Protein AF-A0A7J4ZTN0-F1 (afdb_monomer)

Foldseek 3Di:
DDDDDDDDDDDDDDDDDDDDDDDDDDDDDDDDDDDDDDDDDPDPPPDPPPFFWDKDWAQEDEQEEAAAQDKAKDKTKIATQTRAKKFKAAKDKAFDPQKDKDPLQFPHHRDIAHHGGMGIIMIMGRHNDFAKGKMKIWIAIRGPVCRIRIHIYIYGYFQKAKFWLDKDQPQLPPVLGKIKTKIFIHGNVLFGDPFDDKDKWKDKQNHTFVVVHWDKDKDQDFFAEEEEEEAEPAPVDDPLRLVLVLVLVLLLLVVQLVVHDQRHWYWYWYDAPHIDIDPIDRSNPCSVVVSCVSVDDDPDDRHGGAQQVRLLVRLVNQLPDDIPGTEYEYEELPGHDHDPDDLVRSLVSLLVSSYAYEYEHEDDPNDGDQNSRQVSRVSSRHHYHYDYPVDSVRSSVVSVSVSSRSNGIMMIMGRDPDDPFDKIKMKMWMDRPNRIYIDIGIGGHRD

Sequence (447 aa):
MFKHIKKTVRRLRSPYVIGLFILTLSGCGGGGGSAGTSGGGGGSTPSPSTASPTISTQSSVDLGTTVVNGTSAQLLTIRNTGTAALALGQLSLAGDAQFKIDPGTDTCSKKSVAPSSACTSSIQLTPTGQQGYTATLMIPSNDPANKVLTVALSGKGTALDLKSTGVVRTGCTAIPPQLQLLVTVADSTGQPAALTSPLFTVFENGVPITSPAPAITPVTTRSSLSVTVVMDYSGSLSLAEQQWMQDNTKGFIDSLVSTVQTTDEVSIMKFATDYHPTPFYPLASSVQVLKNAIDAPYVYDSSTSSIWDSTYAAVDNTAARTNDQRIVILLSDGEDIPKTHTLTDLINHAIAQKIPVFTVTILHPNHSYPALMQQLALQTGGQSFSASTSDTADLQGIYGKISNILTSQFKIIYNTTSTGGATVALDVKVDDNGSYGEFTTTAIGCK

Organism: NCBI:txid2603858

Radius of gyration: 28.39 Å; Cα contacts (8 Å, |Δi|>4): 1004; chains: 1; bounding box: 93×72×72 Å

Structure (mmCIF, N/CA/C/O backbone):
data_AF-A0A7J4ZTN0-F1
#
_entry.id   AF-A0A7J4ZTN0-F1
#
loop_
_atom_site.group_PDB
_atom_site.id
_atom_site.type_symbol
_atom_site.label_atom_id
_atom_site.label_alt_id
_atom_site.label_comp_id
_atom_site.label_asym_id
_atom_site.label_entity_id
_atom_site.label_seq_id
_atom_site.pdbx_PDB_ins_code
_atom_site.Cartn_x
_atom_site.Cartn_y
_atom_site.Cartn_z
_atom_site.occupancy
_atom_site.B_iso_or_equiv
_atom_site.auth_seq_id
_atom_site.auth_comp_id
_atom_site.auth_asym_id
_atom_site.auth_atom_id
_atom_site.pdbx_PDB_model_num
ATOM 1 N N . MET A 1 1 ? 61.941 3.567 32.586 1.00 32.84 1 MET A N 1
ATOM 2 C CA . MET A 1 1 ? 62.769 2.344 32.491 1.00 32.84 1 MET A CA 1
ATOM 3 C C . MET A 1 1 ? 61.823 1.180 32.192 1.00 32.84 1 MET A C 1
ATOM 5 O O . MET A 1 1 ? 60.808 1.076 32.860 1.00 32.84 1 MET A O 1
ATOM 9 N N . PHE A 1 2 ? 62.093 0.451 31.103 1.00 32.00 2 PHE A N 1
ATOM 10 C CA . PHE A 1 2 ? 61.326 -0.620 30.424 1.00 32.00 2 PHE A CA 1
ATOM 11 C C . PHE A 1 2 ? 60.493 -1.567 31.328 1.00 32.00 2 PHE A C 1
ATOM 13 O O . PHE A 1 2 ? 60.932 -1.891 32.421 1.00 32.00 2 PHE A O 1
ATOM 20 N N . LYS A 1 3 ? 59.336 -2.118 30.911 1.00 30.67 3 LYS A N 1
ATOM 21 C CA . LYS A 1 3 ? 59.200 -3.096 29.805 1.00 30.67 3 LYS A CA 1
ATOM 22 C C . LYS A 1 3 ? 57.733 -3.317 29.366 1.00 30.67 3 LYS A C 1
ATOM 24 O O . LYS A 1 3 ? 56.824 -3.350 30.185 1.00 30.67 3 LYS A O 1
ATOM 29 N N . HIS A 1 4 ? 57.555 -3.516 28.057 1.00 32.78 4 HIS A N 1
ATOM 30 C CA . HIS A 1 4 ? 56.346 -3.941 27.336 1.00 32.78 4 HIS A CA 1
ATOM 31 C C . HIS A 1 4 ? 55.794 -5.317 27.747 1.00 32.78 4 HIS A C 1
ATOM 33 O O . HIS A 1 4 ? 56.591 -6.192 28.061 1.00 32.78 4 HIS A O 1
ATOM 39 N N . ILE A 1 5 ? 54.486 -5.541 27.522 1.00 35.44 5 ILE A N 1
ATOM 40 C CA . ILE A 1 5 ? 53.915 -6.730 26.846 1.00 35.44 5 ILE A CA 1
ATOM 41 C C . ILE A 1 5 ? 52.587 -6.324 26.166 1.00 35.44 5 ILE A C 1
ATOM 43 O O . ILE A 1 5 ? 51.660 -5.843 26.814 1.00 35.44 5 ILE A O 1
ATOM 47 N N . LYS A 1 6 ? 52.514 -6.515 24.840 1.00 32.66 6 LYS A N 1
ATOM 48 C CA . LYS A 1 6 ? 51.302 -6.429 24.004 1.00 32.66 6 LYS A CA 1
ATOM 49 C C . LYS A 1 6 ? 50.502 -7.733 24.145 1.00 32.66 6 LYS A C 1
ATOM 51 O O . LYS A 1 6 ? 51.098 -8.805 24.059 1.00 32.66 6 LYS A O 1
ATOM 56 N N . LYS A 1 7 ? 49.172 -7.662 24.279 1.00 33.34 7 LYS A N 1
ATOM 57 C CA . LYS A 1 7 ? 48.268 -8.810 24.074 1.00 33.34 7 LYS A CA 1
ATOM 58 C C . LYS A 1 7 ? 47.487 -8.645 22.771 1.00 33.34 7 LYS A C 1
ATOM 60 O O . LYS A 1 7 ? 46.783 -7.666 22.560 1.00 33.34 7 LYS A O 1
ATOM 65 N N . THR A 1 8 ? 47.674 -9.636 21.913 1.00 31.06 8 THR A N 1
ATOM 66 C CA . THR A 1 8 ? 47.109 -9.819 20.577 1.00 31.06 8 THR A CA 1
ATOM 67 C C . THR A 1 8 ? 45.717 -10.450 20.677 1.00 31.06 8 THR A C 1
ATOM 69 O O . THR A 1 8 ? 45.578 -11.494 21.310 1.00 31.06 8 THR A O 1
ATOM 72 N N . VAL A 1 9 ? 44.704 -9.875 20.020 1.00 34.56 9 VAL A N 1
ATOM 73 C CA . VAL A 1 9 ? 43.389 -10.513 19.816 1.00 34.56 9 VAL A CA 1
ATOM 74 C C . VAL A 1 9 ? 43.355 -11.109 18.407 1.00 34.56 9 VAL A C 1
ATOM 76 O O . VAL A 1 9 ? 43.468 -10.393 17.412 1.00 34.56 9 VAL A O 1
ATOM 79 N N . ARG A 1 10 ? 43.251 -12.441 18.324 1.00 31.12 10 ARG A N 1
ATOM 80 C CA . ARG A 1 10 ? 43.102 -13.207 17.077 1.00 31.12 10 ARG A CA 1
ATOM 81 C C . ARG A 1 10 ? 41.671 -13.067 16.547 1.00 31.12 10 ARG A C 1
ATOM 83 O O . ARG A 1 10 ? 40.724 -13.428 17.235 1.00 31.12 10 ARG A O 1
ATOM 90 N N . ARG A 1 11 ? 41.537 -12.604 15.300 1.00 35.75 11 ARG A N 1
ATOM 91 C CA . ARG A 1 11 ? 40.323 -12.726 14.478 1.00 35.75 11 ARG A CA 1
ATOM 92 C C . ARG A 1 11 ? 40.216 -14.162 13.947 1.00 35.75 11 ARG A C 1
ATOM 94 O O . ARG A 1 11 ? 41.165 -14.633 13.324 1.00 35.75 11 ARG A O 1
ATOM 101 N N . LEU A 1 12 ? 39.076 -14.827 14.144 1.00 31.66 12 LEU A N 1
ATOM 102 C CA . LEU A 1 12 ? 38.696 -15.996 13.346 1.00 31.66 12 LEU A CA 1
ATOM 103 C C . LEU A 1 12 ? 38.152 -15.503 11.997 1.00 31.66 12 LEU A C 1
ATOM 105 O O . LEU A 1 12 ? 37.191 -14.740 11.954 1.00 31.66 12 LEU A O 1
ATOM 109 N N . ARG A 1 13 ? 38.766 -15.942 10.896 1.00 34.88 13 ARG A N 1
ATOM 110 C CA . ARG A 1 13 ? 38.182 -15.907 9.551 1.00 34.88 13 ARG A CA 1
ATOM 111 C C . ARG A 1 13 ? 38.177 -17.336 9.015 1.00 34.88 13 ARG A C 1
ATOM 113 O O . ARG A 1 13 ? 39.221 -17.981 8.987 1.00 34.88 13 ARG A O 1
ATOM 120 N N . SER A 1 14 ? 36.988 -17.803 8.647 1.00 32.47 14 SER A N 1
ATOM 121 C CA . SER A 1 14 ? 36.740 -19.065 7.946 1.00 32.47 14 SER A CA 1
ATOM 122 C C . SER A 1 14 ? 37.242 -18.960 6.496 1.00 32.47 14 SER A C 1
ATOM 124 O O . SER A 1 14 ? 36.987 -17.926 5.870 1.00 32.47 14 SER A O 1
ATOM 126 N N . PRO A 1 15 ? 37.968 -19.951 5.946 1.00 38.59 15 PRO A N 1
ATOM 127 C CA . PRO A 1 15 ? 38.427 -19.899 4.565 1.00 38.59 15 PRO A CA 1
ATOM 128 C C . PRO A 1 15 ? 37.366 -20.453 3.600 1.00 38.59 15 PRO A C 1
ATOM 130 O O . PRO A 1 15 ? 37.013 -21.629 3.649 1.00 38.59 15 PRO A O 1
ATOM 133 N N . TYR A 1 16 ? 36.906 -19.600 2.683 1.00 32.16 16 TYR A N 1
ATOM 134 C CA . TYR A 1 16 ? 36.279 -20.023 1.431 1.00 32.16 16 TYR A CA 1
ATOM 135 C C . TYR A 1 16 ? 37.354 -20.595 0.498 1.00 32.16 16 TYR A C 1
ATOM 137 O O . TYR A 1 16 ? 38.393 -19.974 0.265 1.00 32.16 16 TYR A O 1
ATOM 145 N N . VAL A 1 17 ? 37.098 -21.793 -0.023 1.00 30.70 17 VAL A N 1
ATOM 146 C CA . VAL A 1 17 ? 37.941 -22.500 -0.990 1.00 30.70 17 VAL A CA 1
ATOM 147 C C . VAL A 1 17 ? 37.737 -21.872 -2.371 1.00 30.70 17 VAL A C 1
ATOM 149 O O . VAL A 1 17 ? 36.678 -22.014 -2.973 1.00 30.70 17 VAL A O 1
ATOM 152 N N . ILE A 1 18 ? 38.757 -21.169 -2.867 1.00 34.44 18 ILE A N 1
ATOM 153 C CA . ILE A 1 18 ? 38.851 -20.693 -4.252 1.00 34.44 18 ILE A CA 1
ATOM 154 C C . ILE A 1 18 ? 39.603 -21.766 -5.046 1.00 34.44 18 ILE A C 1
ATOM 156 O O . ILE A 1 18 ? 40.796 -21.983 -4.836 1.00 34.44 18 ILE A O 1
ATOM 160 N N . GLY A 1 19 ? 38.895 -22.462 -5.937 1.00 30.70 19 GLY A N 1
ATOM 161 C CA . GLY A 1 19 ? 39.480 -23.414 -6.880 1.00 30.70 19 GLY A CA 1
ATOM 162 C C . GLY A 1 19 ? 40.251 -22.686 -7.980 1.00 30.70 19 GLY A C 1
ATOM 163 O O . GLY A 1 19 ? 39.658 -22.139 -8.905 1.00 30.70 19 GLY A O 1
ATOM 164 N N . LEU A 1 20 ? 41.578 -22.674 -7.858 1.00 31.66 20 LEU A N 1
ATOM 165 C CA . LEU A 1 20 ? 42.525 -22.160 -8.843 1.00 31.66 20 LEU A CA 1
ATOM 166 C C . LEU A 1 20 ? 42.738 -23.216 -9.944 1.00 31.66 20 LEU A C 1
ATOM 168 O O . LEU A 1 20 ? 43.332 -24.264 -9.694 1.00 31.66 20 LEU A O 1
ATOM 172 N N . PHE A 1 21 ? 42.256 -22.948 -11.160 1.00 29.62 21 PHE A N 1
ATOM 173 C CA . PHE A 1 21 ? 42.554 -23.761 -12.342 1.00 29.62 21 PHE A CA 1
ATOM 174 C C . PHE A 1 21 ? 44.011 -23.526 -12.769 1.00 29.62 21 PHE A C 1
ATOM 176 O O . PHE A 1 21 ? 44.382 -22.430 -13.188 1.00 29.62 21 PHE A O 1
ATOM 183 N N . ILE A 1 22 ? 44.841 -24.561 -12.637 1.00 34.78 22 ILE A N 1
ATOM 184 C CA . ILE A 1 22 ? 46.240 -24.564 -13.071 1.00 34.78 22 ILE A CA 1
ATOM 185 C C . ILE A 1 22 ? 46.281 -24.838 -14.578 1.00 34.78 22 ILE A C 1
ATOM 187 O O . ILE A 1 22 ? 45.883 -25.905 -15.040 1.00 34.78 22 ILE A O 1
ATOM 191 N N . LEU A 1 23 ? 46.787 -23.862 -15.331 1.00 35.38 23 LEU A N 1
ATOM 192 C CA . LEU A 1 23 ? 47.111 -23.968 -16.750 1.00 35.38 23 LEU A CA 1
ATOM 193 C C . LEU A 1 23 ? 48.499 -24.621 -16.887 1.00 35.38 23 LEU A C 1
ATOM 195 O O . LEU A 1 23 ? 49.513 -23.980 -16.611 1.00 35.38 23 LEU A O 1
ATOM 199 N N . THR A 1 24 ? 48.574 -25.893 -17.286 1.00 36.56 24 THR A N 1
ATOM 200 C CA . THR A 1 24 ? 49.847 -26.549 -17.621 1.00 36.56 24 THR A CA 1
ATOM 201 C C . THR A 1 24 ? 50.124 -26.447 -19.121 1.00 36.56 24 THR A C 1
ATOM 203 O O . THR A 1 24 ? 49.520 -27.126 -19.945 1.00 36.56 24 THR A O 1
ATOM 206 N N . LEU A 1 25 ? 51.089 -25.598 -19.480 1.00 39.62 25 LEU A N 1
ATOM 207 C CA . LEU A 1 25 ? 51.778 -25.651 -20.767 1.00 39.62 25 LEU A CA 1
ATOM 208 C C . LEU A 1 25 ? 52.844 -26.751 -20.697 1.00 39.62 25 LEU A C 1
ATOM 210 O O . LEU A 1 25 ? 53.791 -26.649 -19.921 1.00 39.62 25 LEU A O 1
ATOM 214 N N . SER A 1 26 ? 52.707 -27.783 -21.526 1.00 43.97 26 SER A N 1
ATOM 215 C CA . SER A 1 26 ? 53.802 -28.697 -21.856 1.00 43.97 26 SER A CA 1
ATOM 216 C C . SER A 1 26 ? 53.943 -28.744 -23.372 1.00 43.97 26 SER A C 1
ATOM 218 O O . SER A 1 26 ? 53.002 -29.056 -24.098 1.00 43.97 26 SER A O 1
ATOM 220 N N . GLY A 1 27 ? 55.118 -28.335 -23.840 1.00 36.62 27 GLY A N 1
ATOM 221 C CA . GLY A 1 27 ? 55.518 -28.403 -25.233 1.00 36.62 27 GLY A CA 1
ATOM 222 C C . GLY A 1 27 ? 56.656 -29.399 -25.430 1.00 36.62 27 GLY A C 1
ATOM 223 O O . GLY A 1 27 ? 57.496 -29.577 -24.551 1.00 36.62 27 GLY A O 1
ATOM 224 N N . CYS A 1 28 ? 56.693 -29.911 -26.662 1.00 42.56 28 CYS A N 1
ATOM 225 C CA . CYS A 1 28 ? 57.789 -30.566 -27.379 1.00 42.56 28 CYS A CA 1
ATOM 226 C C . CYS A 1 28 ? 57.965 -32.092 -27.238 1.00 42.56 28 CYS A C 1
ATOM 228 O O . CYS A 1 28 ? 58.131 -32.628 -26.148 1.00 42.56 28 CYS A O 1
ATOM 230 N N . GLY A 1 29 ? 58.029 -32.755 -28.402 1.00 35.97 29 GLY A N 1
ATOM 231 C CA . GLY A 1 29 ? 58.545 -34.116 -28.583 1.00 35.97 29 GLY A CA 1
ATOM 232 C C . GLY A 1 29 ? 57.846 -34.886 -29.708 1.00 35.97 29 GLY A C 1
ATOM 233 O O . GLY A 1 29 ? 56.831 -35.525 -29.467 1.00 35.97 29 GLY A O 1
ATOM 234 N N . GLY A 1 30 ? 58.367 -34.809 -30.938 1.00 41.50 30 GLY A N 1
ATOM 235 C CA . GLY A 1 30 ? 57.843 -35.530 -32.105 1.00 41.50 30 GLY A CA 1
ATOM 236 C C . GLY A 1 30 ? 58.261 -37.006 -32.192 1.00 41.50 30 GLY A C 1
ATOM 237 O O . GLY A 1 30 ? 59.211 -37.438 -31.546 1.00 41.50 30 GLY A O 1
ATOM 238 N N . GLY A 1 31 ? 57.573 -37.754 -33.059 1.00 35.38 31 GLY A N 1
ATOM 239 C CA . GLY A 1 31 ? 57.921 -39.120 -33.466 1.00 35.38 31 GLY A CA 1
ATOM 240 C C . GLY A 1 31 ? 56.782 -39.756 -34.266 1.00 35.38 31 GLY A C 1
ATOM 241 O O . GLY A 1 31 ? 55.691 -39.940 -33.738 1.00 35.38 31 GLY A O 1
ATOM 242 N N . GLY A 1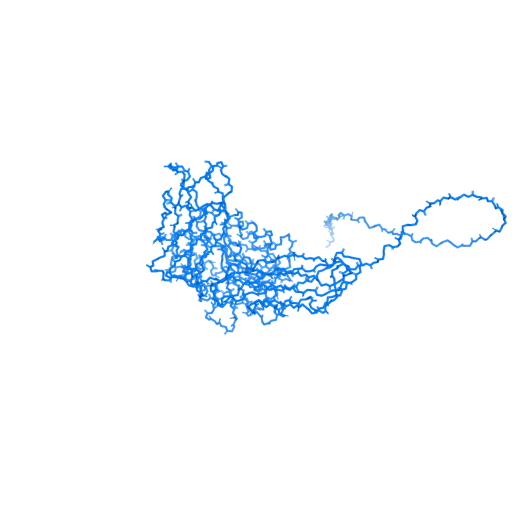 32 ? 57.005 -40.014 -35.556 1.00 38.25 32 GLY A N 1
ATOM 243 C CA . GLY A 1 32 ? 56.001 -40.555 -36.475 1.00 38.25 32 GLY A CA 1
ATOM 244 C C . GLY A 1 32 ? 55.905 -42.084 -36.496 1.00 38.25 32 GLY A C 1
ATOM 245 O O . GLY A 1 32 ? 56.768 -42.777 -35.968 1.00 38.25 32 GLY A O 1
ATOM 246 N N . GLY A 1 33 ? 54.890 -42.582 -37.214 1.00 34.47 33 GLY A N 1
ATOM 247 C CA . GLY A 1 33 ? 54.909 -43.913 -37.83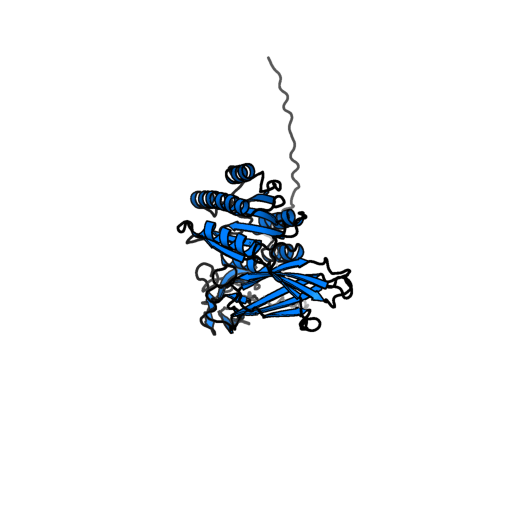0 1.00 34.47 33 GLY A CA 1
ATOM 248 C C . GLY A 1 33 ? 53.761 -44.867 -37.482 1.00 34.47 33 GLY A C 1
ATOM 249 O O . GLY A 1 33 ? 53.815 -45.556 -36.475 1.00 34.47 33 GLY A O 1
ATOM 250 N N . SER A 1 34 ? 52.849 -45.004 -38.452 1.00 35.84 34 SER A N 1
ATOM 251 C CA . SER A 1 34 ? 52.187 -46.247 -38.898 1.00 35.84 34 SER A CA 1
ATOM 252 C C . SER A 1 34 ? 50.897 -46.785 -38.245 1.00 35.84 34 SER A C 1
ATOM 254 O O . SER A 1 34 ? 50.847 -47.180 -37.091 1.00 35.84 34 SER A O 1
ATOM 256 N N . ALA A 1 35 ? 49.928 -46.962 -39.159 1.00 39.12 35 ALA A N 1
ATOM 257 C CA . ALA A 1 35 ? 49.027 -48.107 -39.351 1.00 39.12 35 ALA A CA 1
ATOM 258 C C . ALA A 1 35 ? 47.830 -48.329 -38.399 1.00 39.12 35 ALA A C 1
ATOM 260 O O . ALA A 1 35 ? 47.941 -48.941 -37.349 1.00 39.12 35 ALA A O 1
ATOM 261 N N . GLY A 1 36 ? 46.653 -47.927 -38.904 1.00 37.94 36 GLY A N 1
ATOM 262 C CA . GLY A 1 36 ? 45.451 -48.758 -39.084 1.00 37.94 36 GLY A CA 1
ATOM 263 C C . GLY A 1 36 ? 44.827 -49.460 -37.876 1.00 37.94 36 GLY A C 1
ATOM 264 O O . GLY A 1 36 ? 45.369 -50.439 -37.390 1.00 37.94 36 GLY A O 1
ATOM 265 N N . THR A 1 37 ? 43.590 -49.091 -37.526 1.00 37.31 37 THR A N 1
ATOM 266 C CA . THR A 1 37 ? 42.411 -49.987 -37.560 1.00 37.31 37 THR A CA 1
ATOM 267 C C . THR A 1 37 ? 41.137 -49.276 -37.087 1.00 37.31 37 THR A C 1
ATOM 269 O O . THR A 1 37 ? 41.153 -48.306 -36.339 1.00 37.31 37 THR A O 1
ATOM 272 N N . SER A 1 38 ? 40.031 -49.784 -37.619 1.00 49.16 38 SER A N 1
ATOM 273 C CA . SER A 1 38 ? 38.614 -49.493 -37.405 1.00 49.16 38 SER A CA 1
ATOM 274 C C . SER A 1 38 ? 38.144 -49.331 -35.954 1.00 49.16 38 SER A C 1
ATOM 276 O O . SER A 1 38 ? 38.465 -50.154 -35.101 1.00 49.16 38 SER A O 1
ATOM 278 N N . GLY A 1 39 ? 37.228 -48.384 -35.731 1.00 41.44 39 GLY A N 1
ATOM 279 C CA . GLY A 1 39 ? 36.425 -48.297 -34.510 1.00 41.44 39 GLY A CA 1
ATOM 280 C C . GLY A 1 39 ? 35.384 -47.183 -34.595 1.00 41.44 39 GLY A C 1
ATOM 281 O O . GLY A 1 39 ? 35.598 -46.093 -34.077 1.00 41.44 39 GLY A O 1
ATOM 282 N N . GLY A 1 40 ? 34.271 -47.436 -35.288 1.00 47.84 40 GLY A N 1
ATOM 283 C CA . GLY A 1 40 ? 33.120 -46.534 -35.333 1.00 47.84 40 GLY A CA 1
ATOM 284 C C . GLY A 1 40 ? 32.408 -46.486 -33.982 1.00 47.84 40 GLY A C 1
ATOM 285 O O . GLY A 1 40 ? 31.509 -47.279 -33.727 1.00 47.84 40 GLY A O 1
ATOM 286 N N . GLY A 1 41 ? 32.820 -45.559 -33.119 1.00 43.81 41 GLY A N 1
ATOM 287 C CA . GLY A 1 41 ? 32.062 -45.142 -31.945 1.00 43.81 41 GLY A CA 1
ATOM 288 C C . GLY A 1 41 ? 31.221 -43.925 -32.307 1.00 43.81 41 GLY A C 1
ATOM 289 O O . GLY A 1 41 ? 31.761 -42.834 -32.474 1.00 43.81 41 GLY A O 1
ATOM 290 N N . GLY A 1 42 ? 29.908 -44.110 -32.447 1.00 48.47 42 GLY A N 1
ATOM 291 C CA . GLY A 1 42 ? 28.936 -43.026 -32.577 1.00 48.47 42 GLY A CA 1
ATOM 292 C C . GLY A 1 42 ? 28.850 -42.223 -31.281 1.00 48.47 42 GLY A C 1
ATOM 293 O O . GLY A 1 42 ? 27.915 -42.385 -30.506 1.00 48.47 42 GLY A O 1
ATOM 294 N N . GLY A 1 43 ? 29.848 -41.380 -31.029 1.00 46.59 43 GLY A N 1
ATOM 295 C CA . GLY A 1 43 ? 29.748 -40.308 -30.056 1.00 46.59 43 GLY A CA 1
ATOM 296 C C . GLY A 1 43 ? 28.819 -39.253 -30.633 1.00 46.59 43 GLY A C 1
ATOM 297 O O . GLY A 1 43 ? 29.200 -38.530 -31.549 1.00 46.59 43 GLY A O 1
ATOM 298 N N . SER A 1 44 ? 27.593 -39.180 -30.121 1.00 49.25 44 SER A N 1
ATOM 299 C CA . SER A 1 44 ? 26.737 -38.013 -30.296 1.00 49.25 44 SER A CA 1
ATOM 300 C C . SER A 1 44 ? 27.487 -36.806 -29.739 1.00 49.25 44 SER A C 1
ATOM 302 O O . SER A 1 44 ? 27.484 -36.561 -28.533 1.00 49.25 44 SER A O 1
ATOM 304 N N . THR A 1 45 ? 28.177 -36.076 -30.613 1.00 47.75 45 THR A N 1
ATOM 305 C CA . THR A 1 45 ? 28.620 -34.717 -30.325 1.00 47.75 45 THR A CA 1
ATOM 306 C C . THR A 1 45 ? 27.388 -33.967 -29.824 1.00 47.75 45 THR A C 1
ATOM 308 O O . THR A 1 45 ? 26.385 -33.976 -30.548 1.00 47.75 45 THR A O 1
ATOM 311 N N . PRO A 1 46 ? 27.388 -33.366 -28.619 1.00 50.94 46 PRO A N 1
ATOM 312 C CA . PRO A 1 46 ? 26.290 -32.494 -28.242 1.00 50.94 46 PRO A CA 1
ATOM 313 C C . PRO A 1 46 ? 26.198 -31.433 -29.336 1.00 50.94 46 PRO A C 1
ATOM 315 O O . PRO A 1 46 ? 27.168 -30.716 -29.587 1.00 50.94 46 PRO A O 1
ATOM 318 N N . SER A 1 47 ? 25.074 -31.415 -30.058 1.00 54.81 47 SER A N 1
ATOM 319 C CA . SER A 1 47 ? 24.800 -30.375 -31.046 1.00 54.81 47 SER A CA 1
ATOM 320 C C . SER A 1 47 ? 25.051 -29.038 -30.349 1.00 54.81 47 SER A C 1
ATOM 322 O O . SER A 1 47 ? 24.552 -28.877 -29.229 1.00 54.81 47 SER A O 1
ATOM 324 N N . PRO A 1 48 ? 25.846 -28.113 -30.917 1.00 55.84 48 PRO A N 1
ATOM 325 C CA . PRO A 1 48 ? 26.105 -26.841 -30.265 1.00 55.84 48 PRO A CA 1
ATOM 326 C C . PRO A 1 48 ? 24.752 -26.192 -29.993 1.00 55.84 48 PRO A C 1
ATOM 328 O O . PRO A 1 48 ? 24.015 -25.869 -30.925 1.00 55.84 48 PRO A O 1
ATOM 331 N N . SER A 1 49 ? 24.393 -26.082 -28.713 1.00 65.25 49 SER A N 1
ATOM 332 C CA . SER A 1 49 ? 23.203 -25.360 -28.289 1.00 65.25 49 SER A CA 1
ATOM 333 C C . SER A 1 49 ? 23.429 -23.913 -28.696 1.00 65.25 49 SER A C 1
ATOM 335 O O . SER A 1 49 ? 24.164 -23.185 -28.030 1.00 65.25 49 SER A O 1
ATOM 337 N N . THR A 1 50 ? 22.871 -23.516 -29.836 1.00 79.50 50 THR A N 1
ATOM 338 C CA . THR A 1 50 ? 22.949 -22.145 -30.331 1.00 79.50 50 THR A CA 1
ATOM 339 C C . THR A 1 50 ? 22.384 -21.227 -29.265 1.00 79.50 50 THR A C 1
ATOM 341 O O . THR A 1 50 ? 21.233 -21.396 -28.857 1.00 79.50 50 THR A O 1
ATOM 344 N N . ALA A 1 51 ? 23.204 -20.286 -28.795 1.00 89.44 51 ALA A N 1
ATOM 345 C CA . ALA A 1 51 ? 22.770 -19.312 -27.812 1.00 89.44 51 ALA A CA 1
ATOM 346 C C . ALA A 1 51 ? 21.522 -18.587 -28.337 1.00 89.44 51 ALA A C 1
ATOM 348 O O . ALA A 1 51 ? 21.511 -18.118 -29.477 1.00 89.44 51 ALA A O 1
ATOM 349 N N . SER A 1 52 ? 20.467 -18.532 -27.531 1.00 94.00 52 SER A N 1
ATOM 350 C CA . SER A 1 52 ? 19.171 -17.990 -27.942 1.00 94.00 52 SER A CA 1
ATOM 351 C C . SER A 1 52 ? 18.574 -17.162 -26.807 1.00 94.00 52 SER A C 1
ATOM 353 O O . SER A 1 52 ? 18.696 -17.575 -25.649 1.00 94.00 52 SER A O 1
ATOM 355 N N . PRO A 1 53 ? 17.998 -15.980 -27.081 1.00 97.12 53 PRO A N 1
ATOM 356 C CA . PRO A 1 53 ? 17.283 -15.220 -26.067 1.00 97.12 53 PRO A CA 1
ATOM 357 C C . PRO A 1 53 ? 15.944 -15.899 -25.755 1.00 97.12 53 PRO A C 1
ATOM 359 O O . PRO A 1 53 ? 15.328 -16.510 -26.627 1.00 97.12 53 PRO A O 1
ATOM 362 N N . THR A 1 54 ? 15.484 -15.788 -24.511 1.00 97.88 54 THR A N 1
ATOM 363 C CA . THR A 1 54 ? 14.179 -16.329 -24.101 1.00 97.88 54 THR A CA 1
ATOM 364 C C . THR A 1 54 ? 13.512 -15.352 -23.149 1.00 97.88 54 THR A C 1
ATOM 366 O O . THR A 1 54 ? 13.982 -15.163 -22.021 1.00 97.88 54 THR A O 1
ATOM 369 N N . ILE A 1 55 ? 12.440 -14.706 -23.608 1.00 98.00 55 ILE A N 1
ATOM 370 C CA . ILE A 1 55 ? 11.693 -13.737 -22.806 1.00 98.00 55 ILE A CA 1
ATOM 371 C C . ILE A 1 55 ? 10.785 -14.457 -21.804 1.00 98.00 55 ILE A C 1
ATOM 373 O O . ILE A 1 55 ? 10.144 -15.456 -22.119 1.00 98.00 55 ILE A O 1
ATOM 377 N N . SER A 1 56 ? 10.719 -13.943 -20.578 1.00 97.25 56 SER A N 1
ATOM 378 C CA . SER A 1 56 ? 9.812 -14.434 -19.541 1.00 97.25 56 SER A CA 1
ATOM 379 C C . SER A 1 56 ? 9.227 -13.271 -18.742 1.00 97.25 56 SER A C 1
ATOM 381 O O . SER A 1 56 ? 9.956 -12.383 -18.297 1.00 97.25 56 SER A O 1
ATOM 383 N N . THR A 1 57 ? 7.905 -13.264 -18.572 1.00 96.00 57 THR A N 1
ATOM 384 C CA . THR A 1 57 ? 7.160 -12.322 -17.724 1.00 96.00 57 THR A CA 1
ATOM 385 C C . THR A 1 57 ? 5.773 -12.898 -17.398 1.00 96.00 57 THR A C 1
ATOM 387 O O . THR A 1 57 ? 5.441 -13.999 -17.842 1.00 96.00 57 THR A O 1
ATOM 390 N N . GLN A 1 58 ? 4.972 -12.186 -16.605 1.00 92.44 58 GLN A N 1
ATOM 391 C CA . GLN A 1 58 ? 3.592 -12.567 -16.289 1.00 92.44 58 GLN A CA 1
ATOM 392 C C . GLN A 1 58 ? 2.708 -12.493 -17.545 1.00 92.44 58 GLN A C 1
ATOM 394 O O . GLN A 1 58 ? 2.845 -11.574 -18.343 1.00 92.44 58 GLN A O 1
ATOM 399 N N . SER A 1 59 ? 1.773 -13.431 -17.719 1.00 93.69 59 SER A N 1
ATOM 400 C CA . SER A 1 59 ? 0.826 -13.415 -18.850 1.00 93.69 59 SER A CA 1
ATOM 401 C C . SER A 1 59 ? -0.328 -12.427 -18.662 1.00 93.69 59 SER A C 1
ATOM 403 O O . SER A 1 59 ? -0.983 -12.044 -19.632 1.00 93.69 59 SER A O 1
ATOM 405 N N . SER A 1 60 ? -0.589 -12.021 -17.419 1.00 96.00 60 SER A N 1
ATOM 406 C CA . SER A 1 60 ? -1.621 -11.051 -17.068 1.00 96.00 60 SER A CA 1
ATOM 407 C C . SER A 1 60 ? -1.240 -10.247 -15.831 1.00 96.00 60 SER A C 1
ATOM 409 O O . SER A 1 60 ? -0.618 -10.789 -14.916 1.00 96.00 60 SER A O 1
ATOM 411 N N . VAL A 1 61 ? -1.676 -8.991 -15.784 1.00 94.12 61 VAL A N 1
ATOM 412 C CA . VAL A 1 61 ? -1.557 -8.106 -14.623 1.00 94.12 61 VAL A CA 1
ATOM 413 C C . VAL A 1 61 ? -2.920 -7.488 -14.344 1.00 94.12 61 VAL A C 1
ATOM 415 O O . VAL A 1 61 ? -3.502 -6.836 -15.210 1.00 94.12 61 VAL A O 1
ATOM 418 N N . ASP A 1 62 ? -3.409 -7.683 -13.124 1.00 92.81 62 ASP A N 1
ATOM 419 C CA . ASP A 1 62 ? -4.575 -6.973 -12.618 1.00 92.81 62 ASP A CA 1
ATOM 420 C C . ASP A 1 62 ? -4.106 -5.792 -11.766 1.00 92.81 62 ASP A C 1
ATOM 422 O O . ASP A 1 62 ? -3.404 -5.974 -10.769 1.00 92.81 62 ASP A O 1
ATOM 426 N N . LEU A 1 63 ? -4.470 -4.577 -12.174 1.00 91.25 63 LEU A N 1
ATOM 427 C CA . LEU A 1 63 ? -4.216 -3.359 -11.407 1.00 91.25 63 LEU A CA 1
ATOM 428 C C . LEU A 1 63 ? -5.237 -3.168 -10.273 1.00 91.25 63 LEU A C 1
ATOM 430 O O . LEU A 1 63 ? -5.075 -2.274 -9.443 1.00 91.25 63 LEU A O 1
ATOM 434 N N . GLY A 1 64 ? -6.247 -4.040 -10.195 1.00 89.00 64 GLY A N 1
ATOM 435 C CA . GLY A 1 64 ? -7.237 -4.063 -9.132 1.00 89.00 64 GLY A CA 1
ATOM 436 C C . GLY A 1 64 ? -8.242 -2.920 -9.239 1.00 89.00 64 GLY A C 1
ATOM 437 O O . GLY A 1 64 ? -8.510 -2.374 -10.314 1.00 89.00 64 GLY A O 1
ATOM 438 N N . THR A 1 65 ? -8.835 -2.579 -8.100 1.00 89.31 65 THR A N 1
ATOM 439 C CA . THR A 1 65 ? -9.868 -1.547 -7.996 1.00 89.31 65 THR A CA 1
ATOM 440 C C . THR A 1 65 ? -9.254 -0.215 -7.577 1.00 89.31 65 THR A C 1
ATOM 442 O O . THR A 1 65 ? -8.450 -0.155 -6.646 1.00 89.31 65 THR A O 1
ATOM 445 N N . THR A 1 66 ? -9.625 0.872 -8.248 1.00 89.62 66 THR A N 1
ATOM 446 C CA . THR A 1 66 ? -9.166 2.235 -7.943 1.00 89.62 66 THR A CA 1
ATOM 447 C C . THR A 1 66 ? -10.310 3.221 -8.119 1.00 89.62 66 THR A C 1
ATOM 449 O O . THR A 1 66 ? -11.134 3.071 -9.020 1.00 89.62 66 THR A O 1
ATOM 452 N N . VAL A 1 67 ? -10.367 4.243 -7.268 1.00 91.69 67 VAL A N 1
ATOM 453 C CA . VAL A 1 67 ? -11.367 5.304 -7.405 1.00 91.69 67 VAL A CA 1
ATOM 454 C C . VAL A 1 67 ? -11.188 6.103 -8.693 1.00 91.69 67 VAL A C 1
ATOM 456 O O . VAL A 1 67 ? -10.078 6.245 -9.204 1.00 91.69 67 VAL A O 1
ATOM 459 N N . VAL A 1 68 ? -12.280 6.652 -9.221 1.00 93.00 68 VAL A N 1
ATOM 460 C CA . VAL A 1 68 ? -12.253 7.537 -10.392 1.00 93.00 68 VAL A CA 1
ATOM 461 C C . VAL A 1 68 ? -11.270 8.692 -10.169 1.00 93.00 68 VAL A C 1
ATOM 463 O O . VAL A 1 68 ? -11.261 9.316 -9.111 1.00 93.00 68 VAL A O 1
ATOM 466 N N . ASN A 1 69 ? -10.450 8.968 -11.185 1.00 89.88 69 ASN A N 1
ATOM 467 C CA . ASN A 1 69 ? -9.332 9.919 -11.201 1.00 89.88 69 ASN A CA 1
ATOM 468 C C . ASN A 1 69 ? -8.156 9.579 -10.271 1.00 89.88 69 ASN A C 1
ATOM 470 O O . ASN A 1 69 ? -7.139 10.269 -10.314 1.00 89.88 69 ASN A O 1
ATOM 474 N N . GLY A 1 70 ? -8.255 8.514 -9.473 1.00 86.62 70 GLY A N 1
ATOM 475 C CA . GLY A 1 70 ? -7.099 7.897 -8.841 1.00 86.62 70 GLY A CA 1
ATOM 476 C C . GLY A 1 70 ? -6.278 7.121 -9.868 1.00 86.62 70 GLY A C 1
ATOM 477 O O . GLY A 1 70 ? -6.792 6.691 -10.899 1.00 86.62 70 GLY A O 1
ATOM 478 N N . THR A 1 71 ? -5.001 6.914 -9.576 1.00 88.50 71 THR A N 1
ATOM 479 C CA . THR A 1 71 ? -4.119 6.063 -10.382 1.00 88.50 71 THR A CA 1
ATOM 480 C C . THR A 1 71 ? -3.796 4.822 -9.577 1.00 88.50 71 THR A C 1
ATOM 482 O O . THR A 1 71 ? -3.456 4.981 -8.416 1.00 88.50 71 THR A O 1
ATOM 485 N N . SER A 1 72 ? -3.894 3.623 -10.148 1.00 88.44 72 SER A N 1
ATOM 486 C CA . SER A 1 72 ? -3.212 2.420 -9.651 1.00 88.44 72 SER A CA 1
ATOM 487 C C . SER A 1 72 ? -2.001 2.128 -10.513 1.00 88.44 72 SER A C 1
ATOM 489 O O . SER A 1 72 ? -1.984 2.456 -11.700 1.00 88.44 72 SER A O 1
ATOM 491 N N . ALA A 1 73 ? -1.000 1.472 -9.937 1.00 88.12 73 ALA A N 1
ATOM 492 C CA . ALA A 1 73 ? 0.172 1.046 -10.673 1.00 88.12 73 ALA A CA 1
ATOM 493 C C . ALA A 1 73 ? 0.651 -0.343 -10.238 1.00 88.12 73 ALA A C 1
ATOM 495 O O . ALA A 1 73 ? 0.477 -0.747 -9.088 1.00 88.12 73 ALA A O 1
ATOM 496 N N . GLN A 1 74 ? 1.252 -1.071 -11.175 1.00 87.12 74 GLN A N 1
ATOM 497 C CA . GLN A 1 74 ? 1.881 -2.372 -10.955 1.00 87.12 74 GLN A CA 1
ATOM 498 C C . GLN A 1 74 ? 3.223 -2.410 -11.688 1.00 87.12 74 GLN A C 1
ATOM 500 O O . GLN A 1 74 ? 3.302 -2.071 -12.873 1.00 87.12 74 GLN A O 1
ATOM 505 N N . LEU A 1 75 ? 4.283 -2.835 -10.994 1.00 86.25 75 LEU A N 1
ATOM 506 C CA . LEU A 1 75 ? 5.606 -2.974 -11.599 1.00 86.25 75 LEU A CA 1
ATOM 507 C C . LEU A 1 75 ? 5.722 -4.316 -12.332 1.00 86.25 75 LEU A C 1
ATOM 509 O O . LEU A 1 75 ? 5.751 -5.379 -11.712 1.00 86.25 75 LEU A O 1
ATOM 513 N N . LEU A 1 76 ? 5.859 -4.274 -13.656 1.00 92.19 76 LEU A N 1
ATOM 514 C CA . LEU A 1 76 ? 6.104 -5.459 -14.469 1.00 92.19 76 LEU A CA 1
ATOM 515 C C . LEU A 1 76 ? 7.607 -5.743 -14.556 1.00 92.19 76 LEU A C 1
ATOM 517 O O . LEU A 1 76 ? 8.396 -4.857 -14.880 1.00 92.19 76 LEU A O 1
ATOM 521 N N . THR A 1 77 ? 8.003 -6.997 -14.328 1.00 93.75 77 THR A N 1
ATOM 522 C CA . THR A 1 77 ? 9.388 -7.460 -14.517 1.00 93.75 77 THR A CA 1
ATOM 523 C C . THR A 1 77 ? 9.498 -8.340 -15.758 1.00 93.75 77 THR A C 1
ATOM 525 O O . THR A 1 77 ? 8.824 -9.368 -15.860 1.00 93.75 77 THR A O 1
ATOM 528 N N . ILE A 1 78 ? 10.390 -7.981 -16.681 1.00 97.19 78 ILE A N 1
ATOM 529 C CA . ILE A 1 78 ? 10.687 -8.745 -17.898 1.00 97.19 78 ILE A CA 1
ATOM 530 C C . ILE A 1 78 ? 12.086 -9.346 -17.762 1.00 97.19 78 ILE A C 1
ATOM 532 O O . ILE A 1 78 ? 13.060 -8.634 -17.522 1.00 97.19 78 ILE A O 1
ATOM 536 N N . ARG A 1 79 ? 12.194 -10.668 -17.908 1.00 97.94 79 ARG A N 1
ATOM 537 C CA . ARG A 1 79 ? 13.434 -11.428 -17.699 1.00 97.94 79 ARG A CA 1
ATOM 538 C C . ARG A 1 79 ? 13.938 -12.041 -18.996 1.00 97.94 79 ARG A C 1
ATOM 540 O O . ARG A 1 79 ? 13.150 -12.534 -19.803 1.00 97.94 79 ARG A O 1
ATOM 547 N N . ASN A 1 80 ? 15.259 -12.084 -19.141 1.00 97.88 80 ASN A N 1
ATOM 548 C CA . ASN A 1 80 ? 15.916 -12.922 -20.133 1.00 97.88 80 ASN A CA 1
ATOM 549 C C . ASN A 1 80 ? 16.388 -14.222 -19.474 1.00 97.88 80 ASN A C 1
ATOM 551 O O . ASN A 1 80 ? 17.373 -14.246 -18.740 1.00 97.88 80 ASN A O 1
ATOM 555 N N . THR A 1 81 ? 15.668 -15.303 -19.745 1.00 97.25 81 THR A N 1
ATOM 556 C CA . THR A 1 81 ? 15.977 -16.660 -19.256 1.00 97.25 81 THR A CA 1
ATOM 557 C C . THR A 1 81 ? 16.798 -17.474 -20.257 1.00 97.25 81 THR A C 1
ATOM 559 O O . THR A 1 81 ? 17.165 -18.614 -19.979 1.00 97.25 81 THR A O 1
ATOM 562 N N . GLY A 1 82 ? 17.089 -16.886 -21.420 1.00 96.50 82 GLY A N 1
ATOM 563 C CA . GLY A 1 82 ? 17.901 -17.491 -22.461 1.00 96.50 82 GLY A CA 1
ATOM 564 C C . GLY A 1 82 ? 19.398 -17.302 -22.233 1.00 96.50 82 GLY A C 1
ATOM 565 O O . GLY A 1 82 ? 19.858 -16.775 -21.221 1.00 96.50 82 GLY A O 1
ATOM 566 N N . THR A 1 83 ? 20.174 -17.724 -23.226 1.00 96.56 83 THR A N 1
ATOM 567 C CA . THR A 1 83 ? 21.646 -17.726 -23.207 1.00 96.56 83 THR A CA 1
ATOM 568 C C . THR A 1 83 ? 22.272 -16.673 -24.125 1.00 96.56 83 THR A C 1
ATOM 570 O O . THR A 1 83 ? 23.488 -16.498 -24.109 1.00 96.56 83 THR A O 1
ATOM 573 N N . ALA A 1 84 ? 21.464 -15.936 -24.896 1.00 97.50 84 ALA A N 1
ATOM 574 C CA . ALA A 1 84 ? 21.889 -14.778 -25.690 1.00 97.50 84 ALA A CA 1
ATOM 575 C C . ALA A 1 84 ? 21.160 -13.497 -25.254 1.00 97.50 84 ALA A C 1
ATOM 577 O O . ALA A 1 84 ? 20.151 -13.558 -24.557 1.00 97.50 84 ALA A O 1
ATOM 578 N N . ALA A 1 85 ? 21.669 -12.331 -25.660 1.00 97.88 85 ALA A N 1
ATOM 579 C CA . ALA A 1 85 ? 21.070 -11.040 -25.320 1.00 97.88 85 ALA A CA 1
ATOM 580 C C . ALA A 1 85 ? 19.657 -10.881 -25.918 1.00 97.88 85 ALA A C 1
ATOM 582 O O . ALA A 1 85 ? 19.451 -11.062 -27.123 1.00 97.88 85 ALA A O 1
ATOM 583 N N . LEU A 1 86 ? 18.700 -10.513 -25.064 1.00 98.31 86 LEU A N 1
ATOM 584 C CA . LEU A 1 86 ? 17.310 -10.252 -25.426 1.00 98.31 86 LEU A CA 1
ATOM 585 C C . LEU A 1 86 ? 17.163 -8.774 -25.790 1.00 98.31 86 LEU A C 1
ATOM 587 O O . LEU A 1 86 ? 17.169 -7.910 -24.917 1.00 98.31 86 LEU A O 1
ATOM 591 N N . ALA A 1 87 ? 17.045 -8.482 -27.080 1.00 98.38 87 ALA A N 1
ATOM 592 C CA . ALA A 1 87 ? 16.763 -7.142 -27.572 1.00 98.38 87 ALA A CA 1
ATOM 593 C C . ALA A 1 87 ? 15.251 -6.903 -27.555 1.00 98.38 87 ALA A C 1
ATOM 595 O O . ALA A 1 87 ? 14.503 -7.625 -28.216 1.00 98.38 87 ALA A O 1
ATOM 596 N N . LEU A 1 88 ? 14.819 -5.887 -26.812 1.00 98.56 88 LEU A N 1
ATOM 597 C CA . LEU A 1 88 ? 13.429 -5.459 -26.712 1.00 98.56 88 LEU A CA 1
ATOM 598 C C . LEU A 1 88 ? 13.156 -4.290 -27.662 1.00 98.56 88 LEU A C 1
ATOM 600 O O . LEU A 1 88 ? 13.991 -3.405 -27.857 1.00 98.56 88 LEU A O 1
ATOM 604 N N . GLY A 1 89 ? 11.963 -4.281 -28.250 1.00 98.19 89 GLY A N 1
ATOM 605 C CA . GLY A 1 89 ? 11.434 -3.149 -29.002 1.00 98.19 89 GLY A CA 1
ATOM 606 C C . GLY A 1 89 ? 10.845 -2.069 -28.094 1.00 98.19 89 GLY A C 1
ATOM 607 O O . GLY A 1 89 ? 11.038 -2.062 -26.880 1.00 98.19 89 GLY A O 1
ATOM 608 N N . GLN A 1 90 ? 10.113 -1.133 -28.694 1.00 97.75 90 GLN A N 1
ATOM 609 C CA . GLN A 1 90 ? 9.302 -0.176 -27.942 1.00 97.75 90 GLN A CA 1
ATOM 610 C C . GLN A 1 90 ? 8.099 -0.910 -27.338 1.00 97.75 90 GLN A C 1
ATOM 612 O O . GLN A 1 90 ? 7.317 -1.495 -28.091 1.00 97.75 90 GLN A O 1
ATOM 617 N N . LEU A 1 91 ? 7.935 -0.863 -26.014 1.00 98.00 91 LEU A N 1
ATOM 618 C CA . LEU A 1 91 ? 6.709 -1.351 -25.386 1.00 98.00 91 LEU A CA 1
ATOM 619 C C . LEU A 1 91 ? 5.544 -0.452 -25.806 1.00 98.00 91 LEU A C 1
ATOM 621 O O . LEU A 1 91 ? 5.701 0.762 -25.976 1.00 98.00 91 LEU A O 1
ATOM 625 N N . SER A 1 92 ? 4.376 -1.056 -25.999 1.00 97.56 92 SER A N 1
ATOM 626 C CA . SER A 1 92 ? 3.172 -0.339 -26.423 1.00 97.56 92 SER A CA 1
ATOM 627 C C . SER A 1 92 ? 1.914 -0.960 -25.831 1.00 97.56 92 SER A C 1
ATOM 629 O O . SER A 1 92 ? 1.882 -2.152 -25.534 1.00 97.56 92 SER A O 1
ATOM 631 N N . LEU A 1 93 ? 0.884 -0.135 -25.657 1.00 98.19 93 LEU A N 1
ATOM 632 C CA . LEU A 1 93 ? -0.417 -0.533 -25.129 1.00 98.19 93 LEU A CA 1
ATOM 633 C C . LEU A 1 93 ? -1.472 -0.469 -26.235 1.00 98.19 93 LEU A C 1
ATOM 635 O O . LEU A 1 93 ? -1.460 0.448 -27.057 1.00 98.19 93 LEU A O 1
ATOM 639 N N . ALA A 1 94 ? -2.398 -1.422 -26.218 1.00 98.00 94 ALA A N 1
ATOM 640 C CA . ALA A 1 94 ? -3.602 -1.429 -27.042 1.00 98.00 94 ALA A CA 1
ATOM 641 C C . ALA A 1 94 ? -4.832 -1.701 -26.162 1.00 98.00 94 ALA A C 1
ATOM 643 O O . ALA A 1 94 ? -4.758 -2.541 -25.269 1.00 98.00 94 ALA A O 1
ATOM 644 N N . GLY A 1 95 ? -5.954 -1.020 -26.410 1.00 97.75 95 GLY A N 1
ATOM 645 C CA . GLY A 1 95 ? -7.169 -1.109 -25.589 1.00 97.75 95 GLY A CA 1
ATOM 646 C C . GLY A 1 95 ? -7.522 0.232 -24.951 1.00 97.75 95 GLY A C 1
ATOM 647 O O . GLY A 1 95 ? -7.370 1.272 -25.596 1.00 97.75 95 GLY A O 1
ATOM 648 N N . ASP A 1 96 ? -7.990 0.208 -23.704 1.00 98.12 96 ASP A N 1
ATOM 649 C CA . ASP A 1 96 ? -8.425 1.412 -22.997 1.00 98.12 96 ASP A CA 1
ATOM 650 C C . ASP A 1 96 ? -7.287 2.426 -22.802 1.00 98.12 96 ASP A C 1
ATOM 652 O O . ASP A 1 96 ? -6.191 2.107 -22.334 1.00 98.12 96 ASP A O 1
ATOM 656 N N . ALA A 1 97 ? -7.558 3.691 -23.138 1.00 97.38 97 ALA A N 1
ATOM 657 C CA . ALA A 1 97 ? -6.564 4.767 -23.143 1.00 97.38 97 ALA A CA 1
ATOM 658 C C . ALA A 1 97 ? -6.106 5.201 -21.737 1.00 97.38 97 ALA A C 1
ATOM 660 O O . ALA A 1 97 ? -5.120 5.937 -21.614 1.00 97.38 97 ALA A O 1
ATOM 661 N N . GLN A 1 98 ? -6.829 4.766 -20.704 1.00 97.88 98 GLN A N 1
ATOM 662 C CA . GLN A 1 98 ? -6.561 4.999 -19.286 1.00 97.88 98 GLN A CA 1
ATOM 663 C C . GLN A 1 98 ? -5.342 4.221 -18.785 1.00 97.88 98 GLN A C 1
ATOM 665 O O . GLN A 1 98 ? -4.792 4.582 -17.747 1.00 97.88 98 GLN A O 1
ATOM 670 N N . PHE A 1 99 ? -4.898 3.195 -19.519 1.00 98.06 99 PHE A N 1
ATOM 671 C CA . PHE A 1 99 ? -3.624 2.550 -19.238 1.00 98.06 99 PHE A CA 1
ATOM 672 C C . PHE A 1 99 ? -2.458 3.372 -19.791 1.00 98.06 99 PHE A C 1
ATOM 674 O O . PHE A 1 99 ? -2.497 3.854 -20.930 1.00 98.06 99 PHE A O 1
ATOM 681 N N . LYS A 1 100 ? -1.394 3.501 -18.997 1.00 96.75 100 LYS A N 1
ATOM 682 C CA . LYS A 1 100 ? -0.144 4.175 -19.369 1.00 96.75 100 LYS A CA 1
ATOM 683 C C . LYS A 1 100 ? 1.062 3.339 -18.961 1.00 96.75 100 LYS A C 1
ATOM 685 O O . LYS A 1 100 ? 1.035 2.648 -17.950 1.00 96.75 100 LYS A O 1
ATOM 690 N N . ILE A 1 101 ? 2.123 3.425 -19.759 1.00 95.00 101 ILE A N 1
ATOM 691 C CA . ILE A 1 101 ? 3.464 3.014 -19.341 1.00 95.00 101 ILE A CA 1
ATOM 692 C C . ILE A 1 101 ? 4.106 4.248 -18.725 1.00 95.00 101 ILE A C 1
ATOM 694 O O . ILE A 1 101 ? 4.126 5.302 -19.364 1.00 95.00 101 ILE A O 1
ATOM 698 N N . ASP A 1 102 ? 4.606 4.120 -17.506 1.00 87.88 102 ASP A N 1
ATOM 699 C CA . ASP A 1 102 ? 5.323 5.197 -16.842 1.00 87.88 102 ASP A CA 1
ATOM 700 C C . ASP A 1 102 ? 6.729 5.356 -17.451 1.00 87.88 102 ASP A C 1
ATOM 702 O O . ASP A 1 102 ? 7.575 4.468 -17.292 1.00 87.88 102 ASP A O 1
ATOM 706 N N . PRO A 1 103 ? 7.016 6.471 -18.145 1.00 83.25 103 PRO A N 1
ATOM 707 C CA . PRO A 1 103 ? 8.310 6.668 -18.784 1.00 83.25 103 PRO A CA 1
ATOM 708 C C . PRO A 1 103 ? 9.459 6.804 -17.776 1.00 83.25 103 PRO A C 1
ATOM 710 O O . PRO A 1 103 ? 10.602 6.553 -18.150 1.00 83.25 103 PRO A O 1
ATOM 713 N N . GLY A 1 104 ? 9.183 7.192 -16.524 1.00 77.62 104 GLY A N 1
ATOM 714 C CA . GLY A 1 104 ? 10.203 7.341 -15.484 1.00 77.62 104 GLY A CA 1
ATOM 715 C C . GLY A 1 104 ? 10.739 6.007 -14.965 1.00 77.62 104 GLY A C 1
ATOM 716 O O . GLY A 1 104 ? 11.873 5.940 -14.501 1.00 77.62 104 GLY A O 1
ATOM 717 N N . THR A 1 105 ? 9.955 4.934 -15.088 1.00 80.81 105 THR A N 1
ATOM 718 C CA . THR A 1 105 ? 10.315 3.592 -14.596 1.00 80.81 105 THR A CA 1
ATOM 719 C C . THR A 1 105 ? 10.542 2.576 -15.713 1.00 80.81 105 THR A C 1
ATOM 721 O O . THR A 1 105 ? 10.932 1.442 -15.438 1.00 80.81 105 THR A O 1
ATOM 724 N N . ASP A 1 106 ? 10.319 2.946 -16.978 1.00 91.56 106 ASP A N 1
ATOM 725 C CA . ASP A 1 106 ? 10.541 2.066 -18.124 1.00 91.56 106 ASP A CA 1
ATOM 726 C C . ASP A 1 106 ? 12.037 1.888 -18.427 1.00 91.56 106 ASP A C 1
ATOM 728 O O . ASP A 1 106 ? 12.672 2.653 -19.157 1.00 91.56 106 ASP A O 1
ATOM 732 N N . THR A 1 107 ? 12.592 0.802 -17.895 1.00 93.50 107 THR A N 1
ATOM 733 C CA . THR A 1 107 ? 13.960 0.349 -18.174 1.00 93.50 107 THR A CA 1
ATOM 734 C C . THR A 1 107 ? 14.012 -0.719 -19.271 1.00 93.50 107 THR A C 1
ATOM 736 O O . THR A 1 107 ? 15.074 -1.292 -19.519 1.00 93.50 107 THR A O 1
ATOM 739 N N . CYS A 1 108 ? 12.891 -0.999 -19.943 1.00 96.81 108 CYS A N 1
ATOM 740 C CA . CYS A 1 108 ? 12.751 -2.093 -20.901 1.00 96.81 108 CYS A CA 1
ATOM 741 C C . CYS A 1 108 ? 12.692 -1.627 -22.360 1.00 96.81 108 CYS A C 1
ATOM 743 O O . CYS A 1 108 ? 13.317 -2.248 -23.225 1.00 96.81 108 CYS A O 1
ATOM 745 N N . SER A 1 109 ? 11.968 -0.546 -22.667 1.00 97.12 109 SER A N 1
ATOM 746 C CA . SER A 1 109 ? 11.764 -0.113 -24.054 1.00 97.12 109 SER A CA 1
ATOM 747 C C . SER A 1 109 ? 13.076 0.172 -24.782 1.00 97.12 109 SER A C 1
ATOM 749 O O . SER A 1 109 ? 13.887 0.996 -24.355 1.00 97.12 109 SER A O 1
ATOM 751 N N . LYS A 1 110 ? 13.257 -0.476 -25.941 1.00 97.12 110 LYS A N 1
ATOM 752 C CA . LYS A 1 110 ? 14.440 -0.347 -26.813 1.00 97.12 110 LYS A CA 1
ATOM 753 C C . LYS A 1 110 ? 15.760 -0.719 -26.120 1.00 97.12 110 LYS A C 1
ATOM 755 O O . LYS A 1 110 ? 16.821 -0.220 -26.506 1.00 97.12 110 LYS A O 1
ATOM 760 N N . LYS A 1 111 ? 15.718 -1.564 -25.086 1.00 97.56 111 LYS A N 1
ATOM 761 C CA . LYS A 1 111 ? 16.907 -2.023 -24.353 1.00 97.56 111 LYS A CA 1
ATOM 762 C C . LYS A 1 111 ? 17.316 -3.440 -24.737 1.00 97.56 111 LYS A C 1
ATOM 764 O O . LYS A 1 111 ? 16.553 -4.201 -25.324 1.00 97.56 111 LYS A O 1
ATOM 769 N N . SER A 1 112 ? 18.555 -3.780 -24.390 1.00 97.12 112 SER A N 1
ATOM 770 C CA . SER A 1 112 ? 19.100 -5.132 -24.498 1.00 97.12 112 SER A CA 1
ATOM 771 C C . SER A 1 112 ? 19.310 -5.693 -23.097 1.00 97.12 112 SER A C 1
ATOM 773 O O . SER A 1 112 ? 20.043 -5.105 -22.301 1.00 97.12 112 SER A O 1
ATOM 775 N N . VAL A 1 113 ? 18.655 -6.809 -22.793 1.00 97.62 113 VAL A N 1
ATOM 776 C CA . VAL A 1 113 ? 18.717 -7.484 -21.496 1.00 97.62 113 VAL A CA 1
ATOM 777 C C . VAL A 1 113 ? 19.677 -8.665 -21.610 1.00 97.62 113 VAL A C 1
ATOM 779 O O . VAL A 1 113 ? 19.456 -9.599 -22.388 1.00 97.62 113 VAL A O 1
ATOM 782 N N . ALA A 1 114 ? 20.770 -8.629 -20.847 1.00 97.88 114 ALA A N 1
ATOM 783 C CA . ALA A 1 114 ? 21.758 -9.705 -20.829 1.00 97.88 114 ALA A CA 1
ATOM 784 C C . ALA A 1 114 ? 21.153 -11.033 -20.317 1.00 97.88 114 ALA A C 1
ATOM 786 O O . ALA A 1 114 ? 20.132 -11.009 -19.622 1.00 97.88 114 ALA A O 1
ATOM 787 N N . PRO A 1 115 ? 21.754 -12.194 -20.639 1.00 97.62 115 PRO A N 1
ATOM 788 C CA . PRO A 1 115 ? 21.350 -13.475 -20.060 1.00 97.62 115 PRO A CA 1
ATOM 789 C C . PRO A 1 115 ? 21.242 -13.411 -18.532 1.00 97.62 115 PRO A C 1
ATOM 791 O O . PRO A 1 115 ? 22.048 -12.747 -17.874 1.00 97.62 115 PRO A O 1
ATOM 794 N N . SER A 1 116 ? 20.228 -14.075 -17.976 1.00 93.88 116 SER A N 1
ATOM 795 C CA . SER A 1 116 ? 19.918 -14.100 -16.536 1.00 93.88 116 SER A CA 1
ATOM 796 C C . SER A 1 116 ? 19.636 -12.732 -15.896 1.00 93.88 116 SER A C 1
ATOM 798 O O . SER A 1 116 ? 19.542 -12.638 -14.673 1.00 93.88 116 SER A O 1
ATOM 800 N N . SER A 1 117 ? 19.489 -11.671 -16.694 1.00 96.50 117 SER A N 1
ATOM 801 C CA . SER A 1 117 ? 19.163 -10.320 -16.225 1.00 96.50 117 SER A CA 1
ATOM 802 C C . SER A 1 117 ? 17.685 -9.990 -16.450 1.00 96.50 117 SER A C 1
ATOM 804 O O . SER A 1 117 ? 16.950 -10.723 -17.122 1.00 96.50 117 SER A O 1
ATOM 806 N N . ALA A 1 118 ? 17.242 -8.872 -15.878 1.00 96.19 118 ALA A N 1
ATOM 807 C CA . ALA A 1 118 ? 15.877 -8.380 -15.995 1.00 96.19 118 ALA A CA 1
ATOM 808 C C . ALA A 1 118 ? 15.847 -6.866 -16.223 1.00 96.19 118 ALA A C 1
ATOM 810 O O . ALA A 1 118 ? 16.810 -6.167 -15.913 1.00 96.19 118 ALA A O 1
ATOM 811 N N . CYS A 1 119 ? 14.722 -6.383 -16.733 1.00 96.00 119 CYS A N 1
ATOM 812 C CA . CYS A 1 119 ? 14.338 -4.978 -16.718 1.00 96.00 119 CYS A CA 1
ATOM 813 C C . CYS A 1 119 ? 12.926 -4.856 -16.128 1.00 96.00 119 CYS A C 1
ATOM 815 O O . CYS A 1 119 ? 12.192 -5.846 -16.019 1.00 96.00 119 CYS A O 1
ATOM 817 N N . THR A 1 120 ? 12.548 -3.645 -15.746 1.00 93.19 120 THR A N 1
ATOM 818 C CA . THR A 1 120 ? 11.254 -3.326 -15.142 1.00 93.19 120 THR A CA 1
ATOM 819 C C . THR A 1 120 ? 10.564 -2.169 -15.862 1.00 93.19 120 THR A C 1
ATOM 821 O O . THR A 1 120 ? 11.215 -1.337 -16.497 1.00 93.19 120 THR A O 1
ATOM 824 N N . SER A 1 121 ? 9.234 -2.137 -15.790 1.00 92.31 121 SER A N 1
ATOM 825 C CA . SER A 1 121 ? 8.406 -1.041 -16.297 1.00 92.31 121 SER A CA 1
ATOM 826 C C . SER A 1 121 ? 7.107 -0.971 -15.495 1.00 92.31 121 SER A C 1
ATOM 828 O O . SER A 1 121 ? 6.459 -2.000 -15.290 1.00 92.31 121 SER A O 1
ATOM 830 N N . SER A 1 122 ? 6.734 0.214 -15.005 1.00 89.62 122 SER A N 1
ATOM 831 C CA . SER A 1 122 ? 5.470 0.395 -14.288 1.00 89.62 122 SER A CA 1
ATOM 832 C C . SER A 1 122 ? 4.325 0.630 -15.266 1.00 89.62 122 SER A C 1
ATOM 834 O O . SER A 1 122 ? 4.387 1.508 -16.133 1.00 89.62 122 SER A O 1
ATOM 836 N N . ILE A 1 123 ? 3.266 -0.158 -15.107 1.00 95.12 123 ILE A N 1
ATOM 837 C CA . ILE A 1 123 ? 2.003 0.022 -15.813 1.00 95.12 123 ILE A CA 1
ATOM 838 C C . ILE A 1 123 ? 1.043 0.719 -14.863 1.00 95.12 123 ILE A C 1
ATOM 840 O O . ILE A 1 123 ? 0.883 0.287 -13.724 1.00 95.12 123 ILE A O 1
ATOM 844 N N . GLN A 1 124 ? 0.406 1.783 -15.339 1.00 94.88 124 GLN A N 1
ATOM 845 C CA . GLN A 1 124 ? -0.538 2.594 -14.581 1.00 94.88 124 GLN A CA 1
ATOM 846 C C . GLN A 1 124 ? -1.936 2.509 -15.197 1.00 94.88 124 GLN A C 1
ATOM 848 O O . GLN A 1 124 ? -2.062 2.423 -16.419 1.00 94.88 124 GLN A O 1
ATOM 853 N N . LEU A 1 125 ? -2.974 2.578 -14.365 1.00 95.81 125 LEU A N 1
ATOM 854 C CA . LEU A 1 125 ? -4.372 2.745 -14.757 1.00 95.81 125 LEU A CA 1
ATOM 855 C C . LEU A 1 125 ? -4.951 3.949 -14.016 1.00 95.81 125 LEU A C 1
ATOM 857 O O . LEU A 1 125 ? -4.941 3.970 -12.789 1.00 95.81 125 LEU A O 1
ATOM 861 N N . THR A 1 126 ? -5.518 4.905 -14.751 1.00 95.44 126 THR A N 1
ATOM 862 C CA . THR A 1 126 ? -6.265 6.039 -14.177 1.00 95.44 126 THR A CA 1
ATOM 863 C C . THR A 1 126 ? -7.722 5.991 -14.647 1.00 95.44 126 THR A C 1
ATOM 865 O O . THR A 1 126 ? -8.035 6.510 -15.724 1.00 95.44 126 THR A O 1
ATOM 868 N N . PRO A 1 127 ? -8.636 5.339 -13.902 1.00 96.19 127 PRO A N 1
ATOM 869 C CA . PRO A 1 127 ? -10.032 5.204 -14.305 1.00 96.19 127 PRO A CA 1
ATOM 870 C C . PRO A 1 127 ? -10.734 6.562 -14.412 1.00 96.19 127 PRO A C 1
ATOM 872 O O . PRO A 1 127 ? -10.655 7.377 -13.499 1.00 96.19 127 PRO A O 1
ATOM 875 N N . THR A 1 128 ? -11.502 6.792 -15.478 1.00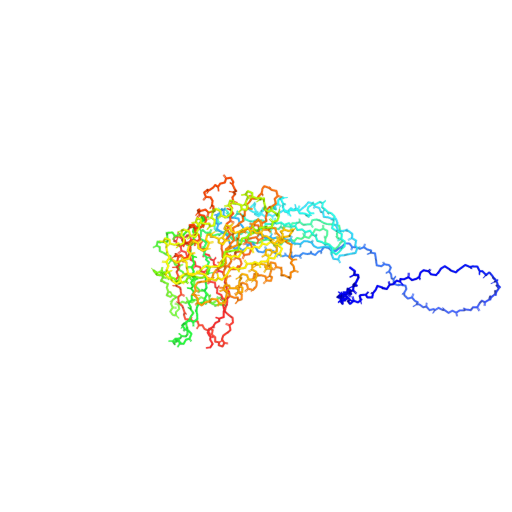 95.75 128 THR A N 1
ATOM 876 C CA . THR A 1 128 ? -12.297 8.029 -15.662 1.00 95.75 128 THR A CA 1
ATOM 877 C C . THR A 1 128 ? -13.777 7.855 -15.308 1.00 95.75 128 THR A C 1
ATOM 879 O O . THR A 1 128 ? -14.579 8.763 -15.494 1.00 95.75 128 THR A O 1
ATOM 882 N N . GLY A 1 129 ? -14.160 6.671 -14.834 1.00 95.50 129 GLY A N 1
ATOM 883 C CA . GLY A 1 129 ? -15.543 6.285 -14.574 1.00 95.50 129 GLY A CA 1
ATOM 884 C C . GLY A 1 129 ? -15.647 4.895 -13.950 1.00 95.50 129 GLY A C 1
ATOM 885 O O . GLY A 1 129 ? -14.681 4.126 -13.980 1.00 95.50 129 GLY A O 1
ATOM 886 N N . GLN A 1 130 ? -16.823 4.596 -13.397 1.00 95.06 130 GLN A N 1
ATOM 887 C CA . GLN A 1 130 ? -17.137 3.358 -12.678 1.00 95.06 130 GLN A CA 1
ATOM 888 C C . GLN A 1 130 ? -17.395 2.191 -13.641 1.00 95.06 130 GLN A C 1
ATOM 890 O O . GLN A 1 130 ? -18.531 1.946 -14.042 1.00 95.06 130 GLN A O 1
ATOM 895 N N . GLN A 1 131 ? -16.342 1.493 -14.055 1.00 95.75 131 GLN A N 1
ATOM 896 C CA . GLN A 1 131 ? -16.425 0.385 -15.012 1.00 95.75 131 GLN A CA 1
ATOM 897 C C . GLN A 1 131 ? -15.161 -0.478 -14.970 1.00 95.75 131 GLN A C 1
ATOM 899 O O . GLN A 1 131 ? -14.164 -0.105 -14.349 1.00 95.75 131 GLN A O 1
ATOM 904 N N . GLY A 1 132 ? -15.197 -1.630 -15.639 1.00 96.69 132 GLY A N 1
ATOM 905 C CA . GLY A 1 132 ? -13.992 -2.406 -15.925 1.00 96.69 132 GLY A CA 1
ATOM 906 C C . GLY A 1 132 ? -13.190 -1.780 -17.065 1.00 96.69 132 GLY A C 1
ATOM 907 O O . GLY A 1 132 ? -13.778 -1.275 -18.018 1.00 96.69 132 GLY A O 1
ATOM 908 N N . TYR A 1 133 ? -11.867 -1.846 -16.961 1.00 98.31 133 TYR A N 1
ATOM 909 C CA . TYR A 1 133 ? -10.918 -1.424 -17.986 1.00 98.31 133 TYR A CA 1
ATOM 910 C C . TYR A 1 133 ? -10.042 -2.609 -18.379 1.00 98.31 133 TYR A C 1
ATOM 912 O O . TYR A 1 133 ? -9.627 -3.400 -17.527 1.00 98.31 133 TYR A O 1
ATOM 920 N N . THR A 1 134 ? -9.738 -2.719 -19.667 1.00 98.50 134 THR A N 1
ATOM 921 C CA . THR A 1 134 ? -8.857 -3.746 -20.218 1.00 98.50 134 THR A CA 1
ATOM 922 C C . THR A 1 134 ? -7.900 -3.172 -21.255 1.00 98.50 134 THR A C 1
ATOM 924 O O . THR A 1 134 ? -8.244 -2.313 -22.067 1.00 98.50 134 THR A O 1
ATOM 927 N N . ALA A 1 135 ? -6.675 -3.681 -21.249 1.00 98.50 135 ALA A N 1
ATOM 928 C CA . ALA A 1 135 ? -5.685 -3.385 -22.271 1.00 98.50 135 ALA A CA 1
ATOM 929 C C . ALA A 1 135 ? -4.783 -4.596 -22.506 1.00 98.50 135 ALA A C 1
ATOM 931 O O . ALA A 1 135 ? -4.853 -5.614 -21.824 1.00 98.50 135 ALA A O 1
ATOM 932 N N . THR A 1 136 ? -3.931 -4.502 -23.513 1.00 98.50 136 THR A N 1
ATOM 933 C CA . THR A 1 136 ? -2.879 -5.469 -23.797 1.00 98.50 136 THR A CA 1
ATOM 934 C C . THR A 1 136 ? -1.566 -4.720 -23.924 1.00 98.50 136 THR A C 1
ATOM 936 O O . THR A 1 136 ? -1.442 -3.810 -24.747 1.00 98.50 136 THR A O 1
ATOM 939 N N . LEU A 1 137 ? -0.581 -5.110 -23.120 1.00 98.44 137 LEU A N 1
ATOM 940 C CA . LEU A 1 137 ? 0.799 -4.681 -23.291 1.00 98.44 137 LEU A CA 1
ATOM 941 C C . LEU A 1 137 ? 1.472 -5.578 -24.327 1.00 98.44 137 LEU A C 1
ATOM 943 O O . LEU A 1 137 ? 1.480 -6.800 -24.190 1.00 98.44 137 LEU A O 1
ATOM 947 N N . MET A 1 138 ? 2.060 -4.963 -25.347 1.00 98.31 138 MET A N 1
ATOM 948 C CA . MET A 1 138 ? 2.831 -5.634 -26.385 1.00 98.31 138 MET A CA 1
ATOM 949 C C . MET A 1 138 ? 4.321 -5.396 -26.156 1.00 98.31 138 MET A C 1
ATOM 951 O O . MET A 1 138 ? 4.770 -4.250 -26.052 1.00 98.31 138 MET A O 1
ATOM 955 N N . ILE A 1 139 ? 5.084 -6.487 -26.123 1.00 98.38 139 ILE A N 1
ATOM 956 C CA . ILE A 1 139 ? 6.524 -6.502 -25.869 1.00 98.38 139 ILE A CA 1
ATOM 957 C C . ILE A 1 139 ? 7.222 -7.148 -27.076 1.00 98.38 139 ILE A C 1
ATOM 959 O O . ILE A 1 139 ? 7.402 -8.370 -27.113 1.00 98.38 139 ILE A O 1
ATOM 963 N N . PRO A 1 140 ? 7.597 -6.365 -28.104 1.00 98.50 140 PRO A N 1
ATOM 964 C CA . PRO A 1 140 ? 8.374 -6.880 -29.225 1.00 98.50 140 PRO A CA 1
ATOM 965 C C . PRO A 1 140 ? 9.769 -7.307 -28.762 1.00 98.50 140 PRO A C 1
ATOM 967 O O . PRO A 1 140 ? 10.400 -6.598 -27.976 1.00 98.50 140 PRO A O 1
ATOM 970 N N . SER A 1 141 ? 10.276 -8.431 -29.261 1.00 98.25 141 SER A N 1
ATOM 971 C CA . SER A 1 141 ? 11.610 -8.922 -28.918 1.00 98.25 141 SER A CA 1
ATOM 972 C C . SER A 1 141 ? 12.261 -9.740 -30.038 1.00 98.25 141 SER A C 1
ATOM 974 O O . SER A 1 141 ? 11.619 -10.110 -31.023 1.00 98.25 141 SER A O 1
ATOM 976 N N . ASN A 1 142 ? 13.554 -10.032 -29.887 1.00 97.81 142 ASN A N 1
ATOM 977 C CA . ASN A 1 142 ? 14.288 -10.967 -30.745 1.00 97.81 142 ASN A CA 1
ATOM 978 C C . ASN A 1 142 ? 14.202 -12.439 -30.285 1.00 97.81 142 ASN A C 1
ATOM 980 O O . ASN A 1 142 ? 14.940 -13.264 -30.826 1.00 97.81 142 ASN A O 1
ATOM 984 N N . ASP A 1 143 ? 13.335 -12.779 -29.324 1.00 97.81 143 ASP A N 1
ATOM 985 C CA . ASP A 1 143 ? 13.025 -14.173 -28.985 1.00 97.81 143 ASP A CA 1
ATOM 986 C C . ASP A 1 143 ? 12.406 -14.881 -30.213 1.00 97.81 143 ASP A C 1
ATOM 988 O O . ASP A 1 143 ? 11.358 -14.450 -30.709 1.00 97.81 143 ASP A O 1
ATOM 992 N N . PRO A 1 144 ? 13.022 -15.962 -30.735 1.00 96.31 144 PRO A N 1
ATOM 993 C CA . PRO A 1 144 ? 12.510 -16.674 -31.905 1.00 96.31 144 PRO A CA 1
ATOM 994 C C . PRO A 1 144 ? 11.117 -17.285 -31.712 1.00 96.31 144 PRO A C 1
ATOM 996 O O . PRO A 1 144 ? 10.361 -17.363 -32.683 1.00 96.31 144 PRO A O 1
ATOM 999 N N . ALA A 1 145 ? 10.792 -17.720 -30.492 1.00 95.81 145 ALA A N 1
ATOM 1000 C CA . ALA A 1 145 ? 9.502 -18.306 -30.143 1.00 95.81 145 ALA A CA 1
ATOM 1001 C C . ALA A 1 145 ? 8.450 -17.226 -29.854 1.00 95.81 145 ALA A C 1
ATOM 1003 O O . ALA A 1 145 ? 7.293 -17.385 -30.235 1.00 95.81 145 ALA A O 1
ATOM 1004 N N . ASN A 1 146 ? 8.857 -16.109 -29.240 1.00 95.06 146 ASN A N 1
ATOM 1005 C CA . ASN A 1 146 ? 7.962 -15.038 -28.788 1.00 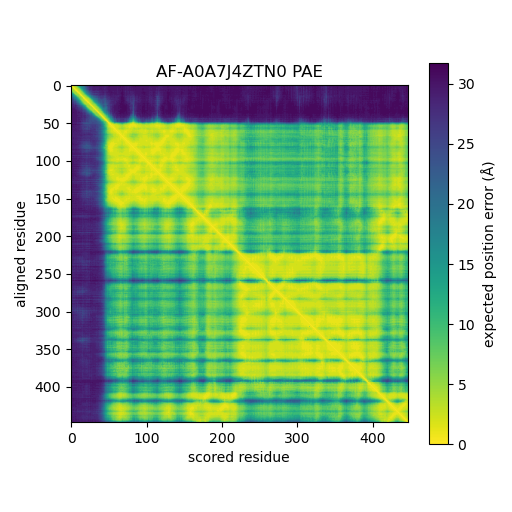95.06 146 ASN A CA 1
ATOM 1006 C C . ASN A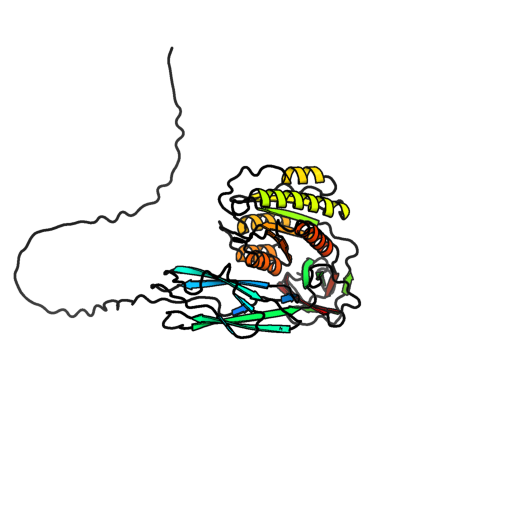 1 146 ? 8.394 -13.661 -29.320 1.00 95.06 146 ASN A C 1
ATOM 1008 O O . ASN A 1 146 ? 8.760 -12.757 -28.565 1.00 95.06 146 ASN A O 1
ATOM 1012 N N . LYS A 1 147 ? 8.315 -13.478 -30.645 1.00 96.06 147 LYS A N 1
ATOM 1013 C CA . LYS A 1 147 ? 8.711 -12.221 -31.315 1.00 96.06 147 LYS A CA 1
ATOM 1014 C C . LYS A 1 147 ? 7.942 -10.996 -30.822 1.00 96.06 147 LYS A C 1
ATOM 1016 O O . LYS A 1 147 ? 8.460 -9.884 -30.856 1.00 96.06 147 LYS A O 1
ATOM 1021 N N . VAL A 1 148 ? 6.702 -11.195 -30.388 1.00 97.69 148 VAL A N 1
ATOM 1022 C CA . VAL A 1 148 ? 5.924 -10.209 -29.638 1.00 97.69 148 VAL A CA 1
ATOM 1023 C C . VAL A 1 148 ? 5.225 -10.964 -28.521 1.00 97.69 148 VAL A C 1
ATOM 1025 O O . VAL A 1 148 ? 4.335 -11.767 -28.789 1.00 97.69 148 VAL A O 1
ATOM 1028 N N . LEU A 1 149 ? 5.646 -10.727 -27.283 1.00 97.75 149 LEU A N 1
ATOM 1029 C CA . LEU A 1 149 ? 4.967 -11.264 -26.112 1.00 97.75 149 LEU A CA 1
ATOM 1030 C C . LEU A 1 149 ? 3.860 -10.294 -25.692 1.00 97.75 149 LEU A C 1
ATOM 1032 O O . LEU A 1 149 ? 4.073 -9.081 -25.666 1.00 97.75 149 LEU A O 1
ATOM 1036 N N . THR A 1 150 ? 2.680 -10.819 -25.377 1.00 97.75 150 THR A N 1
ATOM 1037 C CA . THR A 1 150 ? 1.525 -10.019 -24.955 1.00 97.75 150 THR A CA 1
ATOM 1038 C C . THR A 1 150 ? 1.174 -10.296 -23.503 1.00 97.75 150 THR A C 1
ATOM 1040 O O . THR A 1 150 ? 1.118 -11.458 -23.102 1.00 97.75 150 THR A O 1
ATOM 1043 N N . VAL A 1 151 ? 0.876 -9.242 -22.748 1.00 98.25 151 VAL A N 1
ATOM 1044 C CA . VAL A 1 151 ? 0.405 -9.326 -21.360 1.00 98.25 151 VAL A CA 1
ATOM 1045 C C . VAL A 1 151 ? -0.984 -8.707 -21.282 1.00 98.25 151 VAL A C 1
ATOM 1047 O O . VAL A 1 151 ? -1.169 -7.551 -21.668 1.00 98.25 151 VAL A O 1
ATOM 1050 N N . ALA A 1 152 ? -1.963 -9.475 -20.806 1.00 98.44 152 ALA A N 1
ATOM 1051 C CA . ALA A 1 152 ? -3.318 -8.975 -20.595 1.00 98.44 152 ALA A CA 1
ATOM 1052 C C . ALA A 1 152 ? -3.358 -8.062 -19.363 1.00 98.44 152 ALA A C 1
ATOM 1054 O O . ALA A 1 152 ? -2.832 -8.417 -18.311 1.00 98.44 152 ALA A O 1
ATOM 1055 N N . LEU A 1 153 ? -3.986 -6.899 -19.485 1.00 98.38 153 LEU A N 1
ATOM 1056 C CA . LEU A 1 153 ? -4.136 -5.934 -18.403 1.00 98.38 153 LEU A CA 1
ATOM 1057 C C . LEU A 1 153 ? -5.612 -5.785 -18.057 1.00 98.38 153 LEU A C 1
ATOM 1059 O O . LEU A 1 153 ? -6.448 -5.645 -18.954 1.00 98.38 153 LEU A O 1
ATOM 1063 N N . SER A 1 154 ? -5.918 -5.771 -16.765 1.00 97.81 154 SER A N 1
ATOM 1064 C CA . SER A 1 154 ? -7.256 -5.491 -16.251 1.00 97.81 154 SER A CA 1
ATOM 1065 C C . SER A 1 154 ? -7.210 -4.518 -15.082 1.00 97.81 154 SER A C 1
ATOM 1067 O O . SER A 1 154 ? -6.189 -4.368 -14.419 1.00 97.81 154 SER A O 1
ATOM 1069 N N . GLY A 1 155 ? -8.333 -3.863 -14.827 1.00 96.00 155 GLY A N 1
ATOM 1070 C CA . GLY A 1 155 ? -8.578 -3.125 -13.596 1.00 96.00 155 GLY A CA 1
ATOM 1071 C C . GLY A 1 155 ? -10.000 -2.584 -13.573 1.00 96.00 155 GLY A C 1
ATOM 1072 O O . GLY A 1 155 ? -10.762 -2.754 -14.530 1.00 96.00 155 GLY A O 1
ATOM 1073 N N . LYS A 1 156 ? -10.388 -1.941 -12.475 1.00 95.00 156 LYS A N 1
ATOM 1074 C CA . LYS A 1 156 ? -11.740 -1.400 -12.298 1.00 95.00 156 LYS A CA 1
ATOM 1075 C C . LYS A 1 156 ? -11.718 -0.011 -11.680 1.00 95.00 156 LYS A C 1
ATOM 1077 O O . LYS A 1 156 ? -10.989 0.241 -10.726 1.00 95.00 156 LYS A O 1
ATOM 1082 N N . GLY A 1 157 ? -12.576 0.860 -12.202 1.00 95.56 157 GLY A N 1
ATOM 1083 C CA . GLY A 1 157 ? -12.918 2.141 -11.594 1.00 95.56 157 GLY A CA 1
ATOM 1084 C C . GLY A 1 157 ? -14.097 2.017 -10.629 1.00 95.56 157 GLY A C 1
ATOM 1085 O O . GLY A 1 157 ? -15.109 1.411 -10.984 1.00 95.56 157 GLY A O 1
ATOM 1086 N N . THR A 1 158 ? -14.008 2.636 -9.453 1.00 95.69 158 THR A N 1
ATOM 1087 C CA . THR A 1 158 ? -15.117 2.796 -8.488 1.00 95.69 158 THR A CA 1
ATOM 1088 C C . THR A 1 158 ? -15.319 4.262 -8.108 1.00 95.69 158 THR A C 1
ATOM 1090 O O . THR A 1 158 ? -14.426 5.081 -8.285 1.00 95.69 158 THR A O 1
ATOM 1093 N N . ALA A 1 159 ? -16.497 4.637 -7.610 1.00 94.75 159 ALA A N 1
ATOM 1094 C CA . ALA A 1 159 ? -16.713 5.993 -7.091 1.00 94.75 159 ALA A CA 1
ATOM 1095 C C . ALA A 1 159 ? -16.252 6.107 -5.636 1.00 94.75 159 ALA A C 1
ATOM 1097 O O . ALA A 1 159 ? -15.766 7.155 -5.222 1.00 94.75 159 ALA A O 1
ATOM 1098 N N . LEU A 1 160 ? -16.394 5.015 -4.882 1.00 93.19 160 LEU A N 1
ATOM 1099 C CA . LEU A 1 160 ? -16.016 4.926 -3.480 1.00 93.19 160 LEU A CA 1
ATOM 1100 C C . LEU A 1 160 ? -14.795 4.019 -3.316 1.00 93.19 160 LEU A C 1
ATOM 1102 O O . LEU A 1 160 ? -14.689 2.969 -3.962 1.00 93.19 160 LEU A O 1
ATOM 1106 N N . ASP A 1 161 ? -13.895 4.421 -2.425 1.00 88.56 161 ASP A N 1
ATOM 1107 C CA . ASP A 1 161 ? -12.795 3.599 -1.940 1.00 88.56 161 ASP A CA 1
ATOM 1108 C C . ASP A 1 161 ? -13.267 2.837 -0.700 1.00 88.56 161 ASP A C 1
ATOM 1110 O O . ASP A 1 161 ? -13.281 3.368 0.413 1.00 88.56 161 ASP A O 1
ATOM 1114 N N . LEU A 1 162 ? -13.721 1.601 -0.903 1.00 90.06 162 LEU A N 1
ATOM 1115 C CA . LEU A 1 162 ? -14.096 0.702 0.182 1.00 90.06 162 LEU A CA 1
ATOM 1116 C C . LEU A 1 162 ? -12.888 -0.176 0.526 1.00 90.06 162 LEU A C 1
ATOM 1118 O O . LEU A 1 162 ? -12.331 -0.826 -0.356 1.00 90.06 162 LEU A O 1
ATOM 1122 N N . LYS A 1 163 ? -12.493 -0.234 1.800 1.00 84.19 163 LYS A N 1
ATOM 1123 C CA . LYS A 1 163 ? -11.381 -1.077 2.279 1.00 84.19 163 LYS A CA 1
ATOM 1124 C C . LYS A 1 163 ? -11.748 -1.774 3.581 1.00 84.19 163 LYS A C 1
ATOM 1126 O O . LYS A 1 163 ? -12.556 -1.258 4.348 1.00 84.19 163 LYS A O 1
ATOM 1131 N N . SER A 1 164 ? -11.131 -2.925 3.863 1.00 82.19 164 SER A N 1
ATOM 1132 C CA . SER A 1 164 ? -11.179 -3.519 5.205 1.00 82.19 164 SER A CA 1
ATOM 1133 C C . SER A 1 164 ? -9.990 -3.068 6.035 1.00 82.19 164 SER A C 1
ATOM 1135 O O . SER A 1 164 ? -8.848 -3.184 5.604 1.00 82.19 164 SER A O 1
ATOM 1137 N N . THR A 1 165 ? -10.271 -2.631 7.256 1.00 67.31 165 THR A N 1
ATOM 1138 C CA . THR A 1 165 ? -9.271 -2.327 8.286 1.00 67.31 165 THR A CA 1
ATOM 1139 C C . THR A 1 165 ? -9.064 -3.496 9.253 1.00 67.31 165 THR A C 1
ATOM 1141 O O . THR A 1 165 ? -8.203 -3.429 10.128 1.00 67.31 165 THR A O 1
ATOM 1144 N N . GLY A 1 166 ? -9.826 -4.586 9.105 1.00 70.50 166 GLY A N 1
ATOM 1145 C CA . GLY A 1 166 ? -9.635 -5.813 9.870 1.00 70.50 166 GLY A CA 1
ATOM 1146 C C . GLY A 1 166 ? -10.867 -6.713 9.941 1.00 70.50 166 GLY A C 1
ATOM 1147 O O . GLY A 1 166 ? -12.009 -6.274 9.797 1.00 70.50 166 GLY A O 1
ATOM 1148 N N . VAL A 1 167 ? -10.615 -7.995 10.230 1.00 76.94 167 VAL A N 1
ATOM 1149 C CA . VAL A 1 167 ? -11.647 -9.003 10.513 1.00 76.94 167 VAL A CA 1
ATOM 1150 C C . VAL A 1 167 ? -11.473 -9.535 11.933 1.00 76.94 167 VAL A C 1
ATOM 1152 O O . VAL A 1 167 ? -10.463 -10.165 12.277 1.00 76.94 167 VAL A O 1
ATOM 1155 N N . VAL A 1 168 ? -12.487 -9.271 12.752 1.00 77.38 168 VAL A N 1
ATOM 1156 C CA . VAL A 1 168 ? -12.578 -9.586 14.175 1.00 77.38 168 VAL A CA 1
ATOM 1157 C C . VAL A 1 168 ? -13.437 -10.841 14.372 1.00 77.38 168 VAL A C 1
ATOM 1159 O O . VAL A 1 168 ? -14.479 -11.022 13.745 1.00 77.38 168 VAL A O 1
ATOM 1162 N N . ARG A 1 169 ? -12.978 -11.727 15.263 1.00 80.25 169 ARG A N 1
ATOM 1163 C CA . ARG A 1 169 ? -13.553 -13.064 15.525 1.00 80.25 169 ARG A CA 1
ATOM 1164 C C . ARG A 1 169 ? -14.254 -13.176 16.882 1.00 80.25 169 ARG A C 1
ATOM 1166 O O . ARG A 1 169 ? -14.433 -14.269 17.409 1.00 80.25 169 ARG A O 1
ATOM 1173 N N . THR A 1 170 ? -14.618 -12.048 17.483 1.00 76.12 170 THR A N 1
ATOM 1174 C CA . THR A 1 170 ? -15.275 -12.001 18.800 1.00 76.12 170 THR A CA 1
ATOM 1175 C C . THR A 1 170 ? -16.645 -12.683 18.797 1.00 76.12 170 THR A C 1
ATOM 1177 O O . THR A 1 170 ? -17.077 -13.167 19.836 1.00 76.12 170 THR A O 1
ATOM 1180 N N . GLY A 1 171 ? -17.296 -12.784 17.635 1.00 81.75 171 GLY A N 1
ATOM 1181 C CA . GLY A 1 171 ? -18.583 -13.455 17.453 1.00 81.75 171 GLY A CA 1
ATOM 1182 C C . GLY A 1 171 ? -18.515 -14.969 17.228 1.00 81.75 171 GLY A C 1
ATOM 1183 O O . GLY A 1 171 ? -19.554 -15.588 17.019 1.00 81.75 171 GLY A O 1
ATOM 1184 N N . CYS A 1 172 ? -17.340 -15.605 17.265 1.00 87.12 172 CYS A N 1
ATOM 1185 C CA . CYS A 1 172 ? -17.227 -17.025 16.906 1.00 87.12 172 CYS A CA 1
ATOM 1186 C C . CYS A 1 172 ? -17.870 -18.002 17.897 1.00 87.12 172 CYS A C 1
ATOM 1188 O O . CYS A 1 172 ? -18.109 -19.150 17.543 1.00 87.12 172 CYS A O 1
ATOM 1190 N N . THR A 1 173 ? -18.167 -17.564 19.120 1.00 87.62 173 THR A N 1
ATOM 1191 C CA . THR A 1 173 ? -18.912 -18.357 20.109 1.00 87.62 173 THR A CA 1
ATOM 1192 C C . THR A 1 173 ? -20.424 -18.132 20.041 1.00 87.62 173 THR A C 1
ATOM 1194 O O . THR A 1 173 ? -21.165 -18.791 20.771 1.00 87.62 173 THR A O 1
ATOM 1197 N N . ALA A 1 174 ? -20.897 -17.206 19.197 1.00 89.12 174 ALA A N 1
ATOM 1198 C CA . ALA A 1 174 ? -22.320 -16.990 18.972 1.00 89.12 174 ALA A CA 1
ATOM 1199 C C . ALA A 1 174 ? -22.958 -18.195 18.260 1.00 89.12 174 ALA A C 1
ATOM 1201 O O . ALA A 1 174 ? -22.275 -18.995 17.620 1.00 89.12 174 ALA A O 1
ATOM 1202 N N . ILE A 1 175 ? -24.283 -18.322 18.367 1.00 88.31 175 ILE A N 1
ATOM 1203 C CA . ILE A 1 175 ? -25.057 -19.358 17.677 1.00 88.31 175 ILE A CA 1
ATOM 1204 C C . ILE A 1 175 ? -26.126 -18.663 16.818 1.00 88.31 175 ILE A C 1
ATOM 1206 O O . ILE A 1 175 ? -27.096 -18.148 17.379 1.00 88.31 175 ILE A O 1
ATOM 1210 N N . PRO A 1 176 ? -25.978 -18.646 15.479 1.00 90.12 176 PRO A N 1
ATOM 1211 C CA . PRO A 1 176 ? -24.828 -19.148 14.711 1.00 90.12 176 PRO A CA 1
ATOM 1212 C C . PRO A 1 176 ? -23.557 -18.285 14.896 1.00 90.12 176 PRO A C 1
ATOM 1214 O O . PRO A 1 176 ? -23.674 -17.128 15.311 1.00 90.12 176 PRO A O 1
ATOM 1217 N N . PRO A 1 177 ? -22.355 -18.815 14.583 1.00 92.56 177 PRO A N 1
ATOM 1218 C CA . PRO A 1 177 ? -21.103 -18.066 14.677 1.00 92.56 177 PRO A CA 1
ATOM 1219 C C . PRO A 1 177 ? -21.109 -16.817 13.796 1.00 92.56 177 PRO A C 1
ATOM 1221 O O . PRO A 1 177 ? -21.673 -16.811 12.700 1.00 92.56 177 PRO A O 1
ATOM 1224 N N . GLN A 1 178 ? -20.445 -15.759 14.261 1.00 92.19 178 GLN A N 1
ATOM 1225 C CA . GLN A 1 178 ? -20.403 -14.470 13.576 1.00 92.19 178 GLN A CA 1
ATOM 1226 C C . GLN A 1 178 ? -18.978 -13.988 13.322 1.00 92.19 178 GLN A C 1
ATOM 1228 O O . GLN A 1 178 ? -18.106 -14.069 14.191 1.00 92.19 178 GLN A O 1
ATOM 1233 N N . LEU A 1 179 ? -18.778 -13.411 12.138 1.00 90.38 179 LEU A N 1
ATOM 1234 C CA . LEU A 1 179 ? -17.597 -12.624 11.808 1.00 90.38 179 LEU A CA 1
ATOM 1235 C C . LEU A 1 179 ? -17.956 -11.141 11.794 1.00 90.38 179 LEU A C 1
ATOM 1237 O O . LEU A 1 179 ? -19.047 -10.744 11.379 1.00 90.38 179 LEU A O 1
ATOM 1241 N N . GLN A 1 180 ? -17.011 -10.325 12.249 1.00 89.25 180 GLN A N 1
ATOM 1242 C CA . GLN A 1 180 ? -17.119 -8.876 12.244 1.00 89.25 180 GLN A CA 1
ATOM 1243 C C . GLN A 1 180 ? -16.039 -8.298 11.330 1.00 89.25 180 GLN A C 1
ATOM 1245 O O . GLN A 1 180 ? -14.856 -8.549 11.543 1.00 89.25 180 GLN A O 1
ATOM 1250 N N . LEU A 1 181 ? -16.426 -7.485 10.353 1.00 87.56 181 LEU A N 1
ATOM 1251 C CA . LEU A 1 181 ? -15.504 -6.669 9.574 1.00 87.56 181 LEU A CA 1
ATOM 1252 C C . LEU A 1 181 ? -15.552 -5.229 10.063 1.00 87.56 181 LEU A C 1
ATOM 1254 O O . LEU A 1 181 ? -16.625 -4.688 10.337 1.00 87.56 181 LEU A O 1
ATOM 1258 N N . LEU A 1 182 ? -14.384 -4.607 10.120 1.00 83.69 182 LEU A N 1
ATOM 1259 C CA . LEU A 1 182 ? -14.258 -3.161 10.123 1.00 83.69 182 LEU A CA 1
ATOM 1260 C C . LEU A 1 182 ? -13.883 -2.724 8.709 1.00 83.69 182 LEU A C 1
ATOM 1262 O O . LEU A 1 182 ? -12.975 -3.296 8.092 1.00 83.69 182 LEU A O 1
ATOM 1266 N N . VAL A 1 183 ? -14.636 -1.766 8.177 1.00 87.44 183 VAL A N 1
ATOM 1267 C CA . VAL A 1 183 ? -14.425 -1.224 6.835 1.00 87.44 183 VAL A CA 1
ATOM 1268 C C . VAL A 1 183 ? -14.436 0.294 6.860 1.00 87.44 183 VAL A C 1
ATOM 1270 O O . VAL A 1 183 ? -15.128 0.908 7.672 1.00 87.44 183 VAL A O 1
ATOM 1273 N N . THR A 1 184 ? -13.692 0.899 5.949 1.00 86.31 184 THR A N 1
ATOM 1274 C CA . THR A 1 184 ? -13.697 2.339 5.690 1.00 86.31 184 THR A CA 1
ATOM 1275 C C . THR A 1 184 ? -14.276 2.592 4.312 1.00 86.31 184 THR A C 1
ATOM 1277 O O . THR A 1 184 ? -14.085 1.790 3.398 1.00 86.31 184 THR A O 1
ATOM 1280 N N . VAL A 1 185 ? -15.003 3.700 4.175 1.00 90.06 185 VAL A N 1
ATOM 1281 C CA . VAL A 1 185 ? -15.526 4.172 2.891 1.00 90.06 185 VAL A CA 1
ATOM 1282 C C . VAL A 1 185 ? -15.024 5.590 2.693 1.00 90.06 185 VAL A C 1
ATOM 1284 O O . VAL A 1 185 ? -15.389 6.479 3.463 1.00 90.06 185 VAL A O 1
ATOM 1287 N N . ALA A 1 186 ? -14.188 5.794 1.685 1.00 87.75 186 ALA A N 1
ATOM 1288 C CA . ALA A 1 186 ? -13.704 7.110 1.301 1.00 87.75 186 ALA A CA 1
ATOM 1289 C C . ALA A 1 186 ? -14.208 7.513 -0.092 1.00 87.75 186 ALA A C 1
ATOM 1291 O O . ALA A 1 186 ? -14.614 6.674 -0.897 1.00 87.75 186 ALA A O 1
ATOM 1292 N N . ASP A 1 187 ? -14.221 8.814 -0.357 1.00 87.19 187 ASP A N 1
ATOM 1293 C CA . ASP A 1 187 ? -14.473 9.381 -1.676 1.00 87.19 187 ASP A CA 1
ATOM 1294 C C . ASP A 1 187 ? -13.212 9.337 -2.561 1.00 87.19 187 ASP A C 1
ATOM 1296 O O . ASP A 1 187 ? -12.135 8.900 -2.144 1.00 87.19 187 ASP A O 1
ATOM 1300 N N . SER A 1 188 ? -13.321 9.832 -3.796 1.00 83.12 188 SER A N 1
ATOM 1301 C CA . SER A 1 188 ? -12.199 9.884 -4.741 1.00 83.12 188 SER A CA 1
ATOM 1302 C C . SER A 1 188 ? -11.030 10.774 -4.295 1.00 83.12 188 SER A C 1
ATOM 1304 O O . SER A 1 188 ? -9.973 10.750 -4.917 1.00 83.12 188 SER A O 1
ATOM 1306 N N . THR A 1 189 ? -11.202 11.586 -3.248 1.00 78.62 189 THR A N 1
ATOM 1307 C CA . THR A 1 189 ? -10.154 12.451 -2.682 1.00 78.62 189 THR A CA 1
ATOM 1308 C C . THR A 1 189 ? -9.438 11.813 -1.486 1.00 78.62 189 THR A C 1
ATOM 1310 O O . THR A 1 189 ? -8.460 12.382 -0.978 1.00 78.62 189 THR A O 1
ATOM 1313 N N . GLY A 1 190 ? -9.897 10.638 -1.043 1.00 76.12 190 GLY A N 1
ATOM 1314 C CA . GLY A 1 190 ? -9.388 9.930 0.130 1.00 76.12 190 GLY A CA 1
ATOM 1315 C C . GLY A 1 190 ? -9.943 10.455 1.459 1.00 76.12 190 GLY A C 1
ATOM 1316 O O . GLY A 1 190 ? -9.359 10.181 2.504 1.00 76.12 190 GLY A O 1
ATOM 1317 N N . GLN A 1 191 ? -11.030 11.232 1.446 1.00 81.69 191 GLN A N 1
ATOM 1318 C CA . GLN A 1 191 ? -11.746 11.637 2.664 1.00 81.69 191 GLN A CA 1
ATOM 1319 C C . GLN A 1 191 ? -12.898 10.670 2.949 1.00 81.69 191 GLN A C 1
ATOM 1321 O O . GLN A 1 191 ? -13.408 10.072 2.004 1.00 81.69 191 GLN A O 1
ATOM 1326 N N . PRO A 1 192 ? -13.358 10.512 4.205 1.00 85.44 192 PRO A N 1
ATOM 1327 C CA . PRO A 1 192 ? -14.543 9.710 4.492 1.00 85.44 192 PRO A CA 1
ATOM 1328 C C . PRO A 1 192 ? -15.736 10.138 3.641 1.00 85.44 192 PRO A C 1
ATOM 1330 O O . PRO A 1 192 ? -16.084 11.319 3.590 1.00 85.44 192 PRO A O 1
ATOM 1333 N N . ALA A 1 193 ? -16.375 9.172 2.989 1.00 88.88 193 ALA A N 1
ATOM 1334 C CA . ALA A 1 193 ? -17.525 9.444 2.148 1.00 88.88 193 ALA A CA 1
ATOM 1335 C C . ALA A 1 193 ? -18.723 9.879 3.006 1.00 88.88 193 ALA A C 1
ATOM 1337 O O . ALA A 1 193 ? -19.079 9.221 3.988 1.00 88.88 193 ALA A O 1
ATOM 1338 N N . ALA A 1 194 ? -19.382 10.970 2.613 1.00 87.31 194 ALA A N 1
ATOM 1339 C CA . ALA A 1 194 ? -20.625 11.428 3.227 1.00 87.31 194 ALA A CA 1
ATOM 1340 C C . ALA A 1 194 ? -21.810 10.579 2.730 1.00 87.31 194 ALA A C 1
ATOM 1342 O O . ALA A 1 194 ? -22.585 11.010 1.879 1.00 87.31 194 ALA A O 1
ATOM 1343 N N . LEU A 1 195 ? -21.912 9.350 3.237 1.00 88.31 195 LEU A N 1
ATOM 1344 C CA . LEU A 1 195 ? -22.927 8.385 2.811 1.00 88.31 195 LEU A CA 1
ATOM 1345 C C . LEU A 1 195 ? -24.317 8.769 3.325 1.00 88.31 195 LEU A C 1
ATOM 1347 O O . LEU A 1 195 ? -24.477 9.126 4.494 1.00 88.31 195 LEU A O 1
ATOM 1351 N N . THR A 1 196 ? -25.331 8.647 2.469 1.00 87.69 196 THR A N 1
ATOM 1352 C CA . THR A 1 196 ? -26.713 9.044 2.806 1.00 87.69 196 THR A CA 1
ATOM 1353 C C . THR A 1 196 ? -27.649 7.858 3.006 1.00 87.69 196 THR A C 1
ATOM 1355 O O . THR A 1 196 ? -28.454 7.858 3.936 1.00 87.69 196 THR A O 1
ATOM 1358 N N . SER A 1 197 ? -27.532 6.832 2.167 1.00 87.19 197 SER A N 1
ATOM 1359 C CA . SER A 1 197 ? -28.323 5.606 2.208 1.00 87.19 197 SER A CA 1
ATOM 1360 C C . SER A 1 197 ? -27.493 4.407 1.713 1.00 87.19 197 SER A C 1
ATOM 1362 O O . SER A 1 197 ? -27.886 3.745 0.747 1.00 87.19 197 SER A O 1
ATOM 1364 N N . PRO A 1 198 ? -26.351 4.097 2.359 1.00 90.62 198 PRO A N 1
ATOM 1365 C CA . PRO A 1 198 ? -25.440 3.084 1.850 1.00 90.62 198 PRO A CA 1
ATOM 1366 C C . PRO A 1 198 ? -26.030 1.677 1.981 1.00 90.62 198 PRO A C 1
ATOM 1368 O O . PRO A 1 198 ? -26.386 1.226 3.073 1.00 90.62 198 PRO A O 1
ATOM 1371 N N . LEU A 1 199 ? -26.068 0.952 0.868 1.00 93.12 199 LEU A N 1
ATOM 1372 C CA . LEU A 1 199 ? -26.420 -0.458 0.804 1.00 93.12 199 LEU A CA 1
ATOM 1373 C C . LEU A 1 199 ? -25.143 -1.298 0.747 1.00 93.12 199 LEU A C 1
ATOM 1375 O O . LEU A 1 199 ? -24.475 -1.363 -0.286 1.00 93.12 199 LEU A O 1
ATOM 1379 N N . PHE A 1 200 ? -24.815 -1.977 1.847 1.00 94.44 200 PHE A N 1
ATOM 1380 C CA . PHE A 1 200 ? -23.703 -2.926 1.860 1.00 94.44 200 PHE A CA 1
ATOM 1381 C C . PHE A 1 200 ? -24.171 -4.331 1.487 1.00 94.44 200 PHE A C 1
ATOM 1383 O O . PHE A 1 200 ? -25.171 -4.828 2.004 1.00 94.44 200 PHE A O 1
ATOM 1390 N N . THR A 1 201 ? -23.397 -4.997 0.635 1.00 95.31 201 THR A N 1
ATOM 1391 C CA . THR A 1 201 ? -23.568 -6.416 0.304 1.00 95.31 201 THR A CA 1
ATOM 1392 C C . THR A 1 201 ? -22.289 -7.165 0.651 1.00 95.31 201 THR A C 1
ATOM 1394 O O . THR A 1 201 ? -21.201 -6.708 0.309 1.00 95.31 201 THR A O 1
ATOM 1397 N N . VAL A 1 202 ? -22.417 -8.311 1.319 1.00 95.44 202 VAL A N 1
ATOM 1398 C CA . VAL A 1 202 ? -21.289 -9.155 1.740 1.00 95.44 202 VAL A CA 1
ATOM 1399 C C . VAL A 1 202 ? -21.421 -10.525 1.092 1.00 95.44 202 VAL A C 1
ATOM 1401 O O . VAL A 1 202 ? -22.503 -11.114 1.110 1.00 95.44 202 VAL A O 1
ATOM 1404 N N . PHE A 1 203 ? -20.317 -11.037 0.562 1.00 95.31 203 PHE A N 1
ATOM 1405 C CA . PHE A 1 203 ? -20.185 -12.394 0.057 1.00 95.31 203 PHE A CA 1
ATOM 1406 C C . PHE A 1 203 ? -19.128 -13.134 0.876 1.00 95.31 203 PHE A C 1
ATOM 1408 O O . PHE A 1 203 ? -18.051 -12.597 1.127 1.00 95.31 203 PHE A O 1
ATOM 1415 N N . GLU A 1 204 ? -19.430 -14.368 1.267 1.00 94.06 204 GLU A N 1
ATOM 1416 C CA . GLU A 1 204 ? -18.471 -15.311 1.845 1.00 94.06 204 GLU A CA 1
ATOM 1417 C C . GLU A 1 204 ? -18.250 -16.439 0.836 1.00 94.06 204 GLU A C 1
ATOM 1419 O O . GLU A 1 204 ? -19.195 -17.119 0.441 1.00 94.06 204 GLU A O 1
ATOM 1424 N N . ASN A 1 205 ? -17.009 -16.629 0.385 1.00 93.56 205 ASN A N 1
ATOM 1425 C CA . ASN A 1 205 ? -16.629 -17.634 -0.613 1.00 93.56 205 ASN A CA 1
ATOM 1426 C C . ASN A 1 205 ? -17.491 -17.567 -1.893 1.00 93.56 205 ASN A C 1
ATOM 1428 O O . ASN A 1 205 ? -17.894 -18.592 -2.443 1.00 93.56 205 ASN A O 1
ATOM 1432 N N . GLY A 1 206 ? -17.809 -16.348 -2.342 1.00 93.38 206 GLY A N 1
ATOM 1433 C CA . GLY A 1 206 ? -18.666 -16.088 -3.503 1.00 93.38 206 GLY A CA 1
ATOM 1434 C C . GLY A 1 206 ? -20.173 -16.245 -3.254 1.00 93.38 206 GLY A C 1
ATOM 1435 O O . GLY A 1 206 ? -20.963 -15.998 -4.165 1.00 93.38 206 GLY A O 1
ATOM 1436 N N . VAL A 1 207 ? -20.599 -16.619 -2.042 1.00 94.75 207 VAL A N 1
ATOM 1437 C CA . VAL A 1 207 ? -22.016 -16.776 -1.678 1.00 94.75 207 VAL A CA 1
ATOM 1438 C C . VAL A 1 207 ? -22.520 -15.515 -0.967 1.00 94.75 207 VAL A C 1
ATOM 1440 O O . VAL A 1 207 ? -21.934 -15.123 0.043 1.00 94.75 207 VAL A O 1
ATOM 1443 N N . PRO A 1 208 ? -23.603 -14.866 -1.440 1.00 95.44 208 PRO A N 1
ATOM 1444 C CA . PRO A 1 208 ? -24.136 -13.667 -0.800 1.00 95.44 208 PRO A CA 1
ATOM 1445 C C . PRO A 1 208 ? -24.767 -13.982 0.560 1.00 95.44 208 PRO A C 1
ATOM 1447 O O . PRO A 1 208 ? -25.575 -14.905 0.688 1.00 95.44 208 PRO A O 1
ATOM 1450 N N . ILE A 1 209 ? -24.466 -13.158 1.561 1.00 95.06 209 ILE A N 1
ATOM 1451 C CA . ILE A 1 209 ? -25.073 -13.246 2.889 1.00 95.06 209 ILE A CA 1
ATOM 1452 C C . ILE A 1 209 ? -26.366 -12.431 2.908 1.00 95.06 209 ILE A C 1
ATOM 1454 O O . ILE A 1 209 ? -26.339 -11.203 2.863 1.00 95.06 209 ILE A O 1
ATOM 1458 N N . THR A 1 210 ? -27.508 -13.116 2.965 1.00 93.00 210 THR A N 1
ATOM 1459 C CA . THR A 1 210 ? -28.836 -12.483 2.852 1.00 93.00 210 THR A CA 1
ATOM 1460 C C . THR A 1 210 ? -29.791 -12.810 3.999 1.00 93.00 210 THR A C 1
ATOM 1462 O O . THR A 1 210 ? -30.769 -12.089 4.185 1.00 93.00 210 THR A O 1
ATOM 1465 N N . SER A 1 211 ? -29.533 -13.863 4.786 1.00 88.88 211 SER A N 1
ATOM 1466 C CA . SER A 1 211 ? -30.447 -14.316 5.841 1.00 88.88 211 SER A CA 1
ATOM 1467 C C . SER A 1 211 ? -29.718 -14.820 7.102 1.00 88.88 211 SER A C 1
ATOM 1469 O O . SER A 1 211 ? -29.210 -15.943 7.099 1.00 88.88 211 SER A O 1
ATOM 1471 N N . PRO A 1 212 ? -29.721 -14.045 8.206 1.00 90.56 212 PRO A N 1
ATOM 1472 C CA . PRO A 1 212 ? -30.110 -12.638 8.241 1.00 90.56 212 PRO A CA 1
ATOM 1473 C C . PRO A 1 212 ? -29.142 -11.802 7.395 1.00 90.56 212 PRO A C 1
ATOM 1475 O O . PRO A 1 212 ? -27.981 -12.171 7.209 1.00 90.56 212 PRO A O 1
ATOM 1478 N N . ALA A 1 213 ? -29.626 -10.674 6.883 1.00 91.81 213 ALA A N 1
ATOM 1479 C CA . ALA A 1 213 ? -28.758 -9.703 6.234 1.00 91.81 213 ALA A CA 1
ATOM 1480 C C . ALA A 1 213 ? -27.665 -9.221 7.217 1.00 91.81 213 ALA A C 1
ATOM 1482 O O . ALA A 1 213 ? -27.923 -9.166 8.427 1.00 91.81 213 ALA A O 1
ATOM 1483 N N . PRO A 1 214 ? -26.464 -8.861 6.729 1.00 93.94 214 PRO A N 1
ATOM 1484 C CA . PRO A 1 214 ? -25.409 -8.305 7.565 1.00 93.94 214 PRO A CA 1
ATOM 1485 C C . PRO A 1 214 ? -25.894 -7.086 8.358 1.00 93.94 214 PRO A C 1
ATOM 1487 O O . PRO A 1 214 ? -26.501 -6.168 7.808 1.00 93.94 214 PRO A O 1
ATOM 1490 N N . ALA A 1 215 ? -25.598 -7.058 9.655 1.00 93.06 215 ALA A N 1
ATOM 1491 C CA . ALA A 1 215 ? -25.844 -5.902 10.501 1.00 93.06 215 ALA A CA 1
ATOM 1492 C C . ALA A 1 215 ? -24.724 -4.878 10.290 1.00 93.06 215 ALA A C 1
ATOM 1494 O O . ALA A 1 215 ? -23.562 -5.153 10.597 1.00 93.06 215 ALA A O 1
ATOM 1495 N N . ILE A 1 216 ? -25.074 -3.701 9.773 1.00 91.44 216 ILE A N 1
ATOM 1496 C CA . ILE A 1 216 ? -24.128 -2.620 9.488 1.00 91.44 216 ILE A CA 1
ATOM 1497 C C . ILE A 1 216 ? -24.381 -1.476 10.464 1.00 91.44 216 ILE A C 1
ATOM 1499 O O . ILE A 1 216 ? -25.487 -0.945 10.542 1.00 91.44 216 ILE A O 1
ATOM 1503 N N . THR A 1 217 ? -23.350 -1.080 11.203 1.00 89.56 217 THR A N 1
ATOM 1504 C CA . THR A 1 217 ? -23.420 0.044 12.146 1.00 89.56 217 THR A CA 1
ATOM 1505 C C . THR A 1 217 ? -22.206 0.951 11.974 1.00 89.56 217 THR A C 1
ATOM 1507 O O . THR A 1 217 ? -21.087 0.427 12.000 1.00 89.56 217 THR A O 1
ATOM 1510 N N . PRO A 1 218 ? -22.374 2.281 11.855 1.00 86.56 218 PRO A N 1
ATOM 1511 C CA . PRO A 1 218 ? -21.260 3.214 11.981 1.00 86.56 218 PRO A CA 1
ATOM 1512 C C . PRO A 1 218 ? -20.540 3.010 13.318 1.00 86.56 218 PRO A C 1
ATOM 1514 O O . PRO A 1 218 ? -21.172 2.787 14.354 1.00 86.56 218 PRO A O 1
ATOM 1517 N N . VAL A 1 219 ? -19.215 3.073 13.304 1.00 79.31 219 VAL A N 1
ATOM 1518 C CA . VAL A 1 219 ? -18.396 3.017 14.513 1.00 79.31 219 VAL A CA 1
ATOM 1519 C C . VAL A 1 219 ? -18.422 4.400 15.156 1.00 79.31 219 VAL A C 1
ATOM 1521 O O . VAL A 1 219 ? -17.786 5.331 14.681 1.00 79.31 219 VAL A O 1
ATOM 1524 N N . THR A 1 220 ? -19.186 4.546 16.237 1.00 70.88 220 THR A N 1
ATOM 1525 C CA . THR A 1 220 ? -19.367 5.832 16.937 1.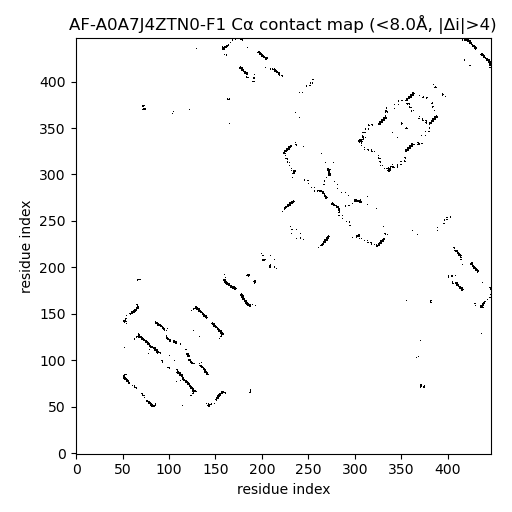00 70.88 220 THR A CA 1
ATOM 1526 C C . THR A 1 220 ? -18.300 6.108 17.995 1.00 70.88 220 THR A C 1
ATOM 1528 O O . THR A 1 220 ? -18.170 7.231 18.471 1.00 70.88 220 THR A O 1
ATOM 1531 N N . THR A 1 221 ? -17.540 5.089 18.389 1.00 67.62 221 THR A N 1
ATOM 1532 C CA . THR A 1 221 ? -16.406 5.199 19.310 1.00 67.62 221 THR A CA 1
ATOM 1533 C C . THR A 1 221 ? -15.211 4.538 18.659 1.00 67.62 221 THR A C 1
ATOM 1535 O O . THR A 1 221 ? -15.282 3.352 18.331 1.00 67.62 221 THR A O 1
ATOM 1538 N N . ARG A 1 222 ? -14.120 5.285 18.473 1.00 72.06 222 ARG A N 1
ATOM 1539 C CA . ARG A 1 222 ? -12.892 4.725 17.904 1.00 72.06 222 ARG A CA 1
ATOM 1540 C C . ARG A 1 222 ? -12.410 3.540 18.746 1.00 72.06 222 ARG A C 1
ATOM 1542 O O . ARG A 1 222 ? -12.618 3.518 19.956 1.00 72.06 222 ARG A O 1
ATOM 1549 N N . SER A 1 223 ? -11.773 2.563 18.123 1.00 73.94 223 SER A N 1
ATOM 1550 C CA . SER A 1 223 ? -10.966 1.602 18.871 1.00 73.94 223 SER A CA 1
ATOM 1551 C C . SER A 1 223 ? -9.631 2.238 19.259 1.00 73.94 223 SER A C 1
ATOM 1553 O O . SER A 1 223 ? -9.178 3.192 18.621 1.00 73.94 223 SER A O 1
ATOM 1555 N N . SER A 1 224 ? -8.986 1.690 20.287 1.00 84.25 224 SER A N 1
ATOM 1556 C CA . SER A 1 224 ? -7.612 2.064 20.621 1.00 84.25 224 SER A CA 1
ATOM 1557 C C . SER A 1 224 ? -6.678 1.677 19.475 1.00 84.25 224 SER A C 1
ATOM 1559 O O . SER A 1 224 ? -6.861 0.623 18.857 1.00 84.25 224 SER A O 1
ATOM 1561 N N . LEU A 1 225 ? -5.701 2.532 19.193 1.00 86.19 225 LEU A N 1
ATOM 1562 C CA . LEU A 1 225 ? -4.810 2.432 18.043 1.00 86.19 225 LEU A CA 1
ATOM 1563 C C . LEU A 1 225 ? -3.364 2.212 18.485 1.00 86.19 225 LEU A C 1
ATOM 1565 O O . LEU A 1 225 ? -2.862 2.917 19.358 1.00 86.19 225 LEU A O 1
ATOM 1569 N N . SER A 1 226 ? -2.670 1.283 17.837 1.00 91.62 226 SER A N 1
ATOM 1570 C CA . SER A 1 226 ? -1.208 1.211 17.853 1.00 91.62 226 SER A CA 1
ATOM 1571 C C . SER A 1 226 ? -0.670 1.558 16.468 1.00 91.62 226 SER A C 1
ATOM 1573 O O . SER A 1 226 ? -1.017 0.904 15.484 1.00 91.62 226 SER A O 1
ATOM 1575 N N . VAL A 1 227 ? 0.191 2.572 16.388 1.00 92.62 227 VAL A N 1
ATOM 1576 C CA . VAL A 1 227 ? 0.823 3.000 15.130 1.00 92.62 227 VAL A CA 1
ATOM 1577 C C . VAL A 1 227 ? 2.330 2.830 15.215 1.00 92.62 227 VAL A C 1
ATOM 1579 O O . VAL A 1 227 ? 2.954 3.321 16.154 1.00 92.62 227 VAL A O 1
ATOM 1582 N N . THR A 1 228 ? 2.934 2.213 14.204 1.00 97.25 228 THR A N 1
ATOM 1583 C CA . THR A 1 228 ? 4.367 2.395 13.940 1.00 97.25 228 THR A CA 1
ATOM 1584 C C . THR A 1 228 ? 4.538 3.340 12.757 1.00 97.25 228 THR A C 1
ATOM 1586 O O . THR A 1 228 ? 4.076 3.046 11.656 1.00 97.25 228 THR A O 1
ATOM 1589 N N . VAL A 1 229 ? 5.186 4.484 12.985 1.00 96.62 229 VAL A N 1
ATOM 1590 C CA . VAL A 1 229 ? 5.551 5.434 11.925 1.00 96.62 229 VAL A CA 1
ATOM 1591 C C . VAL A 1 229 ? 6.976 5.123 11.482 1.00 96.62 229 VAL A C 1
ATOM 1593 O O . VAL A 1 229 ? 7.907 5.262 12.273 1.00 96.62 229 VAL A O 1
ATOM 1596 N N . VAL A 1 230 ? 7.132 4.674 10.241 1.00 98.19 230 VAL A N 1
ATOM 1597 C CA . VAL A 1 230 ? 8.394 4.247 9.630 1.00 98.19 230 VAL A CA 1
ATOM 1598 C C . VAL A 1 230 ? 8.892 5.368 8.725 1.00 98.19 230 VAL A C 1
ATOM 1600 O O . VAL A 1 230 ? 8.188 5.778 7.809 1.00 98.19 230 VAL A O 1
ATOM 1603 N N . MET A 1 231 ? 10.081 5.890 9.010 1.00 97.38 231 MET A N 1
ATOM 1604 C CA . MET A 1 231 ? 10.617 7.110 8.406 1.00 97.38 231 MET A CA 1
ATOM 1605 C C . MET A 1 231 ? 11.959 6.831 7.736 1.00 97.38 231 MET A C 1
ATOM 1607 O O . MET A 1 231 ? 12.881 6.346 8.397 1.00 97.38 231 MET A O 1
ATOM 1611 N N . ASP A 1 232 ? 12.058 7.166 6.456 1.00 96.31 232 ASP A N 1
ATOM 1612 C CA . ASP A 1 232 ? 13.247 6.965 5.631 1.00 96.31 232 ASP A CA 1
ATOM 1613 C C . ASP A 1 232 ? 14.296 8.067 5.846 1.00 96.31 232 ASP A C 1
ATOM 1615 O O . ASP A 1 232 ? 14.023 9.263 5.745 1.00 96.31 232 ASP A O 1
ATOM 1619 N N . TYR A 1 233 ? 15.509 7.648 6.180 1.00 96.75 233 TYR A N 1
ATOM 1620 C CA . TYR A 1 233 ? 16.695 8.478 6.386 1.00 96.75 233 TYR A CA 1
ATOM 1621 C C . TYR A 1 233 ? 17.852 8.053 5.472 1.00 96.75 233 TYR A C 1
ATOM 1623 O O . TYR A 1 233 ? 19.013 8.405 5.717 1.00 96.75 233 TYR A O 1
ATOM 1631 N N . SER A 1 234 ? 17.560 7.261 4.442 1.00 95.25 234 SER A N 1
ATOM 1632 C CA . SER A 1 234 ? 18.539 6.847 3.450 1.00 95.25 234 SER A CA 1
ATOM 1633 C C . SER A 1 234 ? 18.998 8.019 2.583 1.00 95.25 234 SER A C 1
ATOM 1635 O O . SER A 1 234 ? 18.421 9.109 2.581 1.00 95.25 234 SER A O 1
ATOM 1637 N N . GLY A 1 235 ? 20.100 7.802 1.867 1.00 91.75 235 GLY A N 1
ATOM 1638 C CA . GLY A 1 235 ? 20.692 8.798 0.981 1.00 91.75 235 GLY A CA 1
ATOM 1639 C C . GLY A 1 235 ? 19.886 9.101 -0.284 1.00 91.75 235 GLY A C 1
ATOM 1640 O O . GLY A 1 235 ? 20.311 9.985 -1.027 1.00 91.75 235 GLY A O 1
ATOM 1641 N N . SER A 1 236 ? 18.778 8.397 -0.544 1.00 91.81 236 SER A N 1
ATOM 1642 C CA . SER A 1 236 ? 17.875 8.711 -1.658 1.00 91.81 236 SER A CA 1
ATOM 1643 C C . SER A 1 236 ? 17.082 9.995 -1.387 1.00 91.81 236 SER A C 1
ATOM 1645 O O . SER A 1 236 ? 16.889 10.802 -2.291 1.00 91.81 236 SER A O 1
ATOM 1647 N N . LEU A 1 237 ? 16.768 10.271 -0.116 1.00 92.19 237 LEU A N 1
ATOM 1648 C CA . LEU A 1 237 ? 16.177 11.531 0.324 1.00 92.19 237 LEU A CA 1
ATOM 1649 C C . LEU A 1 237 ? 17.250 12.569 0.667 1.00 92.19 237 LEU A C 1
ATOM 1651 O O . LEU A 1 237 ? 18.145 12.337 1.487 1.00 92.19 237 LEU A O 1
ATOM 1655 N N . SER A 1 238 ? 17.119 13.774 0.113 1.00 91.50 238 SER A N 1
ATOM 1656 C CA . SER A 1 238 ? 17.955 14.915 0.486 1.00 91.50 238 SER A CA 1
ATOM 1657 C C . SER A 1 238 ? 17.734 15.329 1.946 1.00 91.50 238 SER A C 1
ATOM 1659 O O . SER A 1 238 ? 16.675 15.115 2.535 1.00 91.50 238 SER A O 1
ATOM 1661 N N . LEU A 1 239 ? 18.709 16.026 2.540 1.00 91.12 239 LEU A N 1
ATOM 1662 C CA . LEU A 1 239 ? 18.569 16.548 3.908 1.00 91.12 239 LEU A CA 1
ATOM 1663 C C . LEU A 1 239 ? 17.357 17.481 4.072 1.00 91.12 239 LEU A C 1
ATOM 1665 O O . LEU A 1 239 ? 16.766 17.533 5.148 1.00 91.12 239 LEU A O 1
ATOM 1669 N N . ALA A 1 240 ? 16.977 18.203 3.015 1.00 90.88 240 ALA A N 1
ATOM 1670 C CA . ALA A 1 240 ? 15.794 19.058 3.026 1.00 90.88 240 ALA A CA 1
ATOM 1671 C C . ALA A 1 240 ? 14.498 18.233 3.053 1.00 90.88 240 ALA A C 1
ATOM 1673 O O . ALA A 1 240 ? 13.590 18.562 3.813 1.00 90.88 240 ALA A O 1
ATOM 1674 N N . GLU A 1 241 ? 14.426 17.143 2.285 1.00 91.25 241 GLU A N 1
ATOM 1675 C CA . GLU A 1 241 ? 13.295 16.205 2.307 1.00 91.25 241 GLU A CA 1
ATOM 1676 C C . GLU A 1 241 ? 13.182 15.490 3.651 1.00 91.25 241 GLU A C 1
ATOM 1678 O O . GLU A 1 241 ? 12.092 15.423 4.216 1.00 91.25 241 GLU A O 1
ATOM 1683 N N . GLN A 1 242 ? 14.304 15.034 4.217 1.00 92.62 242 GLN A N 1
ATOM 1684 C CA . GLN A 1 242 ? 14.322 14.409 5.540 1.00 92.62 242 GLN A CA 1
ATOM 1685 C C . GLN A 1 242 ? 13.864 15.382 6.637 1.00 92.62 242 GLN A C 1
ATOM 1687 O O . GLN A 1 242 ? 13.081 15.003 7.510 1.00 92.62 242 GLN A O 1
ATOM 1692 N N . GLN A 1 243 ? 14.317 16.640 6.598 1.00 91.94 243 GLN A N 1
ATOM 1693 C CA . GLN A 1 243 ? 13.879 17.671 7.544 1.00 91.94 243 GLN A CA 1
ATOM 1694 C C . GLN A 1 243 ? 12.386 17.980 7.379 1.00 91.94 243 GLN A C 1
ATOM 1696 O O . GLN A 1 243 ? 11.641 18.026 8.356 1.00 91.94 243 GLN A O 1
ATOM 1701 N N . TRP A 1 244 ? 11.927 18.129 6.140 1.00 89.62 244 TRP A N 1
ATOM 1702 C CA . TRP A 1 244 ? 10.519 18.365 5.845 1.00 89.62 244 TRP A CA 1
ATOM 1703 C C . TRP A 1 244 ? 9.632 17.198 6.310 1.00 89.62 244 TRP A C 1
ATOM 1705 O O . TRP A 1 244 ? 8.590 17.428 6.927 1.00 89.62 244 TRP A O 1
ATOM 1715 N N . MET A 1 245 ? 10.059 15.947 6.106 1.00 92.19 245 MET A N 1
ATOM 1716 C CA . MET A 1 245 ? 9.373 14.756 6.615 1.00 92.19 245 MET A CA 1
ATOM 1717 C C . MET A 1 245 ? 9.272 14.784 8.149 1.00 92.19 245 MET A C 1
ATOM 1719 O O . MET A 1 245 ? 8.204 14.501 8.698 1.00 92.19 245 MET A O 1
ATOM 1723 N N . GLN A 1 246 ? 10.351 15.149 8.852 1.00 93.12 246 GLN A N 1
ATOM 1724 C CA . GLN A 1 246 ? 10.350 15.282 10.315 1.00 93.12 246 GLN A CA 1
ATOM 1725 C C . GLN A 1 246 ? 9.337 16.318 10.794 1.00 93.12 246 GLN A C 1
ATOM 1727 O O . GLN A 1 246 ? 8.522 16.026 11.672 1.00 93.12 246 GLN A O 1
ATOM 1732 N N . ASP A 1 247 ? 9.369 17.517 10.215 1.00 89.62 247 ASP A N 1
ATOM 1733 C CA . ASP A 1 247 ? 8.504 18.621 10.625 1.00 89.62 247 ASP A CA 1
ATOM 1734 C C . ASP A 1 247 ? 7.024 18.283 10.428 1.00 89.62 247 ASP A C 1
ATOM 1736 O O . ASP A 1 247 ? 6.212 18.485 11.336 1.00 89.62 247 ASP A O 1
ATOM 1740 N N . ASN A 1 248 ? 6.685 17.647 9.307 1.00 87.25 248 ASN A N 1
ATOM 1741 C CA . ASN A 1 248 ? 5.322 17.199 9.042 1.00 87.25 248 ASN A CA 1
ATOM 1742 C C . ASN A 1 248 ? 4.893 16.021 9.929 1.00 87.25 248 ASN A C 1
ATOM 1744 O O . ASN A 1 248 ? 3.761 16.002 10.414 1.00 87.25 248 ASN A O 1
ATOM 1748 N N . THR A 1 249 ? 5.789 15.071 10.214 1.00 90.38 249 THR A N 1
ATOM 1749 C CA . THR A 1 249 ? 5.487 13.956 11.129 1.00 90.38 249 THR A CA 1
ATOM 1750 C C . THR A 1 249 ? 5.206 14.468 12.545 1.00 90.38 249 THR A C 1
ATOM 1752 O O . THR A 1 249 ? 4.315 13.961 13.223 1.00 90.38 249 THR A O 1
ATOM 1755 N N . LYS A 1 250 ? 5.890 15.524 13.006 1.00 90.31 250 LYS A N 1
ATOM 1756 C CA . LYS A 1 250 ? 5.563 16.165 14.293 1.00 90.31 250 LYS A CA 1
ATOM 1757 C C . LYS A 1 250 ? 4.151 16.764 14.288 1.00 90.31 250 LYS A C 1
ATOM 1759 O O . LYS A 1 250 ? 3.435 16.604 15.276 1.00 90.31 250 LYS A O 1
ATOM 1764 N N . GLY A 1 251 ? 3.736 17.380 13.179 1.00 83.12 251 GLY A N 1
ATOM 1765 C CA . GLY A 1 251 ? 2.367 17.875 12.988 1.00 83.12 251 GLY A CA 1
ATOM 1766 C C . GLY A 1 251 ? 1.311 16.763 13.003 1.00 83.12 251 GLY A C 1
ATOM 1767 O O . GLY A 1 251 ? 0.226 16.951 13.553 1.00 83.12 251 GLY A O 1
ATOM 1768 N N . PHE A 1 252 ? 1.634 15.575 12.483 1.00 82.00 252 PHE A N 1
ATOM 1769 C CA . PHE A 1 252 ? 0.773 14.395 12.612 1.00 82.00 252 PHE A CA 1
ATOM 1770 C C . PHE A 1 252 ? 0.573 13.969 14.059 1.00 82.00 252 PHE A C 1
ATOM 1772 O O . PHE A 1 252 ? -0.562 13.744 14.474 1.00 82.00 252 PHE A O 1
ATOM 1779 N N . ILE A 1 253 ? 1.663 13.874 14.830 1.00 87.31 253 ILE A N 1
ATOM 1780 C CA . ILE A 1 253 ? 1.587 13.528 16.253 1.00 87.31 253 ILE A CA 1
ATOM 1781 C C . ILE A 1 253 ? 0.664 14.516 16.978 1.00 87.31 253 ILE A C 1
ATOM 1783 O O . ILE A 1 253 ? -0.201 14.082 17.735 1.00 87.31 253 ILE A O 1
ATOM 1787 N N . ASP A 1 254 ? 0.764 15.816 16.683 1.00 84.12 254 ASP A N 1
ATOM 1788 C CA . ASP A 1 254 ? -0.149 16.829 17.231 1.00 84.12 254 ASP A CA 1
ATOM 1789 C C . ASP A 1 254 ? -1.612 16.603 16.803 1.00 84.12 254 ASP A C 1
ATOM 1791 O O . ASP A 1 254 ? -2.523 16.698 17.628 1.00 84.12 254 ASP A O 1
ATOM 1795 N N . SER A 1 255 ? -1.852 16.250 15.536 1.00 76.94 255 SER A N 1
ATOM 1796 C CA . SER A 1 255 ? -3.198 15.965 15.020 1.00 76.94 255 SER A CA 1
ATOM 1797 C C . SER A 1 255 ? -3.822 14.692 15.596 1.00 76.94 255 SER A C 1
ATOM 1799 O O . SER A 1 255 ? -5.045 14.611 15.711 1.00 76.94 255 SER A O 1
ATOM 1801 N N . LEU A 1 256 ? -3.026 13.675 15.932 1.00 75.94 256 LEU A N 1
ATOM 1802 C CA . LEU A 1 256 ? -3.551 12.481 16.588 1.00 75.94 256 LEU A CA 1
ATOM 1803 C C . LEU A 1 256 ? -3.946 12.783 18.037 1.00 75.94 256 LEU A C 1
ATOM 1805 O O . LEU A 1 256 ? -4.961 12.282 18.509 1.00 75.94 256 LEU A O 1
ATOM 1809 N N . VAL A 1 257 ? -3.191 13.637 18.735 1.00 78.94 257 VAL A N 1
ATOM 1810 C CA . VAL A 1 257 ? -3.454 13.997 20.140 1.00 78.94 257 VAL A CA 1
ATOM 1811 C C . VAL A 1 257 ? -4.803 14.696 20.315 1.00 78.94 257 VAL A C 1
ATOM 1813 O O . VAL A 1 257 ? -5.492 14.457 21.305 1.00 78.94 257 VAL A O 1
ATOM 1816 N N . SER A 1 258 ? -5.223 15.526 19.357 1.00 68.12 258 SER A N 1
ATOM 1817 C CA . SER A 1 258 ? -6.514 16.230 19.425 1.00 68.12 258 SER A CA 1
ATOM 1818 C C . SER A 1 258 ? -7.734 15.314 19.258 1.00 68.12 258 SER A C 1
ATOM 1820 O O . SER A 1 258 ? -8.856 15.730 19.541 1.00 68.12 258 SER A O 1
ATOM 1822 N N . THR A 1 259 ? -7.521 14.067 18.830 1.00 65.75 259 THR A N 1
ATOM 1823 C CA . THR A 1 259 ? -8.564 13.066 18.544 1.00 65.75 259 THR A CA 1
ATOM 1824 C C . THR A 1 259 ? -8.385 11.777 19.362 1.00 65.75 259 THR A C 1
ATOM 1826 O O . THR A 1 259 ? -9.041 10.769 19.099 1.00 65.75 259 THR A O 1
ATOM 1829 N N . VAL A 1 260 ? -7.492 11.812 20.358 1.00 66.25 260 VAL A N 1
ATOM 1830 C CA . VAL A 1 260 ? -6.878 10.629 20.969 1.00 66.25 260 VAL A CA 1
ATOM 1831 C C . VAL A 1 260 ? -7.733 9.974 22.049 1.00 66.25 260 VAL A C 1
ATOM 1833 O O . VAL A 1 260 ? -8.342 10.640 22.890 1.00 66.25 260 VAL A O 1
ATOM 1836 N N . GLN A 1 261 ? -7.692 8.645 22.088 1.00 69.06 261 GLN A N 1
ATOM 1837 C CA . GLN A 1 261 ? -8.023 7.877 23.284 1.00 69.06 261 GLN A CA 1
ATOM 1838 C C . GLN A 1 261 ? -6.785 7.748 24.168 1.00 69.06 261 GLN A C 1
ATOM 1840 O O . GLN A 1 261 ? -5.660 7.645 23.683 1.00 69.06 261 GLN A O 1
ATOM 1845 N N . THR A 1 262 ? -6.972 7.696 25.487 1.00 69.50 262 THR A N 1
ATOM 1846 C CA . THR A 1 262 ? -5.862 7.554 26.451 1.00 69.50 262 THR A CA 1
ATOM 1847 C C . THR A 1 262 ? -5.035 6.277 26.259 1.00 69.50 262 THR A C 1
ATOM 1849 O O . THR A 1 262 ? -3.933 6.177 26.792 1.00 69.50 262 THR A O 1
ATOM 1852 N N . THR A 1 263 ? -5.558 5.314 25.505 1.00 83.25 263 THR A N 1
ATOM 1853 C CA . THR A 1 263 ? -4.981 4.002 25.199 1.00 83.25 263 THR A CA 1
ATOM 1854 C C . THR A 1 263 ? -4.282 3.931 23.841 1.00 83.25 263 THR A C 1
ATOM 1856 O O . THR A 1 263 ? -3.705 2.892 23.514 1.00 83.25 263 THR A O 1
ATOM 1859 N N . ASP A 1 264 ? -4.317 5.003 23.047 1.00 88.69 264 ASP A N 1
ATOM 1860 C CA . ASP A 1 264 ? -3.567 5.056 21.798 1.00 88.69 264 ASP A CA 1
ATOM 1861 C C . ASP A 1 264 ? -2.065 5.123 22.076 1.00 88.69 264 ASP A C 1
ATOM 1863 O O . ASP A 1 264 ? -1.604 5.815 22.989 1.00 88.69 264 ASP A O 1
ATOM 1867 N N . GLU A 1 265 ? -1.283 4.436 21.254 1.00 93.19 265 GLU A N 1
ATOM 1868 C CA . GLU A 1 265 ? 0.164 4.353 21.398 1.00 93.19 265 GLU A CA 1
ATOM 1869 C C . GLU A 1 265 ? 0.877 4.435 20.049 1.00 93.19 265 GLU A C 1
ATOM 1871 O O . GLU A 1 265 ? 0.382 3.981 19.014 1.00 93.19 265 GLU A O 1
ATOM 1876 N N . VAL A 1 266 ? 2.071 5.022 20.066 1.00 94.81 266 VAL A N 1
ATOM 1877 C CA . VAL A 1 266 ? 2.874 5.250 18.864 1.00 94.81 266 VAL A CA 1
ATOM 1878 C C . VAL A 1 266 ? 4.309 4.794 19.100 1.00 94.81 266 VAL A C 1
ATOM 1880 O O . VAL A 1 266 ? 4.883 5.035 20.162 1.00 94.81 266 VAL A O 1
ATOM 1883 N N . SER A 1 267 ? 4.895 4.150 18.096 1.00 97.25 267 SER A N 1
ATOM 1884 C CA . SER A 1 267 ? 6.331 3.892 17.979 1.00 97.25 267 SER A CA 1
ATOM 1885 C C . SER A 1 267 ? 6.866 4.632 16.753 1.00 97.25 267 SER A C 1
ATOM 1887 O O . SER A 1 267 ? 6.230 4.635 15.697 1.00 97.25 267 SER A O 1
ATOM 1889 N N . ILE A 1 268 ? 8.029 5.269 16.894 1.00 97.88 268 ILE A N 1
ATOM 1890 C CA . ILE A 1 268 ? 8.754 5.886 15.782 1.00 97.88 268 ILE A CA 1
ATOM 1891 C C . ILE A 1 268 ? 9.861 4.924 15.368 1.00 97.88 268 ILE A C 1
ATOM 1893 O O . ILE A 1 268 ? 10.667 4.510 16.199 1.00 97.88 268 ILE A O 1
ATOM 1897 N N . MET A 1 269 ? 9.920 4.570 14.092 1.00 97.94 269 MET A N 1
ATOM 1898 C CA . MET A 1 269 ? 10.983 3.758 13.518 1.00 97.94 269 MET A CA 1
ATOM 1899 C C . MET A 1 269 ? 11.689 4.562 12.439 1.00 97.94 269 MET A C 1
ATOM 1901 O O . MET A 1 269 ? 11.082 4.941 11.445 1.00 97.94 269 MET A O 1
ATOM 1905 N N . LYS A 1 270 ? 12.984 4.802 12.622 1.00 97.94 270 LYS A N 1
ATOM 1906 C CA . LYS A 1 270 ? 13.828 5.390 11.578 1.00 97.94 270 LYS A CA 1
ATOM 1907 C C . LYS A 1 270 ? 14.577 4.289 10.866 1.00 97.94 270 LYS A C 1
ATOM 1909 O O . LYS A 1 270 ? 15.054 3.375 11.543 1.00 97.94 270 LYS A O 1
ATOM 1914 N N . PHE A 1 271 ? 14.715 4.387 9.554 1.00 97.38 271 PHE A N 1
ATOM 1915 C CA . PHE A 1 271 ? 15.485 3.413 8.800 1.00 97.38 271 PHE A CA 1
ATOM 1916 C C . PHE A 1 271 ? 16.305 4.038 7.679 1.00 97.38 271 PHE A C 1
ATOM 1918 O O . PHE A 1 271 ? 16.008 5.128 7.207 1.00 97.38 271 PHE A O 1
ATOM 1925 N N . ALA A 1 272 ? 17.333 3.309 7.266 1.00 96.12 272 ALA A N 1
ATOM 1926 C CA . ALA A 1 272 ? 18.027 3.479 6.001 1.00 96.12 272 ALA A CA 1
ATOM 1927 C C . ALA A 1 272 ? 18.625 2.122 5.606 1.00 96.12 272 ALA A C 1
ATOM 1929 O O . ALA A 1 272 ? 17.878 1.212 5.237 1.00 96.12 272 ALA A O 1
ATOM 1930 N N . THR A 1 273 ? 19.937 1.919 5.797 1.00 92.88 273 THR A N 1
ATOM 1931 C CA . THR A 1 273 ? 20.527 0.580 5.699 1.00 92.88 273 THR A CA 1
ATOM 1932 C C . THR A 1 273 ? 19.981 -0.314 6.808 1.00 92.88 273 THR A C 1
ATOM 1934 O O . THR A 1 273 ? 19.643 -1.458 6.550 1.00 92.88 273 THR A O 1
ATOM 1937 N N . ASP A 1 274 ? 19.884 0.181 8.038 1.00 91.94 274 ASP A N 1
ATOM 1938 C CA . ASP A 1 274 ? 19.323 -0.546 9.182 1.00 91.94 274 ASP A CA 1
ATOM 1939 C C . ASP A 1 274 ? 18.073 0.173 9.702 1.00 91.94 274 ASP A C 1
ATOM 1941 O O . ASP A 1 274 ? 17.807 1.307 9.312 1.00 91.94 274 ASP A O 1
ATOM 1945 N N . TYR A 1 275 ? 17.299 -0.474 10.575 1.00 95.38 275 TYR A N 1
ATOM 1946 C CA . TYR A 1 275 ? 16.087 0.095 11.167 1.00 95.38 275 TYR A CA 1
ATOM 1947 C C . TYR A 1 275 ? 16.168 0.144 12.693 1.00 95.38 275 TYR A C 1
ATOM 1949 O O . TYR A 1 275 ? 16.698 -0.752 13.354 1.00 95.38 275 TYR A O 1
ATOM 1957 N N . HIS A 1 276 ? 15.602 1.203 13.269 1.00 96.00 276 HIS A N 1
ATOM 1958 C CA . HIS A 1 276 ? 15.719 1.520 14.688 1.00 96.00 276 HIS A CA 1
ATOM 1959 C C . HIS A 1 276 ? 14.368 1.983 15.258 1.00 96.00 276 HIS A C 1
ATOM 1961 O O . HIS A 1 276 ? 14.071 3.181 15.233 1.00 96.00 276 HIS A O 1
ATOM 1967 N N . PRO A 1 277 ? 13.527 1.055 15.760 1.00 95.75 277 PRO A N 1
ATOM 1968 C CA . PRO A 1 277 ? 12.280 1.402 16.428 1.00 95.75 277 PRO A CA 1
ATOM 1969 C C . PRO A 1 277 ? 12.512 1.911 17.848 1.00 95.75 277 PRO A C 1
ATOM 1971 O O . PRO A 1 277 ? 13.312 1.361 18.608 1.00 95.75 277 PRO A O 1
ATOM 1974 N N . THR A 1 278 ? 11.724 2.899 18.253 1.00 97.19 278 THR A N 1
ATOM 1975 C CA . THR A 1 278 ? 11.508 3.199 19.666 1.00 97.19 278 THR A CA 1
ATOM 1976 C C . THR A 1 278 ? 10.548 2.184 20.296 1.00 97.19 278 THR A C 1
ATOM 1978 O O . THR A 1 278 ? 9.758 1.551 19.583 1.00 97.19 278 THR A O 1
ATOM 1981 N N . PRO A 1 279 ? 10.504 2.080 21.638 1.00 96.12 279 PRO A N 1
ATOM 1982 C CA . PRO A 1 279 ? 9.349 1.505 22.320 1.00 96.12 279 PRO A CA 1
ATOM 1983 C C . PRO A 1 279 ? 8.041 2.183 21.885 1.00 96.12 279 PRO A C 1
ATOM 1985 O O . PRO A 1 279 ? 8.049 3.316 21.391 1.00 96.12 279 PRO A O 1
ATOM 1988 N N . PHE A 1 280 ? 6.919 1.500 22.104 1.00 96.12 280 PHE A N 1
ATOM 1989 C CA . PHE A 1 280 ? 5.606 2.129 22.017 1.00 96.12 280 PHE A CA 1
ATOM 1990 C C . PHE A 1 280 ? 5.390 3.042 23.220 1.00 96.12 280 PHE A C 1
ATOM 1992 O O . PHE A 1 280 ? 5.578 2.633 24.369 1.00 96.12 280 PHE A O 1
ATOM 1999 N N . TYR A 1 281 ? 4.982 4.273 22.943 1.00 94.81 281 TYR A N 1
ATOM 2000 C CA . TYR A 1 281 ? 4.675 5.273 23.950 1.00 94.81 281 TYR A CA 1
ATOM 2001 C C . TYR A 1 281 ? 3.180 5.603 23.937 1.00 94.81 281 TYR A C 1
ATOM 2003 O O . TYR A 1 281 ? 2.635 5.817 22.851 1.00 94.81 281 TYR A O 1
ATOM 2011 N N . PRO A 1 282 ? 2.517 5.715 25.107 1.00 92.81 282 PRO A N 1
ATOM 2012 C CA . PRO A 1 282 ? 1.148 6.216 25.179 1.00 92.81 282 PRO A CA 1
ATOM 2013 C C . PRO A 1 282 ? 1.083 7.639 24.621 1.00 92.81 282 PRO A C 1
ATOM 2015 O O . PRO A 1 282 ? 1.761 8.542 25.123 1.00 92.81 282 PRO A O 1
ATOM 2018 N N . LEU A 1 283 ? 0.284 7.846 23.578 1.00 88.62 283 LEU A N 1
ATOM 2019 C CA . LEU A 1 283 ? 0.310 9.071 22.784 1.00 88.62 283 LEU A CA 1
ATOM 2020 C C . LEU A 1 283 ? -0.097 10.295 23.613 1.00 88.62 283 LEU A C 1
ATOM 2022 O O . LEU A 1 283 ? 0.595 11.312 23.592 1.00 88.62 283 LEU A O 1
ATOM 2026 N N . ALA A 1 284 ? -1.159 10.164 24.413 1.00 85.88 284 ALA A N 1
ATOM 2027 C CA . ALA A 1 284 ? -1.708 11.245 25.232 1.00 85.88 284 ALA A CA 1
ATOM 2028 C C . ALA A 1 284 ? -0.697 11.858 26.224 1.00 85.88 284 ALA A C 1
ATOM 2030 O O . ALA A 1 284 ? -0.814 13.030 26.572 1.00 85.88 284 ALA A O 1
ATOM 2031 N N . SER A 1 285 ? 0.293 11.086 26.685 1.00 88.81 285 SER A N 1
ATOM 2032 C CA . SER A 1 285 ? 1.271 11.521 27.694 1.00 88.81 285 SER A CA 1
ATOM 2033 C C . SER A 1 285 ? 2.707 11.631 27.176 1.00 88.81 285 SER A C 1
ATOM 2035 O O . SER A 1 285 ? 3.583 12.073 27.918 1.00 88.81 285 SER A O 1
ATOM 2037 N N . SER A 1 286 ? 2.964 11.259 25.918 1.00 94.38 286 SER A N 1
ATOM 2038 C CA . SER A 1 286 ? 4.331 11.102 25.394 1.00 94.38 286 SER A CA 1
ATOM 2039 C C . SER A 1 286 ? 4.626 11.939 24.152 1.00 94.38 286 SER A C 1
ATOM 2041 O O . SER A 1 286 ? 5.637 11.709 23.493 1.00 94.38 286 SER A O 1
ATOM 2043 N N . VAL A 1 287 ? 3.795 12.938 23.843 1.00 92.31 287 VAL A N 1
ATOM 2044 C CA . VAL A 1 287 ? 3.953 13.821 22.669 1.00 92.31 287 VAL A CA 1
ATOM 2045 C C . VAL A 1 287 ? 5.376 14.362 22.544 1.00 92.31 287 VAL A C 1
ATOM 2047 O O . VAL A 1 287 ? 6.001 14.222 21.497 1.00 92.31 287 VAL A O 1
ATOM 2050 N N . GLN A 1 288 ? 5.932 14.923 23.622 1.00 95.00 288 GLN A N 1
ATOM 2051 C CA . GLN A 1 288 ? 7.286 15.479 23.581 1.00 95.00 288 GLN A CA 1
ATOM 2052 C C . GLN A 1 288 ? 8.361 14.397 23.409 1.00 95.00 288 GLN A C 1
ATOM 2054 O O . GLN A 1 288 ? 9.357 14.630 22.733 1.00 95.00 288 GLN A O 1
ATOM 2059 N N . VAL A 1 289 ? 8.163 13.206 23.983 1.00 96.38 289 VAL A N 1
ATOM 2060 C CA . VAL A 1 289 ? 9.090 12.073 23.818 1.00 96.38 289 VAL A CA 1
ATOM 2061 C C . VAL A 1 289 ? 9.114 11.619 22.359 1.00 96.38 289 VAL A C 1
ATOM 2063 O O . VAL A 1 289 ? 10.190 11.427 21.799 1.00 96.38 289 VAL A O 1
ATOM 2066 N N . LEU A 1 290 ? 7.943 11.524 21.725 1.00 96.00 290 LEU A N 1
ATOM 2067 C CA . LEU A 1 290 ? 7.803 11.179 20.311 1.00 96.00 290 LEU A CA 1
ATOM 2068 C C . LEU A 1 290 ? 8.440 12.243 19.408 1.00 96.00 290 LEU A C 1
ATOM 2070 O O . LEU A 1 290 ? 9.201 11.898 18.509 1.00 96.00 290 LEU A O 1
ATOM 2074 N N . LYS A 1 291 ? 8.209 13.534 19.683 1.00 96.25 291 LYS A N 1
ATOM 2075 C CA . LYS A 1 291 ? 8.850 14.638 18.945 1.00 96.25 291 LYS A CA 1
ATOM 2076 C C . LYS A 1 291 ? 10.372 14.605 19.073 1.00 96.25 291 LYS A C 1
ATOM 2078 O O . LYS A 1 291 ? 11.064 14.690 18.067 1.00 96.25 291 LYS A O 1
ATOM 2083 N N . ASN A 1 292 ? 10.893 14.367 20.275 1.00 97.00 292 ASN A N 1
ATOM 2084 C CA . ASN A 1 292 ? 12.333 14.222 20.489 1.00 97.00 292 ASN A CA 1
ATOM 2085 C C . ASN A 1 292 ? 12.908 13.008 19.740 1.00 97.00 292 ASN A C 1
ATOM 2087 O O . ASN A 1 292 ? 14.022 13.081 19.230 1.00 97.00 292 ASN A O 1
ATOM 2091 N N . ALA A 1 293 ? 12.165 11.899 19.656 1.00 96.75 293 ALA A N 1
ATOM 2092 C CA . ALA A 1 293 ? 12.572 10.750 18.851 1.00 96.75 293 ALA A CA 1
ATOM 2093 C C . ALA A 1 293 ? 12.619 11.098 17.353 1.00 96.75 293 ALA A C 1
ATOM 2095 O O . ALA A 1 293 ? 13.561 10.698 16.672 1.00 96.75 293 ALA A O 1
ATOM 2096 N N . ILE A 1 294 ? 11.660 11.883 16.850 1.00 96.50 294 ILE A N 1
ATOM 2097 C CA . ILE A 1 294 ? 11.645 12.382 15.464 1.00 96.50 294 ILE A CA 1
ATOM 2098 C C . ILE A 1 294 ? 12.816 13.341 15.199 1.00 96.50 294 ILE A C 1
ATOM 2100 O O . ILE A 1 294 ? 13.480 13.197 14.177 1.00 96.50 294 ILE A O 1
ATOM 2104 N N . ASP A 1 295 ? 13.147 14.237 16.127 1.00 96.50 295 ASP A N 1
ATOM 2105 C CA . ASP A 1 295 ? 14.250 15.199 15.967 1.00 96.50 295 ASP A CA 1
ATOM 2106 C C . ASP A 1 295 ? 15.645 14.578 16.201 1.00 96.50 295 ASP A C 1
ATOM 2108 O O . ASP A 1 295 ? 16.665 15.168 15.841 1.00 96.50 295 ASP A O 1
ATOM 2112 N N . ALA A 1 296 ? 15.728 13.384 16.802 1.00 95.94 296 ALA A N 1
ATOM 2113 C CA . ALA A 1 296 ? 17.008 12.734 17.080 1.00 95.94 296 ALA A CA 1
ATOM 2114 C C . ALA A 1 296 ? 17.797 12.465 15.780 1.00 95.94 296 ALA A C 1
ATOM 2116 O O . ALA A 1 296 ? 17.237 11.899 14.838 1.00 95.94 296 ALA A O 1
ATOM 2117 N N . PRO A 1 297 ? 19.096 12.799 15.701 1.00 93.69 297 PRO A N 1
ATOM 2118 C CA . PRO A 1 297 ? 19.867 12.602 14.480 1.00 93.69 297 PRO A CA 1
ATOM 2119 C C . PRO A 1 297 ? 19.944 11.117 14.110 1.00 93.69 297 PRO A C 1
ATOM 2121 O O . PRO A 1 297 ? 20.140 10.258 14.972 1.00 93.69 297 PRO A O 1
ATOM 2124 N N . TYR A 1 298 ? 19.826 10.816 12.817 1.00 94.38 298 TYR A N 1
ATOM 2125 C CA . TYR A 1 298 ? 20.106 9.480 12.309 1.00 94.38 298 TYR A CA 1
ATOM 2126 C C . TYR A 1 298 ? 21.623 9.322 12.147 1.00 94.38 298 TYR A C 1
ATOM 2128 O O . TYR A 1 298 ? 22.240 9.981 11.315 1.00 94.38 298 TYR A O 1
ATOM 2136 N N . VAL A 1 299 ? 22.236 8.498 13.000 1.00 95.06 299 VAL A N 1
ATOM 2137 C CA . VAL A 1 299 ? 23.704 8.342 13.106 1.00 95.06 299 VAL A CA 1
ATOM 2138 C C . VAL A 1 299 ? 24.213 7.005 12.559 1.00 95.06 299 VAL A C 1
ATOM 2140 O O . VAL A 1 299 ? 25.371 6.646 12.774 1.00 95.06 299 VAL A O 1
ATOM 2143 N N . TYR A 1 300 ? 23.338 6.249 11.900 1.00 93.31 300 TYR A N 1
ATOM 2144 C CA . TYR A 1 300 ? 23.630 4.927 11.354 1.00 93.31 300 TYR A CA 1
ATOM 2145 C C . TYR A 1 300 ? 23.922 5.009 9.855 1.00 93.31 300 TYR A C 1
ATOM 2147 O O . TYR A 1 300 ? 23.843 6.079 9.252 1.00 93.31 300 TYR A O 1
ATOM 2155 N N . ASP A 1 301 ? 24.285 3.878 9.254 1.00 92.75 301 ASP A N 1
ATOM 2156 C CA . ASP A 1 301 ? 24.557 3.815 7.821 1.00 92.75 301 ASP A CA 1
ATOM 2157 C C . ASP A 1 301 ? 23.301 4.167 7.005 1.00 92.75 301 ASP A C 1
ATOM 2159 O O . ASP A 1 301 ? 22.228 3.590 7.204 1.00 92.75 301 ASP A O 1
ATOM 2163 N N . SER A 1 302 ? 23.460 5.136 6.103 1.00 92.50 302 SER A N 1
ATOM 2164 C CA . SER A 1 302 ? 22.425 5.644 5.203 1.00 92.50 302 SER A CA 1
ATOM 2165 C C . SER A 1 302 ? 22.730 5.401 3.724 1.00 92.50 302 SER A C 1
ATOM 2167 O O . SER A 1 302 ? 22.051 5.940 2.854 1.00 92.50 302 SER A O 1
ATOM 2169 N N . SER A 1 303 ? 23.753 4.596 3.420 1.00 88.75 303 SER A N 1
ATOM 2170 C CA . SER A 1 303 ? 24.197 4.340 2.044 1.00 88.75 303 SER A CA 1
ATOM 2171 C C . SER A 1 303 ? 23.214 3.525 1.201 1.00 88.75 303 SER A C 1
ATOM 2173 O O . SER A 1 303 ? 23.324 3.531 -0.023 1.00 88.75 303 SER A O 1
ATOM 2175 N N . THR A 1 304 ? 22.266 2.831 1.833 1.00 89.81 304 THR A N 1
ATOM 2176 C CA . THR A 1 304 ? 21.215 2.060 1.160 1.00 89.81 304 THR A CA 1
ATOM 2177 C C . THR A 1 304 ? 19.851 2.351 1.779 1.00 89.81 304 THR A C 1
ATOM 2179 O O . THR A 1 304 ? 19.773 2.840 2.907 1.00 89.81 304 THR A O 1
ATOM 2182 N N . SER A 1 305 ? 18.786 2.037 1.043 1.00 91.38 305 SER A N 1
ATOM 2183 C CA . SER A 1 305 ? 17.406 2.113 1.522 1.00 91.38 305 SER A CA 1
ATOM 2184 C C . SER A 1 305 ? 16.817 0.707 1.607 1.00 91.38 305 SER A C 1
ATOM 2186 O O . SER A 1 305 ? 16.646 0.052 0.586 1.00 91.38 305 SER A O 1
ATOM 2188 N N . SER A 1 306 ? 16.568 0.203 2.818 1.00 94.00 306 SER A N 1
ATOM 2189 C CA . SER A 1 306 ? 16.005 -1.136 3.058 1.00 94.00 306 SER A CA 1
ATOM 2190 C C . SER A 1 306 ? 14.530 -1.061 3.464 1.00 94.00 306 SER A C 1
ATOM 2192 O O . SER A 1 306 ? 14.133 -1.509 4.545 1.00 94.00 306 SER A O 1
ATOM 2194 N N . ILE A 1 307 ? 13.705 -0.451 2.613 1.00 95.38 307 ILE A N 1
ATOM 2195 C CA . ILE A 1 307 ? 12.277 -0.212 2.852 1.00 95.38 307 ILE A CA 1
ATOM 2196 C C . ILE A 1 307 ? 11.547 -1.509 3.191 1.00 95.38 307 ILE A C 1
ATOM 2198 O O . ILE A 1 307 ? 10.803 -1.544 4.178 1.00 95.38 307 ILE A O 1
ATOM 2202 N N . TRP A 1 308 ? 11.734 -2.578 2.407 1.00 95.19 308 TRP A N 1
ATOM 2203 C CA . TRP A 1 308 ? 10.941 -3.798 2.596 1.00 95.19 308 TRP A CA 1
ATOM 2204 C C . TRP A 1 308 ? 11.282 -4.498 3.907 1.00 95.19 308 TRP A C 1
ATOM 2206 O O . TRP A 1 308 ? 10.377 -4.835 4.667 1.00 95.19 308 TRP A O 1
ATOM 2216 N N . ASP A 1 309 ? 12.570 -4.643 4.222 1.00 96.38 309 ASP A N 1
ATOM 2217 C CA . ASP A 1 309 ? 13.024 -5.239 5.482 1.00 96.38 309 ASP A CA 1
ATOM 2218 C C . ASP A 1 309 ? 12.625 -4.392 6.704 1.00 96.38 309 ASP A C 1
ATOM 2220 O O . ASP A 1 309 ? 12.151 -4.927 7.709 1.00 96.38 309 ASP A O 1
ATOM 2224 N N . SER A 1 310 ? 12.750 -3.066 6.614 1.00 97.12 310 SER A N 1
ATOM 2225 C CA . SER A 1 310 ? 12.389 -2.154 7.708 1.00 97.12 310 SER A CA 1
ATOM 2226 C C . SER A 1 310 ? 10.885 -2.154 7.971 1.00 97.12 310 SER A C 1
ATOM 2228 O O . SER A 1 310 ? 10.443 -2.220 9.119 1.00 97.12 310 SER A O 1
ATOM 2230 N N . THR A 1 311 ? 10.076 -2.152 6.911 1.00 98.25 311 THR A N 1
ATOM 2231 C CA . THR A 1 311 ? 8.614 -2.197 7.029 1.00 98.25 311 THR A CA 1
ATOM 2232 C C . THR A 1 311 ? 8.135 -3.569 7.500 1.00 98.25 311 THR A C 1
ATOM 2234 O O . THR A 1 311 ? 7.193 -3.645 8.287 1.00 98.25 311 THR A O 1
ATOM 2237 N N . TYR A 1 312 ? 8.814 -4.654 7.114 1.00 98.19 312 TYR A N 1
ATOM 2238 C CA . TYR A 1 312 ? 8.543 -5.996 7.637 1.00 98.19 312 TYR A CA 1
ATOM 2239 C C . TYR A 1 312 ? 8.738 -6.035 9.158 1.00 98.19 312 TYR A C 1
ATOM 2241 O O . TYR A 1 312 ? 7.857 -6.482 9.895 1.00 98.19 312 TYR A O 1
ATOM 2249 N N . ALA A 1 313 ? 9.852 -5.485 9.649 1.00 97.88 313 ALA A N 1
ATOM 2250 C CA . ALA A 1 313 ? 10.113 -5.379 11.081 1.00 97.88 313 ALA A CA 1
ATOM 2251 C C . ALA A 1 313 ? 9.112 -4.455 11.799 1.00 97.88 313 ALA A C 1
ATOM 2253 O O . ALA A 1 313 ? 8.748 -4.705 12.951 1.00 97.88 313 ALA A O 1
ATOM 2254 N N . ALA A 1 314 ? 8.644 -3.394 11.134 1.00 98.38 314 ALA A N 1
ATOM 2255 C CA . ALA A 1 314 ? 7.588 -2.536 11.663 1.00 98.38 314 ALA A CA 1
ATOM 2256 C C . ALA A 1 314 ? 6.279 -3.310 11.841 1.00 98.38 314 ALA A C 1
ATOM 2258 O O . ALA A 1 314 ? 5.686 -3.232 12.913 1.00 98.38 314 ALA A O 1
ATOM 2259 N N . VAL A 1 315 ? 5.882 -4.112 10.847 1.00 98.12 315 VAL A N 1
ATOM 2260 C CA . VAL A 1 315 ? 4.706 -4.990 10.923 1.00 98.12 315 VAL A CA 1
ATOM 2261 C C . VAL A 1 315 ? 4.809 -5.945 12.114 1.00 98.12 315 VAL A C 1
ATOM 2263 O O . VAL A 1 315 ? 3.850 -6.037 12.877 1.00 98.12 315 VAL A O 1
ATOM 2266 N N . ASP A 1 316 ? 5.958 -6.592 12.337 1.00 97.44 316 ASP A N 1
ATOM 2267 C CA . ASP A 1 316 ? 6.170 -7.457 13.512 1.00 97.44 316 ASP A CA 1
ATOM 2268 C C . ASP A 1 316 ? 6.018 -6.690 14.832 1.00 97.44 316 ASP A C 1
ATOM 2270 O O . ASP A 1 316 ? 5.329 -7.134 15.758 1.00 97.44 316 ASP A O 1
ATOM 2274 N N . ASN A 1 317 ? 6.634 -5.507 14.914 1.00 95.69 317 ASN A N 1
ATOM 2275 C CA . ASN A 1 317 ? 6.577 -4.656 16.098 1.00 95.69 317 ASN A CA 1
ATOM 2276 C C . ASN A 1 317 ? 5.135 -4.209 16.403 1.00 95.69 317 ASN A C 1
ATOM 2278 O O . ASN A 1 317 ? 4.695 -4.245 17.555 1.00 95.69 317 ASN A O 1
ATOM 2282 N N . THR A 1 318 ? 4.363 -3.836 15.378 1.00 96.94 318 THR A N 1
ATOM 2283 C CA . THR A 1 318 ? 2.955 -3.451 15.534 1.00 96.94 318 THR A CA 1
ATOM 2284 C C . THR A 1 318 ? 2.054 -4.659 15.824 1.00 96.94 318 THR A C 1
ATOM 2286 O O . THR A 1 318 ? 1.137 -4.563 16.640 1.00 96.94 318 THR A O 1
ATOM 2289 N N . ALA A 1 319 ? 2.309 -5.821 15.219 1.00 93.56 319 ALA A N 1
ATOM 2290 C CA . ALA A 1 319 ? 1.520 -7.038 15.428 1.00 93.56 319 ALA A CA 1
ATOM 2291 C C . ALA A 1 319 ? 1.602 -7.561 16.870 1.00 93.56 319 ALA A C 1
ATOM 2293 O O . ALA A 1 319 ? 0.631 -8.125 17.381 1.00 93.56 319 ALA A O 1
ATOM 2294 N N . ALA A 1 320 ? 2.721 -7.307 17.556 1.00 94.19 320 ALA A N 1
ATOM 2295 C CA . ALA A 1 320 ? 2.912 -7.628 18.970 1.00 94.19 320 ALA A CA 1
ATOM 2296 C C . ALA A 1 320 ? 2.034 -6.793 19.927 1.00 94.19 320 ALA A C 1
ATOM 2298 O O . ALA A 1 320 ? 2.023 -7.045 21.136 1.00 94.19 320 ALA A O 1
ATOM 2299 N N . ARG A 1 321 ? 1.318 -5.778 19.424 1.00 94.06 321 ARG A N 1
ATOM 2300 C CA . ARG A 1 321 ? 0.444 -4.915 20.228 1.00 94.06 321 ARG A CA 1
ATOM 2301 C C . ARG A 1 321 ? -0.949 -5.516 20.393 1.00 94.06 321 ARG A C 1
ATOM 2303 O O . ARG A 1 321 ? -1.397 -6.318 19.575 1.00 94.06 321 ARG A O 1
ATOM 2310 N N . THR A 1 322 ? -1.639 -5.120 21.461 1.00 88.25 322 THR A N 1
ATOM 2311 C CA . THR A 1 322 ? -2.938 -5.692 21.863 1.00 88.25 322 THR A CA 1
ATOM 2312 C C . THR A 1 322 ? -4.139 -4.814 21.533 1.00 88.25 322 THR A C 1
ATOM 2314 O O . THR A 1 322 ? -5.264 -5.270 21.706 1.00 88.25 322 THR A O 1
ATOM 2317 N N . ASN A 1 323 ? -3.920 -3.573 21.096 1.00 85.69 323 ASN A N 1
ATOM 2318 C CA . ASN A 1 323 ? -5.002 -2.691 20.668 1.00 85.69 323 ASN A CA 1
ATOM 2319 C C . ASN A 1 323 ? -5.717 -3.267 19.436 1.00 85.69 323 ASN A C 1
ATOM 2321 O O . ASN A 1 323 ? -5.098 -3.938 18.606 1.00 85.69 323 ASN A O 1
ATOM 2325 N N . ASP A 1 324 ? -7.019 -2.997 19.312 1.00 76.75 324 ASP A N 1
ATOM 2326 C CA . ASP A 1 324 ? -7.832 -3.561 18.228 1.00 76.75 324 ASP A CA 1
ATOM 2327 C C . ASP A 1 324 ? -7.408 -3.025 16.855 1.00 76.75 324 ASP A C 1
ATOM 2329 O O . ASP A 1 324 ? -7.418 -3.767 15.872 1.00 76.75 324 ASP A O 1
ATOM 2333 N N . GLN A 1 325 ? -7.027 -1.744 16.783 1.00 81.44 325 GLN A N 1
ATOM 2334 C CA . GLN A 1 325 ? -6.512 -1.130 15.563 1.00 81.44 325 GLN A CA 1
ATOM 2335 C C . GLN A 1 325 ? -4.997 -1.051 15.616 1.00 81.44 325 GLN A C 1
ATOM 2337 O O . GLN A 1 325 ? -4.415 -0.501 16.549 1.00 81.44 325 GLN A O 1
ATOM 2342 N N . ARG A 1 326 ? -4.350 -1.603 14.593 1.00 89.88 326 ARG A N 1
ATOM 2343 C CA . ARG A 1 326 ? -2.895 -1.675 14.485 1.00 89.88 326 ARG A CA 1
ATOM 2344 C C . ARG A 1 326 ? -2.511 -1.412 13.045 1.00 89.88 326 ARG A C 1
ATOM 2346 O O . ARG A 1 326 ? -2.972 -2.131 12.163 1.00 89.88 326 ARG A O 1
ATOM 2353 N N . ILE A 1 327 ? -1.713 -0.378 12.815 1.00 91.50 327 ILE A N 1
ATOM 2354 C CA . ILE A 1 327 ? -1.322 0.045 11.468 1.00 91.50 327 ILE A CA 1
ATOM 2355 C C . ILE A 1 327 ? 0.156 0.422 11.424 1.00 91.50 327 ILE A C 1
ATOM 2357 O O . ILE A 1 327 ? 0.746 0.833 12.428 1.00 91.50 327 ILE A O 1
ATOM 2361 N N . VAL A 1 328 ? 0.715 0.360 10.223 1.00 96.50 328 VAL A N 1
ATOM 2362 C CA . VAL A 1 328 ? 2.019 0.939 9.899 1.00 96.50 328 VAL A CA 1
ATOM 2363 C C . VAL A 1 328 ? 1.802 2.123 8.963 1.00 96.50 328 VAL A C 1
ATOM 2365 O O . VAL A 1 328 ? 0.970 2.049 8.064 1.00 96.50 328 VAL A O 1
ATOM 2368 N N . ILE A 1 329 ? 2.539 3.214 9.169 1.00 95.06 329 ILE A N 1
ATOM 2369 C CA . ILE A 1 329 ? 2.602 4.343 8.233 1.00 95.06 329 ILE A CA 1
ATOM 2370 C C . ILE A 1 329 ? 4.049 4.474 7.770 1.00 95.06 329 ILE A C 1
ATOM 2372 O O . ILE A 1 329 ? 4.913 4.799 8.577 1.00 95.06 329 ILE A O 1
ATOM 2376 N N . LEU A 1 330 ? 4.309 4.220 6.492 1.00 97.25 330 LEU A N 1
ATOM 2377 C CA . LEU A 1 330 ? 5.627 4.294 5.872 1.00 97.25 330 LEU A CA 1
ATOM 2378 C C . LEU A 1 330 ? 5.791 5.602 5.093 1.00 97.25 330 LEU A C 1
ATOM 2380 O O . LEU A 1 330 ? 4.988 5.900 4.212 1.00 97.25 330 LEU A O 1
ATOM 2384 N N . LEU A 1 331 ? 6.860 6.341 5.383 1.00 95.44 331 LEU A N 1
ATOM 2385 C CA . LEU A 1 331 ? 7.276 7.552 4.682 1.00 95.44 331 LEU A CA 1
ATOM 2386 C C . LEU A 1 331 ? 8.617 7.313 3.994 1.00 95.44 331 LEU A C 1
ATOM 2388 O O . LEU A 1 331 ? 9.609 7.068 4.677 1.00 95.44 331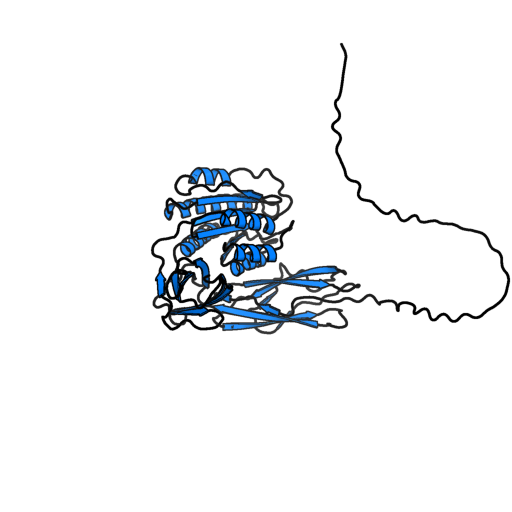 LEU A O 1
ATOM 2392 N N . SER A 1 332 ? 8.628 7.369 2.663 1.00 94.94 332 SER A N 1
ATOM 2393 C CA . SER A 1 332 ? 9.810 7.129 1.821 1.00 94.94 332 SER A CA 1
ATOM 2394 C C . SER A 1 332 ? 9.549 7.625 0.394 1.00 94.94 332 SER A C 1
ATOM 2396 O O . SER A 1 332 ? 8.401 7.873 0.035 1.00 94.94 332 SER A O 1
ATOM 2398 N N . ASP A 1 333 ? 10.575 7.762 -0.439 1.00 91.62 333 ASP A N 1
ATOM 2399 C CA . ASP A 1 333 ? 10.432 7.930 -1.893 1.00 91.62 333 ASP A CA 1
ATOM 2400 C C . ASP A 1 333 ? 10.138 6.606 -2.630 1.00 91.62 333 ASP A C 1
ATOM 2402 O O . ASP A 1 333 ? 9.770 6.622 -3.808 1.00 91.62 333 ASP A O 1
ATOM 2406 N N . GLY A 1 334 ? 10.235 5.464 -1.940 1.00 91.50 334 GLY A N 1
ATOM 2407 C CA . GLY A 1 334 ? 9.982 4.131 -2.481 1.00 91.50 334 GLY A CA 1
ATOM 2408 C C . GLY A 1 334 ? 11.203 3.455 -3.112 1.00 91.50 334 GLY A C 1
ATOM 2409 O O . GLY A 1 334 ? 11.043 2.369 -3.674 1.00 91.50 334 GLY A O 1
ATOM 2410 N N . GLU A 1 335 ? 12.394 4.061 -3.053 1.00 90.19 335 GLU A N 1
ATOM 2411 C CA . GLU A 1 335 ? 13.624 3.411 -3.511 1.00 90.19 335 GLU A CA 1
ATOM 2412 C C . GLU A 1 335 ? 14.032 2.304 -2.541 1.00 90.19 335 GLU A C 1
ATOM 2414 O O . GLU A 1 335 ? 14.255 2.560 -1.366 1.00 90.19 335 GLU A O 1
ATOM 2419 N N . ASP A 1 336 ? 14.179 1.072 -3.025 1.00 90.38 336 ASP A N 1
ATOM 2420 C CA . ASP A 1 336 ? 14.557 -0.058 -2.180 1.00 90.38 336 ASP A CA 1
ATOM 2421 C C . ASP A 1 336 ? 15.735 -0.845 -2.770 1.00 90.38 336 ASP A C 1
ATOM 2423 O O . ASP A 1 336 ? 15.768 -1.196 -3.953 1.00 90.38 336 ASP A O 1
ATOM 2427 N N . ILE A 1 337 ? 16.704 -1.137 -1.905 1.00 86.81 337 ILE A N 1
ATOM 2428 C CA . ILE A 1 337 ? 17.799 -2.080 -2.103 1.00 86.81 337 ILE A CA 1
ATOM 2429 C C . ILE A 1 337 ? 17.584 -3.187 -1.061 1.00 86.81 337 ILE A C 1
ATOM 2431 O O . ILE A 1 337 ? 18.101 -3.094 0.060 1.00 86.81 337 ILE A O 1
ATOM 2435 N N . PRO A 1 338 ? 16.808 -4.230 -1.400 1.00 76.00 338 PRO A N 1
ATOM 2436 C CA . PRO A 1 338 ? 16.349 -5.193 -0.413 1.00 76.00 338 PRO A CA 1
ATOM 2437 C C . PRO A 1 338 ? 17.518 -6.025 0.102 1.00 76.00 338 PRO A C 1
ATOM 2439 O O . PRO A 1 338 ? 18.392 -6.436 -0.670 1.00 76.00 338 PRO A O 1
ATOM 2442 N N . LYS A 1 339 ? 17.522 -6.324 1.405 1.00 85.62 339 LYS A N 1
ATOM 2443 C CA . LYS A 1 339 ? 18.496 -7.243 2.002 1.00 85.62 339 LYS A CA 1
ATOM 2444 C C . LYS A 1 339 ? 17.978 -8.671 1.962 1.00 85.62 339 LYS A C 1
ATOM 2446 O O . LYS A 1 339 ? 18.667 -9.556 1.457 1.00 85.62 339 LYS A O 1
ATOM 2451 N N . THR A 1 340 ? 16.789 -8.891 2.523 1.00 90.56 340 THR A N 1
ATOM 2452 C CA . THR A 1 340 ? 16.244 -10.242 2.734 1.00 90.56 340 THR A CA 1
ATOM 2453 C C . THR A 1 340 ? 14.866 -10.399 2.117 1.00 90.56 340 THR A C 1
ATOM 2455 O O . THR A 1 340 ? 14.626 -11.391 1.433 1.00 90.56 340 THR A O 1
ATOM 2458 N N . HIS A 1 341 ? 13.976 -9.435 2.349 1.00 93.19 341 HIS A N 1
ATOM 2459 C CA . HIS A 1 341 ? 12.576 -9.533 1.947 1.00 93.19 341 HIS A CA 1
ATOM 2460 C C . HIS A 1 341 ? 12.293 -8.747 0.671 1.00 93.19 341 HIS A C 1
ATOM 2462 O O . HIS A 1 341 ? 12.785 -7.639 0.466 1.00 93.19 341 HIS A O 1
ATOM 2468 N N . THR A 1 342 ? 11.455 -9.319 -0.184 1.00 91.44 342 THR A N 1
ATOM 2469 C CA . THR A 1 342 ? 10.886 -8.624 -1.339 1.00 91.44 342 THR A CA 1
ATOM 2470 C C . THR A 1 342 ? 9.596 -7.892 -0.957 1.00 91.44 342 THR A C 1
ATOM 2472 O O . THR A 1 342 ? 8.990 -8.170 0.081 1.00 91.44 342 THR A O 1
ATOM 2475 N N . LEU A 1 343 ? 9.105 -7.014 -1.840 1.00 90.62 343 LEU A N 1
ATOM 2476 C CA . LEU A 1 343 ? 7.778 -6.403 -1.701 1.00 90.62 343 LEU A CA 1
ATOM 2477 C C . LEU A 1 343 ? 6.672 -7.460 -1.515 1.00 90.62 343 LEU A C 1
ATOM 2479 O O . LEU A 1 343 ? 5.782 -7.293 -0.685 1.00 90.62 343 LEU A O 1
ATOM 2483 N N . THR A 1 344 ? 6.733 -8.569 -2.257 1.00 85.88 344 THR A N 1
ATOM 2484 C CA . THR A 1 344 ? 5.754 -9.658 -2.140 1.00 85.88 344 THR A CA 1
ATOM 2485 C C . THR A 1 344 ? 5.812 -10.334 -0.771 1.00 85.88 344 THR A C 1
ATOM 2487 O O . THR A 1 344 ? 4.760 -10.613 -0.195 1.00 85.8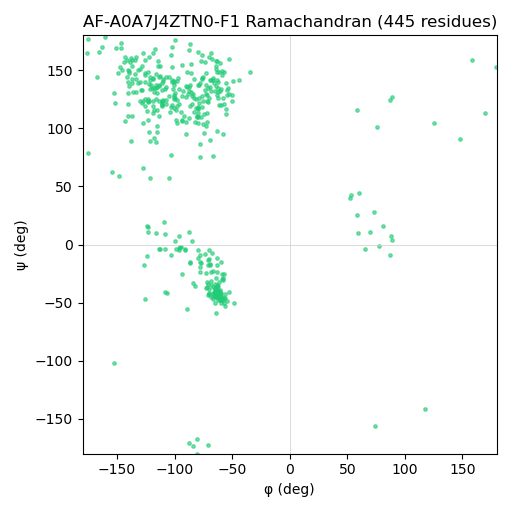8 344 THR A O 1
ATOM 2490 N N . ASP A 1 345 ? 7.009 -10.561 -0.223 1.00 92.56 345 ASP A N 1
ATOM 2491 C CA . ASP A 1 345 ? 7.163 -11.143 1.116 1.00 92.56 345 ASP A CA 1
ATOM 2492 C C . ASP A 1 345 ? 6.553 -10.229 2.184 1.00 92.56 345 ASP A C 1
ATOM 2494 O O . ASP A 1 345 ? 5.795 -10.694 3.037 1.00 92.56 345 ASP A O 1
ATOM 2498 N N . LEU A 1 346 ? 6.813 -8.921 2.090 1.00 96.69 346 LEU A N 1
ATOM 2499 C CA . LEU A 1 346 ? 6.236 -7.917 2.981 1.00 96.69 346 LEU A CA 1
ATOM 2500 C C . LEU A 1 346 ? 4.705 -7.875 2.900 1.00 96.69 346 LEU A C 1
ATOM 2502 O O . LEU A 1 346 ? 4.043 -7.887 3.935 1.00 96.69 346 LEU A O 1
ATOM 2506 N N . ILE A 1 347 ? 4.132 -7.842 1.693 1.00 87.69 347 ILE A N 1
ATOM 2507 C CA . ILE A 1 347 ? 2.673 -7.809 1.503 1.00 87.69 347 ILE A CA 1
ATOM 2508 C C . ILE A 1 347 ? 2.029 -9.048 2.128 1.00 87.69 347 ILE A C 1
ATOM 2510 O O . ILE A 1 347 ? 1.086 -8.929 2.910 1.00 87.69 347 ILE A O 1
ATOM 2514 N N . ASN A 1 348 ? 2.574 -10.233 1.842 1.00 82.25 348 ASN A N 1
ATOM 2515 C CA . ASN A 1 348 ? 2.074 -11.485 2.404 1.00 82.25 348 ASN A CA 1
ATOM 2516 C C . ASN A 1 348 ? 2.160 -11.493 3.935 1.00 82.25 348 ASN A C 1
ATOM 2518 O O . ASN A 1 348 ? 1.223 -11.936 4.604 1.00 82.25 348 ASN A O 1
ATOM 2522 N N . HIS A 1 349 ? 3.254 -10.976 4.496 1.00 92.88 349 HIS A N 1
ATOM 2523 C CA . HIS A 1 349 ? 3.442 -10.886 5.941 1.00 92.88 349 HIS A CA 1
ATOM 2524 C C . HIS A 1 349 ? 2.469 -9.907 6.601 1.00 92.88 349 HIS A C 1
ATOM 2526 O O . HIS A 1 349 ? 1.800 -10.263 7.569 1.00 92.88 349 HIS A O 1
ATOM 2532 N N . ALA A 1 350 ? 2.309 -8.707 6.046 1.00 91.88 350 ALA A N 1
ATOM 2533 C CA . ALA A 1 350 ? 1.358 -7.709 6.529 1.00 91.88 350 ALA A CA 1
ATOM 2534 C C . ALA A 1 350 ? -0.092 -8.224 6.500 1.00 91.88 350 ALA A C 1
ATOM 2536 O O . ALA A 1 350 ? -0.821 -8.066 7.483 1.00 91.88 350 ALA A O 1
ATOM 2537 N N . ILE A 1 351 ? -0.489 -8.928 5.432 1.00 81.56 351 ILE A N 1
ATOM 2538 C CA . ILE A 1 351 ? -1.795 -9.603 5.342 1.00 81.56 351 ILE A CA 1
ATOM 2539 C C . ILE A 1 351 ? -1.923 -10.678 6.431 1.00 81.56 351 ILE A C 1
ATOM 2541 O O . ILE A 1 351 ? -2.937 -10.729 7.131 1.00 81.56 351 ILE A O 1
ATOM 2545 N N . ALA A 1 352 ? -0.896 -11.515 6.618 1.00 80.44 352 ALA A N 1
ATOM 2546 C CA . ALA A 1 352 ? -0.903 -12.577 7.624 1.00 80.44 352 ALA A CA 1
ATOM 2547 C C . ALA A 1 352 ? -1.017 -12.030 9.059 1.00 80.44 352 ALA A C 1
ATOM 2549 O O . ALA A 1 352 ? -1.769 -12.576 9.872 1.00 80.44 352 ALA A O 1
ATOM 2550 N N . GLN A 1 353 ? -0.322 -10.928 9.356 1.00 86.69 353 GLN A N 1
ATOM 2551 C CA . GLN A 1 353 ? -0.375 -10.238 10.648 1.00 86.69 353 GLN A CA 1
ATOM 2552 C C . GLN A 1 353 ? -1.609 -9.340 10.808 1.00 86.69 353 GLN A C 1
ATOM 2554 O O . GLN A 1 353 ? -1.920 -8.917 11.925 1.00 86.69 353 GLN A O 1
ATOM 2559 N N . LYS A 1 354 ? -2.352 -9.097 9.719 1.00 81.50 354 LYS A N 1
ATOM 2560 C CA . LYS A 1 354 ? -3.516 -8.202 9.663 1.00 81.50 354 LYS A CA 1
ATOM 2561 C C . LYS A 1 354 ? -3.152 -6.765 10.035 1.00 81.50 354 LYS A C 1
ATOM 2563 O O . LYS A 1 354 ? -3.855 -6.133 10.824 1.00 81.50 354 LYS A O 1
ATOM 2568 N N . ILE A 1 355 ? -2.035 -6.286 9.498 1.00 90.00 355 ILE A N 1
ATOM 2569 C CA . ILE A 1 355 ? -1.520 -4.938 9.729 1.00 90.00 355 ILE A CA 1
ATOM 2570 C C . ILE A 1 355 ? -1.556 -4.181 8.401 1.00 90.00 355 ILE A C 1
ATOM 2572 O O . ILE A 1 355 ? -0.686 -4.399 7.557 1.00 90.00 355 ILE A O 1
ATOM 2576 N N . PRO A 1 356 ? -2.546 -3.297 8.196 1.00 89.44 356 PRO A N 1
ATOM 2577 C CA . PRO A 1 356 ? -2.559 -2.402 7.052 1.00 89.44 356 PRO A CA 1
ATOM 2578 C C . PRO A 1 356 ? -1.330 -1.496 7.047 1.00 89.44 356 PRO A C 1
ATOM 2580 O O . PRO A 1 356 ? -0.988 -0.894 8.072 1.00 89.44 356 PRO A O 1
ATOM 2583 N N . VAL A 1 357 ? -0.692 -1.373 5.882 1.00 93.62 357 VAL A N 1
ATOM 2584 C CA . VAL A 1 357 ? 0.417 -0.444 5.668 1.00 93.62 357 VAL A CA 1
ATOM 2585 C C . VAL A 1 357 ? -0.102 0.746 4.877 1.00 93.62 357 VAL A C 1
ATOM 2587 O O . VAL A 1 357 ? -0.492 0.621 3.724 1.00 93.62 357 VAL A O 1
ATOM 2590 N N . PHE A 1 358 ? -0.115 1.919 5.491 1.00 92.50 358 PHE A N 1
ATOM 2591 C CA . PHE A 1 358 ? -0.324 3.178 4.791 1.00 92.50 358 PHE A CA 1
ATOM 2592 C C . PHE A 1 358 ? 1.022 3.669 4.284 1.00 92.50 358 PHE A C 1
ATOM 2594 O O . PHE A 1 358 ? 2.012 3.612 5.011 1.00 92.50 358 PHE A O 1
ATOM 2601 N N . THR A 1 359 ? 1.070 4.158 3.054 1.00 93.69 359 THR A N 1
ATOM 2602 C CA . THR A 1 359 ? 2.304 4.678 2.468 1.00 93.69 359 THR A CA 1
ATOM 2603 C C . THR A 1 359 ? 2.140 6.142 2.123 1.00 93.69 359 THR A C 1
ATOM 2605 O O . THR A 1 359 ? 1.082 6.589 1.682 1.00 93.69 359 THR A O 1
ATOM 2608 N N . VAL A 1 360 ? 3.202 6.905 2.332 1.00 92.19 360 VAL A N 1
ATOM 2609 C CA . VAL A 1 360 ? 3.295 8.288 1.903 1.00 92.19 360 VAL A CA 1
ATOM 2610 C C . VAL A 1 360 ? 4.572 8.433 1.100 1.00 92.19 360 VAL A C 1
ATOM 2612 O O . VAL A 1 360 ? 5.672 8.416 1.650 1.00 92.19 360 VAL A O 1
ATOM 2615 N N . THR A 1 361 ? 4.404 8.519 -0.217 1.00 92.31 361 THR A N 1
ATOM 2616 C CA . THR A 1 361 ? 5.525 8.653 -1.143 1.00 92.31 361 THR A CA 1
ATOM 2617 C C . THR A 1 361 ? 5.992 10.100 -1.166 1.00 92.31 361 THR A C 1
ATOM 2619 O O . THR A 1 361 ? 5.225 10.984 -1.551 1.00 92.31 361 THR A O 1
ATOM 2622 N N . ILE A 1 362 ? 7.240 10.341 -0.782 1.00 91.12 362 ILE A N 1
ATOM 2623 C CA . ILE A 1 362 ? 7.884 11.646 -0.916 1.00 91.12 362 ILE A CA 1
ATOM 2624 C C . ILE A 1 362 ? 8.331 11.779 -2.374 1.00 91.12 362 ILE A C 1
ATOM 2626 O O . ILE A 1 362 ? 9.203 11.053 -2.845 1.00 91.12 362 ILE A O 1
ATOM 2630 N N . LEU A 1 363 ? 7.663 12.652 -3.125 1.00 87.94 363 LEU A N 1
ATOM 2631 C CA . LEU A 1 363 ? 7.885 12.800 -4.557 1.00 87.94 363 LEU A CA 1
ATOM 2632 C C . LEU A 1 363 ? 9.130 13.642 -4.826 1.00 87.94 363 LEU A C 1
ATOM 2634 O O . LEU A 1 363 ? 9.119 14.860 -4.632 1.00 87.94 363 LEU A O 1
ATOM 2638 N N . HIS A 1 364 ? 10.148 12.993 -5.384 1.00 82.19 364 HIS A N 1
ATOM 2639 C CA . HIS A 1 364 ? 11.280 13.659 -6.010 1.00 82.19 364 HIS A CA 1
ATOM 2640 C C . HIS A 1 364 ? 11.149 13.619 -7.548 1.00 82.19 364 HIS A C 1
ATOM 2642 O O . HIS A 1 364 ? 10.752 12.579 -8.090 1.00 82.19 364 HIS A O 1
ATOM 2648 N N . PRO A 1 365 ? 11.516 14.693 -8.285 1.00 73.69 365 PRO A N 1
ATOM 2649 C CA . PRO A 1 365 ? 11.341 14.774 -9.741 1.00 73.69 365 PRO A CA 1
ATOM 2650 C C . PRO A 1 365 ? 12.006 13.662 -10.560 1.00 73.69 365 PRO A C 1
ATOM 2652 O O . PRO A 1 365 ? 11.577 13.401 -11.679 1.00 73.69 365 PRO A O 1
ATOM 2655 N N . ASN A 1 366 ? 13.065 13.040 -10.032 1.00 72.06 366 ASN A N 1
ATOM 2656 C CA . ASN A 1 366 ? 13.913 12.120 -10.797 1.00 72.06 366 ASN A CA 1
ATOM 2657 C C . ASN A 1 366 ? 14.050 10.713 -10.193 1.00 72.06 366 ASN A C 1
ATOM 2659 O O . ASN A 1 366 ? 14.632 9.854 -10.848 1.00 72.06 366 ASN A O 1
ATOM 2663 N N . HIS A 1 367 ? 13.592 10.475 -8.961 1.00 77.19 367 HIS A N 1
ATOM 2664 C CA . HIS A 1 367 ? 13.815 9.195 -8.270 1.00 77.19 367 HIS A CA 1
ATOM 2665 C C . HIS A 1 367 ? 12.747 8.898 -7.213 1.00 77.19 367 HIS A C 1
ATOM 2667 O O . HIS A 1 367 ? 13.034 8.798 -6.034 1.00 77.19 367 HIS A O 1
ATOM 2673 N N . SER A 1 368 ? 11.489 8.762 -7.620 1.00 84.56 368 SER A N 1
ATOM 2674 C CA . SER A 1 368 ? 10.455 8.238 -6.723 1.00 84.56 368 SER A CA 1
ATOM 2675 C C . SER A 1 368 ? 9.750 7.048 -7.360 1.00 84.56 368 SER A C 1
ATOM 2677 O O . SER A 1 368 ? 9.596 6.976 -8.580 1.00 84.56 368 SER A O 1
ATOM 2679 N N . TYR A 1 369 ? 9.324 6.106 -6.522 1.00 87.25 369 TYR A N 1
ATOM 2680 C CA . TYR A 1 369 ? 8.705 4.846 -6.922 1.00 87.25 369 TYR A CA 1
ATOM 2681 C C . TYR A 1 369 ? 7.291 4.712 -6.321 1.00 87.25 369 TYR A C 1
ATOM 2683 O O . TYR A 1 369 ? 6.988 3.717 -5.650 1.00 87.25 369 TYR A O 1
ATOM 2691 N N . PRO A 1 370 ? 6.376 5.674 -6.581 1.00 85.62 370 PRO A N 1
ATOM 2692 C CA . PRO A 1 370 ? 5.028 5.681 -6.003 1.00 85.62 370 PRO A CA 1
ATOM 2693 C C . PRO A 1 370 ? 4.225 4.427 -6.353 1.00 85.62 370 PRO A C 1
ATOM 2695 O O . PRO A 1 370 ? 3.355 4.021 -5.592 1.00 85.62 370 PRO A O 1
ATOM 2698 N N . ALA A 1 371 ? 4.538 3.768 -7.472 1.00 81.88 371 ALA A N 1
ATOM 2699 C CA . ALA A 1 371 ? 3.878 2.534 -7.879 1.00 81.88 371 ALA A CA 1
ATOM 2700 C C . ALA A 1 371 ? 4.096 1.376 -6.892 1.00 81.88 371 ALA A C 1
ATOM 2702 O O . ALA A 1 371 ? 3.149 0.669 -6.556 1.00 81.88 371 ALA A O 1
ATOM 2703 N N . LEU A 1 372 ? 5.326 1.200 -6.396 1.00 88.50 372 LEU A N 1
ATOM 2704 C CA . LEU A 1 372 ? 5.652 0.140 -5.435 1.00 88.50 372 LEU A CA 1
ATOM 2705 C C . LEU A 1 372 ? 5.025 0.430 -4.071 1.00 88.50 372 LEU A C 1
ATOM 2707 O O . LEU A 1 372 ? 4.417 -0.446 -3.456 1.00 88.50 372 LEU A O 1
ATOM 2711 N N . MET A 1 373 ? 5.106 1.688 -3.642 1.00 92.00 373 MET A N 1
ATOM 2712 C CA . MET A 1 373 ? 4.479 2.181 -2.415 1.00 92.00 373 MET A CA 1
ATOM 2713 C C . MET A 1 373 ? 2.958 2.019 -2.450 1.00 92.00 373 MET A C 1
ATOM 2715 O O . MET A 1 373 ? 2.336 1.633 -1.457 1.00 92.00 373 MET A O 1
ATOM 2719 N N . GLN A 1 374 ? 2.353 2.265 -3.607 1.00 85.44 374 GLN A N 1
ATOM 2720 C CA . GLN A 1 374 ? 0.928 2.090 -3.797 1.00 85.44 374 GLN A CA 1
ATOM 2721 C C . GLN A 1 374 ? 0.515 0.625 -3.812 1.00 85.44 374 GLN A C 1
ATOM 2723 O O . GLN A 1 374 ? -0.474 0.266 -3.173 1.00 85.44 374 GLN A O 1
ATOM 2728 N N . GLN A 1 375 ? 1.276 -0.222 -4.502 1.00 83.00 375 GLN A N 1
ATOM 2729 C CA . GLN A 1 375 ? 1.051 -1.659 -4.493 1.00 83.00 375 GLN A CA 1
ATOM 2730 C C . GLN A 1 375 ? 1.077 -2.207 -3.059 1.00 83.00 375 GLN A C 1
ATOM 2732 O O . GLN A 1 375 ? 0.156 -2.930 -2.678 1.00 83.00 375 GLN A O 1
ATOM 2737 N N . LEU A 1 376 ? 2.069 -1.812 -2.249 1.00 90.12 376 LEU A N 1
ATOM 2738 C CA . LEU A 1 376 ? 2.154 -2.181 -0.835 1.00 90.12 376 LEU A CA 1
ATOM 2739 C C . LEU A 1 376 ? 0.895 -1.773 -0.065 1.00 90.12 376 LEU A C 1
ATOM 2741 O O . LEU A 1 376 ? 0.270 -2.606 0.596 1.00 90.12 376 LEU A O 1
ATOM 2745 N N . ALA A 1 377 ? 0.502 -0.503 -0.154 1.00 88.94 377 ALA A N 1
ATOM 2746 C CA . ALA A 1 377 ? -0.621 -0.017 0.631 1.00 88.94 377 ALA A CA 1
ATOM 2747 C C . ALA A 1 377 ? -1.941 -0.676 0.232 1.00 88.94 377 ALA A C 1
ATOM 2749 O O . ALA A 1 377 ? -2.650 -1.221 1.077 1.00 88.94 377 ALA A O 1
ATOM 2750 N N . LEU A 1 378 ? -2.246 -0.692 -1.068 1.00 79.44 378 LEU A N 1
ATOM 2751 C CA . LEU A 1 378 ? -3.523 -1.202 -1.556 1.00 79.44 378 LEU A CA 1
ATOM 2752 C C . LEU A 1 378 ? -3.685 -2.703 -1.301 1.00 79.44 378 LEU A C 1
ATOM 2754 O O . LEU A 1 378 ? -4.793 -3.131 -0.979 1.00 79.44 378 LEU A O 1
ATOM 2758 N N . GLN A 1 379 ? -2.612 -3.494 -1.419 1.00 79.81 379 GLN A N 1
ATOM 2759 C CA . GLN A 1 379 ? -2.680 -4.944 -1.198 1.00 79.81 379 GLN A CA 1
ATOM 2760 C C . GLN A 1 379 ? -2.703 -5.325 0.289 1.00 79.81 379 GLN A C 1
ATOM 2762 O O . GLN A 1 379 ? -3.235 -6.379 0.630 1.00 79.81 379 GLN A O 1
ATOM 2767 N N . THR A 1 380 ? -2.198 -4.473 1.187 1.00 85.94 380 THR A N 1
ATOM 2768 C CA . THR A 1 380 ? -2.243 -4.715 2.645 1.00 85.94 380 THR A CA 1
ATOM 2769 C C . THR A 1 380 ? -3.489 -4.141 3.328 1.00 85.94 380 THR A C 1
ATOM 2771 O O . THR A 1 380 ? -3.690 -4.360 4.521 1.00 85.94 380 THR A O 1
ATOM 2774 N N . GLY A 1 381 ? -4.353 -3.438 2.587 1.00 76.38 381 GLY A N 1
ATOM 2775 C CA . GLY A 1 381 ? -5.572 -2.808 3.110 1.00 76.38 381 GLY A CA 1
ATOM 2776 C C . GLY A 1 381 ? -5.373 -1.385 3.642 1.00 76.38 381 GLY A C 1
ATOM 2777 O O . GLY A 1 381 ? -6.297 -0.824 4.229 1.00 76.38 381 GLY A O 1
ATOM 2778 N N . GLY A 1 382 ? -4.190 -0.797 3.450 1.00 83.50 382 GLY A N 1
ATOM 2779 C CA . GLY A 1 382 ? -3.939 0.619 3.698 1.00 83.50 382 GLY A CA 1
ATOM 2780 C C . GLY A 1 382 ? -4.262 1.496 2.485 1.00 83.50 382 GLY A C 1
ATOM 2781 O O . GLY A 1 382 ? -4.830 1.051 1.483 1.00 83.50 382 GLY A O 1
ATOM 2782 N N . GLN A 1 383 ? -3.876 2.767 2.575 1.00 83.06 383 GLN A N 1
ATOM 2783 C CA . GLN A 1 383 ? -3.957 3.723 1.471 1.00 83.06 383 GLN A CA 1
ATOM 2784 C C . GLN A 1 383 ? -2.590 4.323 1.164 1.00 83.06 383 GLN A C 1
ATOM 2786 O O . GLN A 1 383 ? -1.748 4.487 2.050 1.00 83.06 383 GLN A O 1
ATOM 2791 N N . SER A 1 384 ? -2.399 4.633 -0.113 1.00 85.81 384 SER A N 1
ATOM 2792 C CA . SER A 1 384 ? -1.202 5.288 -0.615 1.00 85.81 384 SER A CA 1
ATOM 2793 C C . SER A 1 384 ? -1.484 6.753 -0.841 1.00 85.81 384 SER A C 1
ATOM 2795 O O . SER A 1 384 ? -2.460 7.116 -1.496 1.00 85.81 384 SER A O 1
ATOM 2797 N N . PHE A 1 385 ? -0.570 7.575 -0.368 1.00 86.94 385 PHE A N 1
ATOM 2798 C CA . PHE A 1 385 ? -0.551 8.998 -0.612 1.00 86.94 385 PHE A CA 1
ATOM 2799 C C . PHE A 1 385 ? 0.774 9.372 -1.259 1.00 86.94 385 PHE A C 1
ATOM 2801 O O . PHE A 1 385 ? 1.763 8.637 -1.193 1.00 86.94 385 PHE A O 1
ATOM 2808 N N . SER A 1 386 ? 0.799 10.533 -1.887 1.00 86.81 386 SER A N 1
ATOM 2809 C CA . SER A 1 386 ? 2.021 11.122 -2.407 1.00 86.81 386 SER A CA 1
ATOM 2810 C C . SER A 1 386 ? 2.043 12.579 -2.001 1.00 86.81 386 SER A C 1
ATOM 2812 O O . SER A 1 386 ? 0.993 13.214 -1.954 1.00 86.81 386 SER A O 1
ATOM 2814 N N . ALA A 1 387 ? 3.224 13.073 -1.668 1.00 86.88 387 ALA A N 1
ATOM 2815 C CA . ALA A 1 387 ? 3.410 14.432 -1.208 1.00 86.88 387 ALA A CA 1
ATOM 2816 C C . ALA A 1 387 ? 4.692 14.992 -1.812 1.00 86.88 387 ALA A C 1
ATOM 2818 O O . ALA A 1 387 ? 5.698 14.285 -1.895 1.00 86.88 387 ALA A O 1
ATOM 2819 N N . SER A 1 388 ? 4.662 16.252 -2.230 1.00 82.94 388 SER A N 1
ATOM 2820 C CA . SER A 1 388 ? 5.855 16.938 -2.723 1.00 82.94 388 SER A CA 1
ATOM 2821 C C . SER A 1 388 ? 6.340 17.973 -1.716 1.00 82.94 388 SER A C 1
ATOM 2823 O O . SER A 1 388 ? 5.543 18.666 -1.093 1.00 82.94 388 SER A O 1
ATOM 2825 N N . THR A 1 389 ? 7.657 18.150 -1.592 1.00 79.19 389 THR A N 1
ATOM 2826 C CA . THR A 1 389 ? 8.233 19.194 -0.725 1.00 79.19 389 THR A CA 1
ATOM 2827 C C . THR A 1 389 ? 7.874 20.614 -1.164 1.00 79.19 389 THR A C 1
ATOM 2829 O O . THR A 1 389 ? 7.972 21.542 -0.361 1.00 79.19 389 THR A O 1
ATOM 2832 N N . SER A 1 390 ? 7.427 20.799 -2.412 1.00 74.88 390 SER A N 1
ATOM 2833 C CA . SER A 1 390 ? 6.908 22.078 -2.902 1.00 74.88 390 SER A CA 1
ATOM 2834 C C . SER A 1 390 ? 5.485 22.389 -2.435 1.00 74.88 390 SER A C 1
ATOM 2836 O O . SER A 1 390 ? 5.069 23.542 -2.542 1.00 74.88 390 SER A O 1
ATOM 2838 N N . ASP A 1 391 ? 4.749 21.397 -1.930 1.00 69.94 391 ASP A N 1
ATOM 2839 C CA . ASP A 1 391 ? 3.403 21.568 -1.390 1.00 69.94 391 ASP A CA 1
ATOM 2840 C C . ASP A 1 391 ? 3.398 21.248 0.110 1.00 69.94 391 ASP A C 1
ATOM 2842 O O . ASP A 1 391 ? 3.335 20.106 0.567 1.00 69.94 391 ASP A O 1
ATOM 2846 N N . THR A 1 392 ? 3.499 22.299 0.915 1.00 54.66 392 THR A N 1
ATOM 2847 C CA . THR A 1 392 ? 3.533 22.178 2.374 1.00 54.66 392 THR A CA 1
ATOM 2848 C C . THR A 1 392 ? 2.173 21.835 2.985 1.00 54.66 392 THR A C 1
ATOM 2850 O O . THR A 1 392 ? 2.123 21.544 4.180 1.00 54.66 392 THR A O 1
ATOM 2853 N N . ALA A 1 393 ? 1.083 21.833 2.207 1.00 56.62 393 ALA A N 1
ATOM 2854 C CA . ALA A 1 393 ? -0.235 21.399 2.666 1.00 56.62 393 ALA A CA 1
ATOM 2855 C C . ALA A 1 393 ? -0.445 19.879 2.521 1.00 56.62 393 ALA A C 1
ATOM 2857 O O . ALA A 1 393 ? -1.342 19.331 3.173 1.00 56.62 393 ALA A O 1
ATOM 2858 N N . ASP A 1 394 ? 0.387 19.190 1.728 1.00 68.81 394 ASP A N 1
ATOM 2859 C CA . ASP A 1 394 ? 0.175 17.786 1.364 1.00 68.81 394 ASP A CA 1
ATOM 2860 C C . ASP A 1 394 ? 0.232 16.847 2.570 1.00 68.81 394 ASP A C 1
ATOM 2862 O O . ASP A 1 394 ? -0.752 16.167 2.864 1.00 68.81 394 ASP A O 1
ATOM 2866 N N . LEU A 1 395 ? 1.347 16.801 3.311 1.00 71.44 395 LEU A N 1
ATOM 2867 C CA . LEU A 1 395 ? 1.496 15.820 4.393 1.00 71.44 395 LEU A CA 1
ATOM 2868 C C . LEU A 1 395 ? 0.532 16.066 5.547 1.00 71.44 395 LEU A C 1
ATOM 2870 O O . LEU A 1 395 ? -0.095 15.122 6.019 1.00 71.44 395 LEU A O 1
ATOM 2874 N N . GLN A 1 396 ? 0.359 17.313 5.990 1.00 68.88 396 GLN A N 1
ATOM 2875 C CA . GLN A 1 396 ? -0.596 17.614 7.055 1.00 68.88 396 GLN A CA 1
ATOM 2876 C C . GLN A 1 396 ? -2.038 17.271 6.636 1.00 68.88 396 GLN A C 1
ATOM 2878 O O . GLN A 1 396 ? -2.792 16.707 7.433 1.00 68.88 396 GLN A O 1
ATOM 2883 N N . GLY A 1 397 ? -2.405 17.530 5.375 1.00 74.62 397 GLY A N 1
ATOM 2884 C CA . GLY A 1 397 ? -3.679 17.102 4.799 1.00 74.62 397 GLY A CA 1
ATOM 2885 C C . GLY A 1 397 ? -3.819 15.578 4.722 1.00 74.62 397 GLY A C 1
ATOM 2886 O O . GLY A 1 397 ? -4.868 15.042 5.079 1.00 74.62 397 GLY A O 1
ATOM 2887 N N . ILE A 1 398 ? -2.763 14.867 4.317 1.00 79.88 398 ILE A N 1
ATOM 2888 C CA . ILE A 1 398 ? -2.696 13.397 4.273 1.00 79.88 398 ILE A CA 1
ATOM 2889 C C . ILE A 1 398 ? -2.870 12.800 5.668 1.00 79.88 398 ILE A C 1
ATOM 2891 O O . ILE A 1 398 ? -3.636 11.863 5.855 1.00 79.88 398 ILE A O 1
ATOM 2895 N N . TYR A 1 399 ? -2.221 13.364 6.674 1.00 77.62 399 TYR A N 1
ATOM 2896 C CA . TYR A 1 399 ? -2.364 12.922 8.052 1.00 77.62 399 TYR A CA 1
ATOM 2897 C C . TYR A 1 399 ? -3.773 13.150 8.606 1.00 77.62 399 TYR A C 1
ATOM 2899 O O . TYR A 1 399 ? -4.307 12.279 9.298 1.00 77.62 399 TYR A O 1
ATOM 2907 N N . GLY A 1 400 ? -4.406 14.269 8.242 1.00 75.38 400 GLY A N 1
ATOM 2908 C CA . GLY A 1 400 ? -5.829 14.496 8.484 1.00 75.38 400 GLY A CA 1
ATOM 2909 C C . GLY A 1 400 ? -6.700 13.429 7.815 1.00 75.38 400 GLY A C 1
ATOM 2910 O O . GLY A 1 400 ? -7.562 12.853 8.476 1.00 75.38 400 GLY A O 1
ATOM 2911 N N . LYS A 1 401 ? -6.427 13.090 6.545 1.00 78.62 401 LYS A N 1
ATOM 2912 C CA . LYS A 1 401 ? -7.105 11.995 5.823 1.00 78.62 401 LYS A CA 1
ATOM 2913 C C . LYS A 1 401 ? -6.952 10.668 6.556 1.00 78.62 401 LYS A C 1
ATOM 2915 O O . LYS A 1 401 ? -7.955 10.025 6.843 1.00 78.62 401 LYS A O 1
ATOM 2920 N N . ILE A 1 402 ? -5.729 10.287 6.928 1.00 78.75 402 ILE A N 1
ATOM 2921 C CA . ILE A 1 402 ? -5.458 9.042 7.660 1.00 78.75 402 ILE A CA 1
ATOM 2922 C C . ILE A 1 402 ? -6.239 9.025 8.981 1.00 78.75 402 ILE A C 1
ATOM 2924 O O . ILE A 1 402 ? -6.938 8.055 9.259 1.00 78.75 402 ILE A O 1
ATOM 2928 N N . SER A 1 403 ? -6.200 10.102 9.772 1.00 75.75 403 SER A N 1
ATOM 2929 C CA . SER A 1 403 ? -6.961 10.184 11.029 1.00 75.75 403 SER A CA 1
ATOM 2930 C C . SER A 1 403 ? -8.477 10.060 10.808 1.00 75.75 403 SER A C 1
ATOM 2932 O O . SER A 1 403 ? -9.162 9.309 11.511 1.00 75.75 403 SER A O 1
ATOM 2934 N N . ASN A 1 404 ? -9.004 10.730 9.783 1.00 76.38 404 ASN A N 1
ATOM 2935 C CA . ASN A 1 404 ? -10.415 10.683 9.406 1.00 76.38 404 ASN A CA 1
ATOM 2936 C C . ASN A 1 404 ? -10.846 9.280 8.949 1.00 76.38 404 ASN A C 1
ATOM 2938 O O . ASN A 1 404 ? -11.910 8.804 9.343 1.00 76.38 404 ASN A O 1
ATOM 2942 N N . ILE A 1 405 ? -10.009 8.585 8.177 1.00 76.94 405 ILE A N 1
ATOM 2943 C CA . ILE A 1 405 ? -10.228 7.193 7.758 1.00 76.94 405 ILE A CA 1
ATOM 2944 C C . ILE A 1 405 ? -10.263 6.274 8.983 1.00 76.94 405 ILE A C 1
ATOM 2946 O O . ILE A 1 405 ? -11.165 5.452 9.125 1.00 76.94 405 ILE A O 1
ATOM 2950 N N . LEU A 1 406 ? -9.324 6.437 9.917 1.00 75.06 406 LEU A N 1
ATOM 2951 C CA . LEU A 1 406 ? -9.262 5.608 11.124 1.00 75.06 406 LEU A CA 1
ATOM 2952 C C . LEU A 1 406 ? -10.433 5.862 12.086 1.00 75.06 406 LEU A C 1
ATOM 2954 O O . LEU A 1 406 ? -10.780 4.978 12.869 1.00 75.06 406 LEU A O 1
ATOM 2958 N N . THR A 1 407 ? -11.065 7.033 12.028 1.00 73.56 407 THR A N 1
ATOM 2959 C CA . THR A 1 407 ? -12.226 7.381 12.864 1.00 73.56 407 THR A CA 1
ATOM 2960 C C . THR A 1 407 ? -13.570 7.096 12.188 1.00 73.56 407 THR A C 1
ATOM 2962 O O . THR A 1 407 ? -14.544 6.828 12.887 1.00 73.56 407 THR A O 1
ATOM 2965 N N . SER A 1 408 ? -13.628 7.074 10.855 1.00 80.69 408 SER A N 1
ATOM 2966 C CA . SER A 1 408 ? -14.862 6.906 10.075 1.00 80.69 408 SER A CA 1
ATOM 2967 C C . SER A 1 408 ? -14.985 5.487 9.525 1.00 80.69 408 SER A C 1
ATOM 2969 O O . SER A 1 408 ? -14.740 5.225 8.347 1.00 80.69 408 SER A O 1
ATOM 2971 N N . GLN A 1 409 ? -15.357 4.553 10.402 1.00 84.06 409 GLN A N 1
ATOM 2972 C CA . GLN A 1 409 ? -15.477 3.134 10.061 1.00 84.06 409 GLN A CA 1
ATOM 2973 C C . GLN A 1 409 ? -16.920 2.646 10.148 1.00 84.06 409 GLN A C 1
ATOM 2975 O O . GLN A 1 409 ? -17.722 3.137 10.942 1.00 84.06 409 GLN A O 1
ATOM 2980 N N . PHE A 1 410 ? -17.229 1.613 9.377 1.00 88.38 410 PHE A N 1
ATOM 2981 C CA . PHE A 1 410 ? -18.430 0.807 9.522 1.00 88.38 410 PHE A CA 1
ATOM 2982 C C . PHE A 1 410 ? -18.049 -0.551 10.087 1.00 88.38 410 PHE A C 1
ATOM 2984 O O . PHE A 1 410 ? -17.090 -1.192 9.655 1.00 88.38 410 PHE A O 1
ATOM 2991 N N . LYS A 1 411 ? -18.834 -0.999 11.059 1.00 88.75 411 LYS A N 1
ATOM 2992 C CA . LYS A 1 411 ? -18.785 -2.355 11.581 1.00 88.75 411 LYS A CA 1
ATOM 2993 C C . LYS A 1 411 ? -19.860 -3.172 10.881 1.00 88.75 411 LYS A C 1
ATOM 2995 O O . LYS A 1 411 ? -21.039 -2.837 10.980 1.00 88.75 411 LYS A O 1
ATOM 3000 N N . ILE A 1 412 ? -19.442 -4.236 10.208 1.00 92.50 412 ILE A N 1
ATOM 3001 C CA . ILE A 1 412 ? -20.314 -5.188 9.522 1.00 92.50 412 ILE A CA 1
ATOM 3002 C C . ILE A 1 412 ? -20.253 -6.507 10.286 1.00 92.50 412 ILE A C 1
ATOM 3004 O O . ILE A 1 412 ? -19.181 -7.094 10.400 1.00 92.50 412 ILE A O 1
ATOM 3008 N N . ILE A 1 413 ? -21.380 -6.978 10.811 1.00 92.44 413 ILE A N 1
ATOM 3009 C CA . ILE A 1 413 ? -21.487 -8.266 11.506 1.00 92.44 413 ILE A CA 1
ATOM 3010 C C . ILE A 1 413 ? -22.399 -9.174 10.697 1.00 92.44 413 ILE A C 1
ATOM 3012 O O . ILE A 1 413 ? -23.507 -8.781 10.338 1.00 92.44 413 ILE A O 1
ATOM 3016 N N . TYR A 1 414 ? -21.956 -10.395 10.428 1.00 94.06 414 TYR A N 1
ATOM 3017 C CA . TYR A 1 414 ? -22.765 -11.370 9.711 1.00 94.06 414 TYR A CA 1
ATOM 3018 C C . TYR A 1 414 ? -22.533 -12.784 10.240 1.00 94.06 414 TYR A C 1
ATOM 3020 O O . TYR A 1 414 ? -21.502 -13.079 10.849 1.00 94.06 414 TYR A O 1
ATOM 3028 N N . ASN A 1 415 ? -23.514 -13.654 10.009 1.00 93.62 415 ASN A N 1
ATOM 3029 C CA . ASN A 1 415 ? -23.419 -15.062 10.371 1.00 93.62 415 ASN A CA 1
ATOM 3030 C C . ASN A 1 415 ? -22.526 -15.776 9.352 1.00 93.62 415 ASN A C 1
ATOM 3032 O O . ASN A 1 415 ? -22.851 -15.805 8.166 1.00 93.62 415 ASN A O 1
ATOM 3036 N N . THR A 1 416 ? -21.415 -16.339 9.816 1.00 91.94 416 THR A N 1
ATOM 3037 C CA . THR A 1 416 ? -20.468 -17.071 8.967 1.00 91.94 416 THR A CA 1
ATOM 3038 C C . THR A 1 416 ? -20.852 -18.544 8.892 1.00 91.94 416 THR A C 1
ATOM 3040 O O . THR A 1 416 ? -21.375 -19.114 9.852 1.00 91.94 416 THR A O 1
ATOM 3043 N N . THR A 1 417 ? -20.561 -19.176 7.757 1.00 88.12 417 THR A N 1
ATOM 3044 C CA . THR A 1 417 ? -20.644 -20.636 7.607 1.00 88.12 417 THR A CA 1
ATOM 3045 C C . THR A 1 417 ? -19.297 -21.320 7.829 1.00 88.12 417 THR A C 1
ATOM 3047 O O . THR A 1 417 ? -19.211 -22.547 7.792 1.00 88.12 417 THR A O 1
ATOM 3050 N N . SER A 1 418 ? -18.239 -20.542 8.079 1.00 83.56 418 SER A N 1
ATOM 3051 C CA . SER A 1 418 ? -16.908 -21.082 8.326 1.00 83.56 418 SER A CA 1
ATOM 3052 C C . SER A 1 418 ? -16.852 -21.918 9.602 1.00 83.56 418 SER A C 1
ATOM 3054 O O . SER A 1 418 ? -17.364 -21.541 10.656 1.00 83.56 418 SER A O 1
ATOM 3056 N N . THR A 1 419 ? -16.185 -23.062 9.493 1.00 77.44 419 THR A N 1
ATOM 3057 C CA . THR A 1 419 ? -15.965 -24.015 10.585 1.00 77.44 419 THR A CA 1
ATOM 3058 C C . THR A 1 419 ? -14.492 -24.392 10.656 1.00 77.44 419 THR A C 1
ATOM 3060 O O . THR A 1 419 ? -13.810 -24.415 9.626 1.00 77.44 419 THR A O 1
ATOM 3063 N N . GLY A 1 420 ? -13.981 -24.740 11.839 1.00 78.31 420 GLY A N 1
ATOM 3064 C CA . GLY A 1 420 ? -12.624 -25.270 11.997 1.00 78.31 420 GLY A CA 1
ATOM 3065 C C . GLY A 1 420 ? -11.505 -24.253 11.749 1.00 78.31 420 GLY A C 1
ATOM 3066 O O . GLY A 1 420 ? -10.337 -24.630 11.673 1.00 78.31 420 GLY A O 1
ATOM 3067 N N . GLY A 1 421 ? -11.829 -22.963 11.635 1.00 78.81 421 GLY A N 1
ATOM 3068 C CA . GLY A 1 421 ? -10.867 -21.896 11.382 1.00 78.81 421 GLY A CA 1
ATOM 3069 C C . GLY A 1 421 ? -10.346 -21.897 9.949 1.00 78.81 421 GLY A C 1
ATOM 3070 O O . GLY A 1 421 ? -9.215 -21.478 9.721 1.00 78.81 421 GLY A O 1
ATOM 3071 N N . ALA A 1 422 ? -11.137 -22.391 8.995 1.00 85.62 422 ALA A N 1
ATOM 3072 C CA . ALA A 1 422 ? -10.802 -22.319 7.579 1.00 85.62 422 ALA A CA 1
ATOM 3073 C C . ALA A 1 422 ? -10.680 -20.861 7.106 1.00 85.62 422 ALA A C 1
ATOM 3075 O O . ALA A 1 422 ? -11.374 -19.975 7.609 1.00 85.62 422 ALA A O 1
ATOM 3076 N N . THR A 1 423 ? -9.813 -20.608 6.126 1.00 86.44 423 THR A N 1
ATOM 3077 C CA . THR A 1 423 ? -9.764 -19.307 5.450 1.00 86.44 423 THR A CA 1
ATOM 3078 C C . THR A 1 423 ? -11.069 -19.071 4.689 1.00 86.44 423 THR A C 1
ATOM 3080 O O . THR A 1 423 ? -11.526 -19.945 3.956 1.00 86.44 423 THR A O 1
ATOM 3083 N N . VAL A 1 424 ? -11.652 -17.888 4.855 1.00 89.62 424 VAL A N 1
ATOM 3084 C CA . VAL A 1 424 ? -12.803 -17.379 4.112 1.00 89.62 424 VAL A CA 1
ATOM 3085 C C . VAL A 1 424 ? -12.352 -16.280 3.159 1.00 89.62 424 VAL A C 1
ATOM 3087 O O . VAL A 1 424 ? -11.596 -15.389 3.552 1.00 89.62 424 VAL A O 1
ATOM 3090 N N . ALA A 1 425 ? -12.816 -16.338 1.915 1.00 90.81 425 ALA A N 1
ATOM 3091 C CA . ALA A 1 425 ? -12.746 -15.219 0.984 1.00 90.81 425 ALA A CA 1
ATOM 3092 C C . ALA A 1 425 ? -13.963 -14.318 1.209 1.00 90.81 425 ALA A C 1
ATOM 3094 O O . ALA A 1 425 ? -15.086 -14.813 1.298 1.00 90.81 425 ALA A O 1
ATOM 3095 N N . LEU A 1 426 ? -13.736 -13.016 1.336 1.00 91.38 426 LEU A N 1
ATOM 3096 C CA . LEU A 1 426 ? -14.762 -12.023 1.623 1.00 91.38 426 LEU A CA 1
ATOM 3097 C C . LEU A 1 426 ? -14.763 -10.968 0.531 1.00 91.38 426 LEU A C 1
ATOM 3099 O O . LEU A 1 426 ? -13.758 -10.284 0.346 1.00 91.38 426 LEU A O 1
ATOM 3103 N N . ASP A 1 427 ? -15.913 -10.790 -0.109 1.00 93.44 427 ASP A N 1
ATOM 3104 C CA . ASP A 1 427 ? -16.142 -9.692 -1.042 1.00 93.44 427 ASP A CA 1
ATOM 3105 C C . ASP A 1 427 ? -17.199 -8.775 -0.440 1.00 93.44 427 ASP A C 1
ATOM 3107 O O . ASP A 1 427 ? -18.304 -9.210 -0.105 1.00 93.44 427 ASP A O 1
ATOM 3111 N N . VAL A 1 428 ? -16.870 -7.498 -0.281 1.00 94.81 428 VAL A N 1
ATOM 3112 C CA . VAL A 1 428 ? -17.809 -6.504 0.240 1.00 94.81 428 VAL A CA 1
ATOM 3113 C C . VAL A 1 428 ? -17.993 -5.418 -0.794 1.00 94.81 428 VAL A C 1
ATOM 3115 O O . VAL A 1 428 ? -17.039 -4.944 -1.410 1.00 94.81 428 VAL A O 1
ATOM 3118 N N . LYS A 1 429 ? -19.248 -5.025 -0.965 1.00 95.62 429 LYS A N 1
ATOM 3119 C CA . LYS A 1 429 ? -19.680 -3.980 -1.880 1.00 95.62 429 LYS A CA 1
ATOM 3120 C C . LYS A 1 429 ? -20.478 -2.950 -1.110 1.00 95.62 429 LYS A C 1
ATOM 3122 O O . LYS A 1 429 ? -21.213 -3.315 -0.194 1.00 95.62 429 LYS A O 1
ATOM 3127 N N . VAL A 1 430 ? -20.356 -1.695 -1.506 1.00 95.81 430 VAL A N 1
ATOM 3128 C CA . VAL A 1 430 ? -21.202 -0.600 -1.039 1.00 95.81 430 VAL A CA 1
ATOM 3129 C C . VAL A 1 430 ? -21.754 0.130 -2.255 1.00 95.81 430 VAL A C 1
ATOM 3131 O O . VAL A 1 430 ? -21.007 0.423 -3.187 1.00 95.81 430 VAL A O 1
ATOM 3134 N N . ASP A 1 431 ? -23.055 0.395 -2.251 1.00 95.69 431 ASP A N 1
ATOM 3135 C CA . ASP A 1 431 ? -23.707 1.301 -3.194 1.00 95.69 431 ASP A CA 1
ATOM 3136 C C . ASP A 1 431 ? -24.420 2.399 -2.405 1.00 95.69 431 ASP A C 1
ATOM 3138 O O . ASP A 1 431 ? -25.234 2.102 -1.532 1.00 95.69 431 ASP A O 1
ATOM 3142 N N . ASP A 1 432 ? -24.094 3.658 -2.677 1.00 94.81 432 ASP A N 1
ATOM 3143 C CA . ASP A 1 432 ? -24.816 4.814 -2.146 1.00 94.81 432 ASP A CA 1
ATOM 3144 C C . ASP A 1 432 ? -25.327 5.660 -3.313 1.00 94.81 432 ASP A C 1
ATOM 3146 O O . ASP A 1 432 ? -24.592 6.453 -3.906 1.00 94.81 432 ASP A O 1
ATOM 3150 N N . ASN A 1 433 ? -26.592 5.447 -3.682 1.00 93.00 433 ASN A N 1
ATOM 3151 C CA . ASN A 1 433 ? -27.254 6.119 -4.803 1.00 93.00 433 ASN A CA 1
ATOM 3152 C C . ASN A 1 433 ? -26.471 6.009 -6.131 1.00 93.00 433 ASN A C 1
ATOM 3154 O O . ASN A 1 433 ? -26.338 6.991 -6.864 1.00 93.00 433 ASN A O 1
ATOM 3158 N N . GLY A 1 434 ? -25.925 4.825 -6.437 1.00 91.75 434 GLY A N 1
ATOM 3159 C CA . GLY A 1 434 ? -25.108 4.572 -7.631 1.00 91.75 434 GLY A CA 1
ATOM 3160 C C . GLY A 1 434 ? -23.615 4.883 -7.466 1.00 91.75 434 GLY A C 1
ATOM 3161 O O . GLY A 1 434 ? -22.807 4.515 -8.326 1.00 91.75 434 GLY A O 1
ATOM 3162 N N . SER A 1 435 ? -23.210 5.506 -6.354 1.00 94.12 435 SER A N 1
ATOM 3163 C CA . SER A 1 435 ? -21.798 5.579 -5.974 1.00 94.12 435 SER A CA 1
ATOM 3164 C C . SER A 1 435 ? -21.371 4.220 -5.435 1.00 94.12 435 SER A C 1
ATOM 3166 O O . SER A 1 435 ? -21.704 3.848 -4.314 1.00 94.12 435 SER A O 1
ATOM 3168 N N . TYR A 1 436 ? -20.649 3.470 -6.260 1.00 95.38 436 TYR A N 1
ATOM 3169 C CA . TYR A 1 436 ? -20.260 2.090 -5.992 1.00 95.38 436 TYR A CA 1
ATOM 3170 C C . TYR A 1 436 ? -18.813 2.005 -5.509 1.00 95.38 436 TYR A C 1
ATOM 3172 O O . TYR A 1 436 ? -17.938 2.675 -6.069 1.00 95.38 436 TYR A O 1
ATOM 3180 N N . GLY A 1 437 ? -18.558 1.137 -4.532 1.00 94.56 437 GLY A N 1
ATOM 3181 C CA . GLY A 1 437 ? -17.231 0.720 -4.083 1.00 94.56 437 GLY A CA 1
ATOM 3182 C C . GLY A 1 437 ? -17.191 -0.776 -3.779 1.00 94.56 437 GLY A C 1
ATOM 3183 O O . GLY A 1 437 ? -18.192 -1.362 -3.368 1.00 94.56 437 GLY A O 1
ATOM 3184 N N . GLU A 1 438 ? -16.031 -1.404 -3.966 1.00 93.69 438 GLU A N 1
ATOM 3185 C CA . GLU A 1 438 ? -15.829 -2.818 -3.643 1.00 93.69 438 GLU A CA 1
ATOM 3186 C C . GLU A 1 438 ? -14.418 -3.101 -3.133 1.00 93.69 438 GLU A C 1
ATOM 3188 O O . GLU A 1 438 ? -13.456 -2.457 -3.553 1.00 93.69 438 GLU A O 1
ATOM 3193 N N . PHE A 1 439 ? -14.293 -4.117 -2.281 1.00 88.25 439 PHE A N 1
ATOM 3194 C CA . PHE A 1 439 ? -13.019 -4.782 -2.028 1.00 88.25 439 PHE A CA 1
ATOM 3195 C C . PHE A 1 439 ? -13.206 -6.275 -1.818 1.00 88.25 439 PHE A C 1
ATOM 3197 O O . PHE A 1 439 ? -14.283 -6.757 -1.461 1.00 88.25 439 PHE A O 1
ATOM 3204 N N . THR A 1 440 ? -12.094 -6.976 -1.978 1.00 86.50 440 THR A N 1
ATOM 3205 C CA . THR A 1 440 ? -11.957 -8.400 -1.707 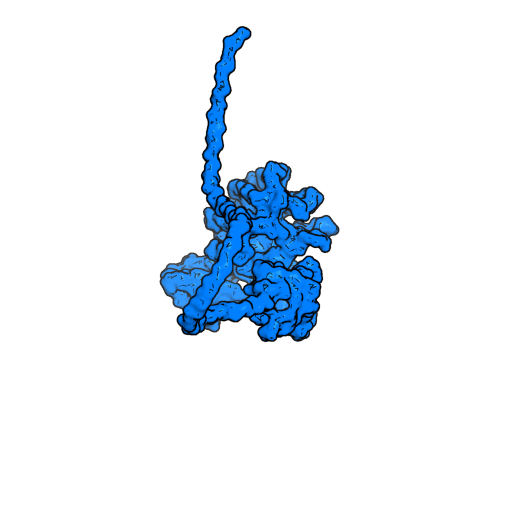1.00 86.50 440 THR A CA 1
ATOM 3206 C C . THR A 1 440 ? -10.848 -8.598 -0.680 1.00 86.50 440 THR A C 1
ATOM 3208 O O . THR A 1 440 ? -9.801 -7.952 -0.762 1.00 86.50 440 THR A O 1
ATOM 3211 N N . THR A 1 441 ? -11.044 -9.477 0.294 1.00 82.19 441 THR A N 1
ATOM 3212 C CA . THR A 1 441 ? -10.010 -9.851 1.267 1.00 82.19 441 THR A CA 1
ATOM 3213 C C . THR A 1 441 ? -10.154 -11.313 1.671 1.00 82.19 441 THR A C 1
ATOM 3215 O O . THR A 1 441 ? -11.160 -11.956 1.384 1.00 82.19 441 THR A O 1
ATOM 3218 N N . THR A 1 442 ? -9.161 -11.850 2.369 1.00 83.12 442 THR A N 1
ATOM 3219 C CA . THR A 1 442 ? -9.249 -13.173 2.991 1.00 83.12 442 THR A CA 1
ATOM 3220 C C . THR A 1 442 ? -9.092 -13.053 4.493 1.00 83.12 442 THR A C 1
ATOM 3222 O O . THR A 1 442 ? -8.271 -12.276 4.978 1.00 83.12 442 THR A O 1
ATOM 3225 N N . ALA A 1 443 ? -9.830 -13.860 5.242 1.00 80.25 443 ALA A N 1
ATOM 3226 C CA . ALA A 1 443 ? -9.729 -13.906 6.692 1.00 80.25 443 ALA A CA 1
ATOM 3227 C C . ALA A 1 443 ? -9.755 -15.343 7.197 1.00 80.25 443 ALA A C 1
ATOM 3229 O O . ALA A 1 443 ? -10.246 -16.240 6.531 1.00 80.25 443 ALA A O 1
ATOM 3230 N N . ILE A 1 444 ? -9.255 -15.574 8.406 1.00 81.50 444 ILE A N 1
ATOM 3231 C CA . ILE A 1 444 ? -9.464 -16.853 9.090 1.00 81.50 444 ILE A CA 1
ATOM 3232 C C . ILE A 1 444 ? -10.871 -16.838 9.688 1.00 81.50 444 ILE A C 1
ATOM 3234 O O . ILE A 1 444 ? -11.193 -15.920 10.445 1.00 81.50 444 ILE A O 1
ATOM 3238 N N . GLY A 1 445 ? -11.669 -17.852 9.377 1.00 83.31 445 GLY A N 1
ATOM 3239 C CA . GLY A 1 445 ? -13.017 -18.048 9.890 1.00 83.31 445 GLY A CA 1
ATOM 3240 C C . GLY A 1 445 ? -13.086 -18.447 11.367 1.00 83.31 445 GLY A C 1
ATOM 3241 O O . GLY A 1 445 ? -12.083 -18.456 12.096 1.00 83.31 445 GLY A O 1
ATOM 3242 N N . CYS A 1 446 ? -14.294 -18.780 11.815 1.00 85.75 446 CYS A N 1
ATOM 3243 C CA . CYS A 1 446 ? -14.546 -19.289 13.157 1.00 85.75 446 CYS A CA 1
ATOM 3244 C C . CYS A 1 446 ? -14.105 -20.752 13.291 1.00 85.75 446 CYS A C 1
ATOM 3246 O O . CYS A 1 446 ? -14.159 -21.521 12.329 1.00 85.75 446 CYS A O 1
ATOM 3248 N N . LYS A 1 447 ? -13.588 -21.106 14.475 1.00 78.56 447 LYS A N 1
ATOM 3249 C CA . LYS A 1 447 ? -13.143 -22.468 14.796 1.00 78.56 447 LYS A CA 1
ATOM 3250 C C . LYS A 1 447 ? -14.297 -23.343 15.231 1.00 78.56 447 LYS A C 1
ATOM 3252 O O . LYS A 1 447 ? -15.069 -22.865 16.086 1.00 78.56 447 LYS A O 1
#

Solvent-accessible surface area (backbone atoms only — not comparable to full-atom values): 24442 Å² total; per-residue (Å²): 133,90,83,89,84,89,85,85,85,84,82,91,77,85,84,81,86,78,87,79,84,80,83,82,86,83,83,89,84,87,83,88,86,85,81,90,84,91,78,93,71,90,71,79,68,78,72,81,78,72,69,40,29,32,79,47,62,69,64,58,50,74,52,45,76,35,22,34,76,31,72,34,35,43,77,44,58,43,32,19,75,23,70,25,68,29,41,31,36,66,63,47,79,50,70,50,82,47,52,42,74,40,76,92,50,48,62,39,58,64,30,72,32,47,50,78,32,66,35,37,33,32,41,33,39,39,29,89,45,75,42,81,46,48,33,35,42,39,40,35,34,66,16,85,91,44,46,61,42,66,25,42,35,38,33,32,17,19,46,26,42,36,40,53,76,43,78,45,65,87,35,36,84,43,91,72,27,22,42,31,37,34,29,32,46,20,32,58,84,56,41,58,47,88,74,86,66,67,47,74,49,44,23,55,71,86,41,74,56,65,83,72,56,60,49,75,43,76,44,89,64,70,70,40,36,35,40,28,42,36,39,54,61,16,70,88,53,50,74,67,54,43,50,50,52,40,58,41,51,46,52,38,56,56,59,48,54,80,73,56,51,80,71,18,27,39,20,54,26,44,27,13,55,56,66,52,68,51,72,74,36,47,40,73,83,30,57,68,60,53,43,50,60,59,70,48,81,84,86,68,65,27,92,38,28,22,52,37,46,41,50,41,53,43,44,55,62,38,56,76,52,85,48,85,37,39,34,36,39,40,39,37,32,51,64,66,55,60,84,86,38,46,68,67,54,32,36,55,48,24,49,73,61,58,30,24,30,27,24,37,23,43,55,46,101,88,69,49,31,55,39,61,37,32,42,45,3,57,72,21,39,28,52,56,46,74,31,40,89,89,43,81,60,38,55,55,49,48,42,49,28,53,53,43,41,70,49,43,31,36,37,37,37,35,71,51,87,53,56,76,41,39,76,39,42,37,39,42,35,38,34,38,92,81,42,31,19,53,42,75,50,75,45,73,36,32,93

InterPro domains:
  IPR002035 von Willebrand factor, type A [PF00092] (227-398)
  IPR002035 von Willebrand factor, type A [PS50234] (226-402)
  IPR002035 von Willebrand factor, type A [SM00327] (224-407)
  IPR013783 Immunoglobulin-like fold [G3DSA:2.60.40.10] (49-156)
  IPR036465 von Willebrand factor A-like domain superfamily [G3DSA:3.40.50.410] (226-405)
  IPR036465 von Willebrand factor A-like domain superfamily [SSF53300] (225-405)

Nearest PDB structures (foldseek):
  5jpm-assembly1_B  TM=5.132E-01  e=1.700E-03  Homo sapiens
  5jpn-assembly1_B  TM=5.157E-01  e=5.103E-03  Homo sapiens
  7b2p-assembly1_B  TM=3.037E-01  e=1.998E-04  Homo sapiens
  3zy7-assembly1_B  TM=5.612E-01  e=1.034E-01  Mus musculus
  7b2m-assembly1_B  TM=2.883E-01  e=1.070E-03  Homo sapiens

Mean predicted aligned error: 11.39 Å

Secondary structure (DSSP, 8-state):
---------PPP-PPP----------------------------PPP-------EE--SEEEEEEEETT--EEEEEEEEE-SSS-EEB---EEEE-TTEEE-TTT---TT-EEPTT-EEEEEEEE--SSSSEEEEEEEEEBS-SS-SEEEEEEEEEEESSEEEEEEEE-TTTTSSS-EEEEEEEEE-TTSSBP--SS-EEEEEETTEE--TTPPEEEE--SPPPEEEEEEEE-STTS-HHHHHHHHHHHHHHHHHHHTT--TT-EEEEEEESSSEEEPPPEEHHHHHHHHHHHHHS---S--SS--HHHHHHHHHHHHHT--SSEEEEEEEE------SS--HHHHHHHHHHHT--EEEEEEE-SSS--HHHHHHHHHHHT--EEEEETT-TTHHHHHHHHHHHHHHSEEEEEEE----TT-EEEEEEEEEETTEEEEEEEEEE---

pLDDT: mean 84.18, std 17.79, range [29.62, 98.56]